Protein 3L6V (pdb70)

Radius of gyration: 29.86 Å; Cα contacts (8 Å, |Δi|>4): 1587; chains: 2; bounding box: 53×62×100 Å

Solvent-accessible surface area: 29444 Å² total; per-residue (Å²): 209,129,139,143,88,101,83,60,8,5,1,8,25,11,73,75,14,50,1,24,29,15,39,16,66,34,40,112,90,85,102,172,52,81,144,59,192,75,24,84,22,118,145,128,64,56,18,50,6,67,36,41,74,10,43,29,159,9,24,2,0,1,1,0,6,46,1,61,0,7,5,1,32,0,116,100,2,35,113,22,21,70,143,49,151,22,132,42,9,98,91,55,3,82,56,102,126,66,18,110,42,57,12,18,21,36,10,167,92,54,39,89,102,112,26,0,0,0,0,0,68,73,3,29,0,0,10,0,25,6,47,73,0,31,165,114,66,78,192,7,50,63,0,3,68,38,89,170,46,20,6,0,33,10,15,22,58,4,52,22,97,74,0,0,0,0,0,3,13,49,0,66,3,0,6,8,6,1,39,9,1,107,45,26,28,41,100,27,50,16,24,100,1,8,142,38,57,201,77,31,77,3,37,6,26,6,30,7,105,134,89,78,59,0,4,0,5,0,49,57,3,46,8,0,21,0,37,13,97,76,3,56,55,68,5,8,4,7,84,8,35,64,0,0,58,35,46,178,96,0,10,93,4,32,81,1,10,55,10,33,109,78,0,50,0,3,7,15,3,61,51,17,41,8,20,33,9,130,3,69,83,8,50,160,50,30,63,88,35,54,12,65,35,55,10,196,42,79,202,71,28,94,6,122,22,3,29,78,21,50,37,53,171,213,150,143,167,89,103,81,53,4,5,0,7,22,4,57,65,16,59,1,14,38,18,44,18,64,40,78,181,89,78,278,44,49,26,61,126,184,90,47,12,2,30,7,69,38,44,85,4,42,38,151,5,24,0,0,0,0,0,6,39,0,63,0,14,9,2,20,0,98,90,2,38,112,21,25,58,148,43,59,22,142,44,5,101,93,68,3,83,56,130,127,67,23,111,39,56,15,14,23,30,8,127,120,51,41,124,116,135,40,0,0,0,0,1,67,34,0,14,0,0,14,0,27,3,50,73,0,30,158,122,63,86,193,8,46,58,0,2,18,20,18,172,55,21,5,0,32,10,16,21,47,3,49,10,105,64,7,0,0,1,0,1,10,30,0,66,3,0,19,8,12,0,85,83,0,106,47,9,37,54,50,2,4,3,23,23,0,1,118,40,42,207,82,33,73,1,28,5,25,8,30,10,60,212,160,45,31,0,1,0,0,0,40,55,0,27,0,0,23,0,39,20,97,78,4,59,168,69,33,53,17,48,88,6,40,60,0,1,62,38,48,173,104,0,13,83,4,33,76,0,8,48,10,34,91,83,1,62,0,1,1,15,3,78,59,50,41,44,42,132,43,124,2,65,132,9,50,158,44,27,55,70,42,67,11,63,60,26,6,178,32,79,202,58,25,95,6,113,17,3,29,76,20,82,86

Organism: Xanthomonas campestris pv. campestris (strain ATCC 33913 / DSM 3586 / NCPPB 528 / LMG 568 / P 25) (NCBI:txid190485)

InterPro domains:
  IPR002205 DNA topoisomerase, type IIA, domain A [PF00521] (32-505)
  IPR002205 DNA topoisomerase, type IIA, domain A [PS52040] (34-532)
  IPR002205 DNA topoisomerase, type IIA, domain A [SM00434] (11-498)
  IPR002205 DNA topoisomerase, type IIA, domain A [cd00187] (30-508)
  IPR005743 DNA gyrase, subunit A [MF_01897] (3-875)
  IPR006691 DNA gyrase/topoisomerase IV, subunit A, C-terminal repeat [PF03989] (537-577)
  IPR006691 DNA gyrase/topoisomerase IV, subunit A, C-terminal repeat [PF03989] (587-636)
  IPR006691 DNA gyrase/topoisomerase IV, subunit A, C-terminal repeat [PF03989] (644-687)
  IPR006691 DNA gyrase/topoisomerase IV, subunit A, C-terminal repeat [PF03989] (692-736)
  IPR006691 DNA gyrase/topoisomerase IV, subunit A, C-terminal repeat [PF03989] (777-820)
  IPR006691 DNA gyrase/topoisomerase IV, subunit A, C-terminal repeat [PF03989] (827-872)
  IPR013757 DNA topoisomerase, type IIA, alpha-helical domain superfamily [G3DSA:1.10.268.10] (369-491)
  IPR013758 DNA topoisomerase, type IIA, domain A, alpha-beta [G3DSA:3.90.199.10] (32-520)
  IPR013760 DNA topoisomerase, type IIA-like domain superfamily [SSF56719] (30-520)
  IPR035516 DNA gyrase/topoisomerase IV, subunit A, C-terminal [G3DSA:2.120.10.90] (530-875)
  IPR035516 DNA gyrase/topoisomerase IV, subunit A, C-terminal [SSF101904] (532-881)
  IPR050220 Type II DNA Topoisomerases [PTHR43493] (4-884)

CATH classification: 2.120.10.90

Foldseek 3Di:
DDDDDDAWWKWWAKPVAAIEIERVVVVVVPDDCPDDQKDKDLPLDIGTFDIDTGHQQKWKWWAKFQQWTAIHRSVPWYHDDPVDRTGGPCVQPDADVPMDTADIHIGHAQDFLKWKWWAKFQQFIAIARSVLVHDGDSNTDGQAHEDPPMTTHDIDMDNQQKWKWWAKFQQFIAIGGPVVFDHDHSYYHGDGAAHDDPPMTTQDMDIHGDLQWKWWAAWQQFIFTEGPNLQDHGDGHYNGDGQAHCDPNRHTINDIYHADQFKWKWWAKPSGMIMIRTNVVGHYDHRHYHGGGDDHDDDPITGNDMGMDDPDD/DDDDDDAWWKWWAKPVAAIAIERVVLQVVDDQADDVQVVIDTFDIDTGHQQKWWFWAKFQQWTATHRSVPWYHDYPNDRTHGPCVQPPAPVPMGTADIHIGDDQDDQKWKWWAKFQAFIAIARSVLVHDHDSNTDGQAHEPDPMTTHDIDMDRQAKWKWWAKQQQFIAIAGSVVFDHDHRHYHGGGAAHEDPPMTTQEMDIGHVCKWKWWAAFQAFIATERPVLQDHHDGHYHGDRQAHCDPNRHTINYIDIDDPQKKKWWDKDPRDIDIDGPNPGHYDHRYYHGDGHDHDDVVMTGHDMGMDDD

Sequence (618 aa):
MDLIAPEDVVVTLSHAGYAKRQPVSAYRAQRRGGRGRSAASTKEEDFIDQLWLVNTHDTLLTFTSSGKVFWLPVHQLPEAGSNARGRPIINWIPLESGERVQAVLPVREYADNRYVFMATRNGTVKKTPLSEFAFRLARGKIAINLDEGDALVGVALTDGDRDVLLFASNGKTVRFGESTVRSMGRTATGVRGIRLAKGEEVVSLIVSERAAYILTATENGYGKRTPLAEYPRKGRGTQGVIGIQTTERNGKLVRAVLLGSTDEVMLISDGGTLVRTRGSEISRVGRNTQGVTLIRLSKGEKLQAVERLDASLMDLIAPEDVVVTLSHAGYAKRQPVSAYRAQRSAASTKEEDFIDQLWLVNTHDTLLTFTSSGKVFWLPVHQLPEAGSNARGRPIINWIPLESGERVQAVLPVREYADNRYVFMATRNGTVKKTPLSEFAFRLARGKIAINLDEGDALVGVALTDGDRDVLLFASNGKTVRFGESTVRSMGRTATGVRGIRLAKGEEVVSLIVSERVAYILTATENGYGKRTPLAEYPRKGRGTQGVIGIQTTERNGKLVRAVLLGSTDEVMLISDGGTLVRTRGSEISRVGRNTQGVTLIRLSKGEKLQAVERLDA

Nearest PDB structures (foldseek):
  3l6v-assembly1_A  TM=1.003E+00  e=8.295E-62  Xanthomonas campestris pv. campestris
  3l6v-assembly2_B  TM=9.791E-01  e=6.320E-52  Xanthomonas campestris pv. campestris
  5ztj-assembly1_A  TM=9.597E-01  e=2.557E-37  Salmonella enterica subsp. enterica serovar Typhi
  1zi0-assembly2_B  TM=9.504E-01  e=1.596E-36  Escherichia coli
  6rkw-assembly1_C  TM=9.196E-01  e=1.293E-35  Escherichia coli K-12

Structure (mmCIF, N/CA/C/O backbone):
data_3L6V
#
_entry.id   3L6V
#
_cell.length_a   52.494
_cell.length_b   58.968
_cell.length_c   74.415
_cell.angle_alpha   79.00
_cell.angle_beta   79.78
_cell.angle_gamma   69.62
#
_symmetry.space_group_name_H-M   'P 1'
#
loop_
_entity.id
_entity.type
_entity.pdbx_description
1 polymer 'DNA gyrase subunit A'
2 water water
#
loop_
_atom_site.group_PDB
_atom_site.id
_atom_site.type_symbol
_atom_site.label_atom_id
_atom_site.label_alt_id
_atom_site.label_comp_id
_atom_site.label_asym_id
_atom_site.label_entity_id
_atom_site.label_seq_id
_atom_site.pdbx_PDB_ins_code
_atom_site.Cartn_x
_atom_site.Cartn_y
_atom_site.Cartn_z
_atom_site.occupancy
_atom_site.B_iso_or_equiv
_atom_site.auth_seq_id
_atom_site.auth_comp_id
_atom_site.auth_asym_id
_atom_site.auth_atom_id
_atom_site.pdbx_PDB_model_num
ATOM 1 N N . MET A 1 1 ? 61.011 19.999 63.166 1.00 39.74 530 MET A N 1
ATOM 2 C CA . MET A 1 1 ? 61.055 20.861 61.954 1.00 39.42 530 MET A CA 1
ATOM 3 C C . MET A 1 1 ? 59.656 21.061 61.375 1.00 39.91 530 MET A C 1
ATOM 4 O O . MET A 1 1 ? 58.726 20.252 61.614 1.00 40.07 530 MET A O 1
ATOM 9 N N . ASP A 1 2 ? 59.498 22.136 60.620 1.00 39.76 531 ASP A N 1
ATOM 10 C CA . ASP A 1 2 ? 58.174 22.548 60.173 1.00 40.10 531 ASP A CA 1
ATOM 11 C C . ASP A 1 2 ? 57.934 22.153 58.711 1.00 38.67 531 ASP A C 1
ATOM 12 O O . ASP A 1 2 ? 58.102 22.971 57.797 1.00 38.36 531 ASP A O 1
ATOM 17 N N . LEU A 1 3 ? 57.561 20.888 58.504 1.00 36.49 532 LEU A N 1
ATOM 18 C CA . LEU A 1 3 ? 57.413 20.344 57.165 1.00 34.62 532 LEU A CA 1
ATOM 19 C C . LEU A 1 3 ? 56.017 20.642 56.768 1.00 34.14 532 LEU A C 1
ATOM 20 O O . LEU A 1 3 ? 55.118 20.604 57.589 1.00 36.20 532 LEU A O 1
ATOM 25 N N . ILE A 1 4 ? 55.828 20.940 55.504 1.00 33.05 533 ILE A N 1
ATOM 26 C CA . ILE A 1 4 ? 54.635 21.620 55.066 1.00 31.41 533 ILE A CA 1
ATOM 27 C C . ILE A 1 4 ? 53.980 20.803 53.945 1.00 29.40 533 ILE A C 1
ATOM 28 O O . ILE A 1 4 ? 52.777 20.918 53.727 1.00 29.06 533 ILE A O 1
ATOM 33 N N . ALA A 1 5 ? 54.766 19.969 53.256 1.00 25.75 534 ALA A N 1
ATOM 34 C CA . ALA A 1 5 ? 54.217 19.114 52.165 1.00 23.41 534 ALA A CA 1
ATOM 35 C C . ALA A 1 5 ? 53.012 18.315 52.689 1.00 21.31 534 ALA A C 1
ATOM 36 O O . ALA A 1 5 ? 53.080 17.762 53.770 1.00 18.08 534 ALA A O 1
ATOM 38 N N . PRO A 1 6 ? 51.905 18.292 51.923 1.00 20.44 535 PRO A N 1
ATOM 39 C CA . PRO A 1 6 ? 50.771 17.415 52.234 1.00 20.16 535 PRO A CA 1
ATOM 40 C C . PRO A 1 6 ? 51.081 15.948 51.922 1.00 19.13 535 PRO A C 1
ATOM 41 O O . PRO A 1 6 ? 51.650 15.619 50.886 1.00 19.13 535 PRO A O 1
ATOM 45 N N . GLU A 1 7 ? 50.660 15.075 52.816 1.00 17.63 536 GLU A N 1
ATOM 46 C CA . GLU A 1 7 ? 50.885 13.678 52.663 1.00 16.88 536 GLU A CA 1
ATOM 47 C C . GLU A 1 7 ? 50.151 13.135 51.454 1.00 16.46 536 GLU A C 1
ATOM 48 O O . GLU A 1 7 ? 49.047 13.554 51.150 1.00 16.63 536 GLU A O 1
ATOM 54 N N . ASP A 1 8 ? 50.767 12.209 50.745 1.00 16.16 537 ASP A N 1
ATOM 55 C CA . ASP A 1 8 ? 50.034 11.538 49.708 1.00 16.30 537 ASP A CA 1
ATOM 56 C C . ASP A 1 8 ? 48.946 10.614 50.298 1.00 15.77 537 ASP A C 1
ATOM 57 O O . ASP A 1 8 ? 48.916 10.289 51.491 1.00 14.74 537 ASP A O 1
ATOM 62 N N . VAL A 1 9 ? 48.081 10.167 49.396 1.00 14.93 538 VAL A N 1
ATOM 63 C CA . VAL A 1 9 ? 46.929 9.410 49.762 1.00 15.37 538 VAL A CA 1
ATOM 64 C C . VAL A 1 9 ? 46.910 8.168 48.898 1.00 13.46 538 VAL A C 1
ATOM 65 O O . VAL A 1 9 ? 47.242 8.242 47.721 1.00 11.16 538 VAL A O 1
ATOM 69 N N . VAL A 1 10 ? 46.628 7.007 49.501 1.00 13.93 539 VAL A N 1
ATOM 70 C CA . VAL A 1 10 ? 46.268 5.828 48.701 1.00 15.26 539 VAL A CA 1
ATOM 71 C C . VAL A 1 10 ? 44.779 5.738 48.393 1.00 15.65 539 VAL A C 1
ATOM 72 O O . VAL A 1 10 ? 43.938 5.641 49.269 1.00 16.93 539 VAL A O 1
ATOM 76 N N . VAL A 1 11 ? 44.465 5.732 47.102 1.00 16.21 540 VAL A N 1
ATOM 77 C CA . VAL A 1 11 ? 43.105 5.486 46.677 1.00 15.60 540 VAL A CA 1
ATOM 78 C C . VAL A 1 11 ? 43.002 4.025 46.342 1.00 15.66 540 VAL A C 1
ATOM 79 O O . VAL A 1 11 ? 43.853 3.520 45.616 1.00 16.89 540 VAL A O 1
ATOM 83 N N . THR A 1 12 ? 41.965 3.353 46.845 1.00 14.55 541 THR A N 1
ATOM 84 C CA . THR A 1 12 ? 41.674 1.964 46.432 1.00 15.22 541 THR A CA 1
ATOM 85 C C . THR A 1 12 ? 40.278 1.793 45.797 1.00 14.41 541 THR A C 1
ATOM 86 O O . THR A 1 12 ? 39.383 2.604 46.009 1.00 13.07 541 THR A O 1
ATOM 90 N N . LEU A 1 13 ? 40.139 0.751 44.988 1.00 14.22 542 LEU A N 1
ATOM 91 C CA . LEU A 1 13 ? 38.894 0.397 44.375 1.00 14.89 542 LEU A CA 1
ATOM 92 C C . LEU A 1 13 ? 38.792 -1.065 44.665 1.00 15.02 542 LEU A C 1
ATOM 93 O O . LEU A 1 13 ? 39.719 -1.808 44.365 1.00 14.96 542 LEU A O 1
ATOM 98 N N . SER A 1 14 ? 37.658 -1.497 45.213 1.00 14.59 543 SER A N 1
ATOM 99 C CA . SER A 1 14 ? 37.464 -2.918 45.471 1.00 14.77 543 SER A CA 1
ATOM 100 C C . SER A 1 14 ? 36.867 -3.597 44.259 1.00 15.94 543 SER A C 1
ATOM 101 O O . SER A 1 14 ? 36.364 -2.943 43.328 1.00 16.02 543 SER A O 1
ATOM 104 N N . HIS A 1 15 ? 36.893 -4.920 44.266 1.00 17.54 544 HIS A N 1
ATOM 105 C CA . HIS A 1 15 ? 36.355 -5.684 43.124 1.00 19.98 544 HIS A CA 1
ATOM 106 C C . HIS A 1 15 ? 34.817 -5.458 42.923 1.00 18.81 544 HIS A C 1
ATOM 107 O O . HIS A 1 15 ? 34.347 -5.375 41.812 1.00 18.62 544 HIS A O 1
ATOM 114 N N . ALA A 1 16 ? 34.087 -5.312 44.008 1.00 18.76 545 ALA A N 1
ATOM 115 C CA . ALA A 1 16 ? 32.651 -4.975 43.936 1.00 20.14 545 ALA A CA 1
ATOM 116 C C . ALA A 1 16 ? 32.440 -3.547 43.514 1.00 19.91 545 ALA A C 1
ATOM 117 O O . ALA A 1 16 ? 31.374 -3.214 43.002 1.00 21.45 545 ALA A O 1
ATOM 119 N N . GLY A 1 17 ? 33.444 -2.700 43.731 1.00 19.50 546 GLY A N 1
ATOM 120 C CA . GLY A 1 17 ? 33.459 -1.317 43.221 1.00 18.86 546 GLY A CA 1
ATOM 121 C C . GLY A 1 17 ? 33.351 -0.193 44.258 1.00 18.23 546 GLY A C 1
ATOM 122 O O . GLY A 1 17 ? 32.827 0.905 43.963 1.00 19.83 546 GLY A O 1
ATOM 123 N N . TYR A 1 18 ? 33.811 -0.448 45.471 1.00 16.61 547 TYR A N 1
ATOM 124 C CA . TYR A 1 18 ? 33.834 0.615 46.474 1.00 16.27 547 TYR A CA 1
ATOM 125 C C . TYR A 1 18 ? 35.179 1.339 46.434 1.00 16.34 547 TYR A C 1
ATOM 126 O O . TYR A 1 18 ? 36.219 0.703 46.284 1.00 16.17 547 TYR A O 1
ATOM 135 N N . ALA A 1 19 ? 35.102 2.664 46.497 1.00 14.67 548 ALA A N 1
ATOM 136 C CA . ALA A 1 19 ? 36.244 3.565 46.438 1.00 15.20 548 ALA A CA 1
ATOM 137 C C . ALA A 1 19 ? 36.451 4.288 47.815 1.00 15.35 548 ALA A C 1
ATOM 138 O O . ALA A 1 19 ? 35.479 4.624 48.472 1.00 12.93 548 ALA A O 1
ATOM 140 N N . LYS A 1 20 ? 37.717 4.556 48.162 1.00 16.11 549 LYS A N 1
ATOM 141 C CA . LYS A 1 20 ? 38.167 4.931 49.526 1.00 18.47 549 LYS A CA 1
ATOM 142 C C . LYS A 1 20 ? 39.487 5.682 49.285 1.00 17.65 549 LYS A C 1
ATOM 143 O O . LYS A 1 20 ? 40.177 5.371 48.304 1.00 17.56 549 LYS A O 1
ATOM 149 N N . ARG A 1 21 ? 39.866 6.600 50.177 1.00 17.08 550 ARG A N 1
ATOM 150 C CA . ARG A 1 21 ? 41.219 7.147 50.222 1.00 16.86 550 ARG A CA 1
ATOM 151 C C . ARG A 1 21 ? 41.723 7.129 51.656 1.00 17.52 550 ARG A C 1
ATOM 152 O O . ARG A 1 21 ? 40.930 7.158 52.601 1.00 16.52 550 ARG A O 1
ATOM 160 N N . GLN A 1 22 ? 43.042 7.098 51.824 1.00 17.12 551 GLN A N 1
ATOM 161 C CA . GLN A 1 22 ? 43.599 7.010 53.153 1.00 16.59 551 GLN A CA 1
ATOM 162 C C . GLN A 1 22 ? 45.033 7.577 53.080 1.00 15.58 551 GLN A C 1
ATOM 163 O O . GLN A 1 22 ? 45.734 7.257 52.137 1.00 14.18 551 GLN A O 1
ATOM 169 N N . PRO A 1 23 ? 45.467 8.381 54.081 1.00 14.96 552 PRO A N 1
ATOM 170 C CA . PRO A 1 23 ? 46.847 8.868 54.097 1.00 15.10 552 PRO A CA 1
ATOM 171 C C . PRO A 1 23 ? 47.790 7.700 53.976 1.00 14.25 552 PRO A C 1
ATOM 172 O O . PRO A 1 23 ? 47.598 6.648 54.608 1.00 13.83 552 PRO A O 1
ATOM 176 N N . VAL A 1 24 ? 48.762 7.826 53.087 1.00 14.66 553 VAL A N 1
ATOM 177 C CA . VAL A 1 24 ? 49.601 6.646 52.808 1.00 14.07 553 VAL A CA 1
ATOM 178 C C . VAL A 1 24 ? 50.350 6.179 54.079 1.00 14.58 553 VAL A C 1
ATOM 179 O O . VAL A 1 24 ? 50.615 4.998 54.223 1.00 12.29 553 VAL A O 1
ATOM 183 N N . SER A 1 25 ? 50.632 7.071 55.030 1.00 15.61 554 SER A N 1
ATOM 184 C CA . SER A 1 25 ? 51.325 6.584 56.230 1.00 17.55 554 SER A CA 1
ATOM 185 C C . SER A 1 25 ? 50.464 5.646 57.046 1.00 18.53 554 SER A C 1
ATOM 186 O O . SER A 1 25 ? 50.995 4.712 57.725 1.00 17.36 554 SER A O 1
ATOM 189 N N . ALA A 1 26 ? 49.147 5.901 57.020 1.00 18.75 555 ALA A N 1
ATOM 190 C CA . ALA A 1 26 ? 48.233 5.085 57.815 1.00 19.19 555 ALA A CA 1
ATOM 191 C C . ALA A 1 26 ? 48.059 3.770 57.084 1.00 19.79 555 ALA A C 1
ATOM 192 O O . ALA A 1 26 ? 47.965 2.730 57.698 1.00 20.37 555 ALA A O 1
ATOM 194 N N . TYR A 1 27 ? 47.976 3.834 55.749 1.00 21.15 556 TYR A N 1
ATOM 195 C CA . TYR A 1 27 ? 47.957 2.636 54.927 1.00 21.12 556 TYR A CA 1
ATOM 196 C C . TYR A 1 27 ? 49.187 1.744 55.242 1.00 22.96 556 TYR A C 1
ATOM 197 O O . TYR A 1 27 ? 49.048 0.525 55.478 1.00 23.59 556 TYR A O 1
ATOM 206 N N . ARG A 1 28 ? 50.390 2.323 55.235 1.00 22.98 557 ARG A N 1
ATOM 207 C CA . ARG A 1 28 ? 51.607 1.541 55.544 1.00 24.58 557 ARG A CA 1
ATOM 208 C C . ARG A 1 28 ? 51.636 0.990 56.980 1.00 25.44 557 ARG A C 1
ATOM 209 O O . ARG A 1 28 ? 52.041 -0.128 57.195 1.00 25.17 557 ARG A O 1
ATOM 217 N N . ALA A 1 29 ? 51.215 1.789 57.955 1.00 27.08 558 ALA A N 1
ATOM 218 C CA . ALA A 1 29 ? 51.272 1.365 59.349 1.00 30.08 558 ALA A CA 1
ATOM 219 C C . ALA A 1 29 ? 50.268 0.232 59.660 1.00 32.16 558 ALA A C 1
ATOM 220 O O . ALA A 1 29 ? 50.505 -0.528 60.580 1.00 32.36 558 ALA A O 1
ATOM 222 N N . GLN A 1 30 ? 49.176 0.155 58.887 1.00 35.30 559 GLN A N 1
ATOM 223 C CA . GLN A 1 30 ? 48.103 -0.829 59.038 1.00 39.46 559 GLN A CA 1
ATOM 224 C C . GLN A 1 30 ? 48.275 -2.084 58.166 1.00 41.58 559 GLN A C 1
ATOM 225 O O . GLN A 1 30 ? 47.420 -2.979 58.188 1.00 42.06 559 GLN A O 1
ATOM 231 N N . ARG A 1 31 ? 49.365 -2.146 57.396 1.00 43.96 560 ARG A N 1
ATOM 232 C CA . ARG A 1 31 ? 49.678 -3.327 56.595 1.00 46.53 560 ARG A CA 1
ATOM 233 C C . ARG A 1 31 ? 49.980 -4.515 57.529 1.00 48.23 560 ARG A C 1
ATOM 234 O O . ARG A 1 31 ? 50.819 -4.406 58.421 1.00 48.18 560 ARG A O 1
ATOM 242 N N . ARG A 1 32 ? 49.301 -5.644 57.306 1.00 50.50 561 ARG A N 1
ATOM 243 C CA . ARG A 1 32 ? 49.470 -6.870 58.125 1.00 52.28 561 ARG A CA 1
ATOM 244 C C . ARG A 1 32 ? 49.877 -8.082 57.306 1.00 52.51 561 ARG A C 1
ATOM 245 O O . ARG A 1 32 ? 50.398 -9.075 57.852 1.00 52.73 561 ARG A O 1
ATOM 253 N N . GLY A 1 33 ? 49.642 -7.991 55.997 1.00 52.45 562 GLY A N 1
ATOM 254 C CA . GLY A 1 33 ? 49.852 -9.105 55.084 1.00 52.86 562 GLY A CA 1
ATOM 255 C C . GLY A 1 33 ? 49.645 -10.460 55.756 1.00 52.97 562 GLY A C 1
ATOM 256 O O . GLY A 1 33 ? 48.503 -10.842 56.090 1.00 52.54 562 GLY A O 1
ATOM 257 N N . GLY A 1 34 ? 50.756 -11.164 55.973 1.00 52.44 563 GLY A N 1
ATOM 258 C CA . GLY A 1 34 ? 50.723 -12.508 56.526 1.00 51.97 563 GLY A CA 1
ATOM 259 C C . GLY A 1 34 ? 50.456 -13.583 55.494 1.00 51.77 563 GLY A C 1
ATOM 260 O O . GLY A 1 34 ? 51.211 -14.561 55.416 1.00 52.39 563 GLY A O 1
ATOM 261 N N . ARG A 1 35 ? 49.431 -13.373 54.656 1.00 50.93 564 ARG A N 1
ATOM 262 C CA . ARG A 1 35 ? 48.779 -14.455 53.885 1.00 49.49 564 ARG A CA 1
ATOM 263 C C . ARG A 1 35 ? 49.453 -15.231 52.686 1.00 47.84 564 ARG A C 1
ATOM 264 O O . ARG A 1 35 ? 48.858 -15.399 51.607 1.00 47.34 564 ARG A O 1
ATOM 272 N N . GLY A 1 36 ? 50.657 -15.740 52.919 1.00 46.17 565 GLY A N 1
ATOM 273 C CA . GLY A 1 36 ? 51.162 -16.928 52.211 1.00 43.89 565 GLY A CA 1
ATOM 274 C C . GLY A 1 36 ? 51.569 -16.826 50.757 1.00 42.20 565 GLY A C 1
ATOM 275 O O . GLY A 1 36 ? 51.598 -15.735 50.172 1.00 42.53 565 GLY A O 1
ATOM 276 N N . ARG A 1 37 ? 51.887 -17.976 50.173 1.00 39.96 566 ARG A N 1
ATOM 277 C CA . ARG A 1 37 ? 52.306 -18.040 48.770 1.00 37.77 566 ARG A CA 1
ATOM 278 C C . ARG A 1 37 ? 51.117 -18.029 47.830 1.00 35.61 566 ARG A C 1
ATOM 279 O O . ARG A 1 37 ? 51.185 -17.450 46.745 1.00 34.92 566 ARG A O 1
ATOM 287 N N . SER A 1 38 ? 50.046 -18.706 48.227 1.00 33.18 567 SER A N 1
ATOM 288 C CA . SER A 1 38 ? 48.752 -18.567 47.586 1.00 32.08 567 SER A CA 1
ATOM 289 C C . SER A 1 38 ? 47.614 -18.706 48.575 1.00 30.84 567 SER A C 1
ATOM 290 O O . SER A 1 38 ? 47.827 -19.034 49.729 1.00 31.26 567 SER A O 1
ATOM 293 N N . ALA A 1 39 ? 46.408 -18.440 48.107 1.00 29.05 568 ALA A N 1
ATOM 294 C CA . ALA A 1 39 ? 45.242 -18.430 48.922 1.00 28.19 568 ALA A CA 1
ATOM 295 C C . ALA A 1 39 ? 44.048 -18.639 48.033 1.00 27.94 568 ALA A C 1
ATOM 296 O O . ALA A 1 39 ? 44.069 -18.272 46.849 1.00 29.19 568 ALA A O 1
ATOM 298 N N . ALA A 1 40 ? 43.007 -19.243 48.573 1.00 26.64 569 ALA A N 1
ATOM 299 C CA . ALA A 1 40 ? 41.777 -19.433 47.829 1.00 26.97 569 ALA A CA 1
ATOM 300 C C . ALA A 1 40 ? 40.603 -19.134 48.733 1.00 27.48 569 ALA A C 1
ATOM 301 O O . ALA A 1 40 ? 40.656 -19.414 49.935 1.00 28.39 569 ALA A O 1
ATOM 303 N N . SER A 1 41 ? 39.560 -18.536 48.172 1.00 27.80 570 SER A N 1
ATOM 304 C CA . SER A 1 41 ? 38.401 -18.160 48.948 1.00 28.36 570 SER A CA 1
ATOM 305 C C . SER A 1 41 ? 37.113 -18.497 48.235 1.00 29.28 570 SER A C 1
ATOM 306 O O . SER A 1 41 ? 37.005 -18.431 46.998 1.00 29.55 570 SER A O 1
ATOM 309 N N . THR A 1 42 ? 36.114 -18.790 49.043 1.00 30.17 571 THR A N 1
ATOM 310 C CA . THR A 1 42 ? 34.871 -19.307 48.573 1.00 31.48 571 THR A CA 1
ATOM 311 C C . THR A 1 42 ? 33.775 -18.354 49.061 1.00 31.70 571 THR A C 1
ATOM 312 O O . THR A 1 42 ? 32.609 -18.440 48.657 1.00 31.46 571 THR A O 1
ATOM 316 N N . LYS A 1 43 ? 34.183 -17.442 49.938 1.00 32.91 572 LYS A N 1
ATOM 317 C CA . LYS A 1 43 ? 33.295 -16.519 50.662 1.00 34.89 572 LYS A CA 1
ATOM 318 C C . LYS A 1 43 ? 32.605 -15.468 49.797 1.00 35.29 572 LYS A C 1
ATOM 319 O O . LYS A 1 43 ? 31.600 -14.867 50.214 1.00 35.54 572 LYS A O 1
ATOM 325 N N . GLU A 1 44 ? 33.182 -15.222 48.621 1.00 35.57 573 GLU A N 1
ATOM 326 C CA . GLU A 1 44 ? 32.857 -14.058 47.800 1.00 36.28 573 GLU A CA 1
ATOM 327 C C . GLU A 1 44 ? 32.995 -12.746 48.594 1.00 35.88 573 GLU A C 1
ATOM 328 O O . GLU A 1 44 ? 32.174 -11.861 48.460 1.00 36.29 573 GLU A O 1
ATOM 334 N N . GLU A 1 45 ? 34.025 -12.642 49.437 1.00 36.08 574 GLU A N 1
ATOM 335 C CA . GLU A 1 45 ? 34.337 -11.381 50.135 1.00 35.70 574 GLU A CA 1
ATOM 336 C C . GLU A 1 45 ? 34.822 -10.383 49.088 1.00 34.21 574 GLU A C 1
ATOM 337 O O . GLU A 1 45 ? 35.417 -10.771 48.063 1.00 33.95 574 GLU A O 1
ATOM 343 N N . ASP A 1 46 ? 34.532 -9.110 49.314 1.00 31.47 575 ASP A N 1
ATOM 344 C CA . ASP A 1 46 ? 35.062 -8.086 48.468 1.00 29.14 575 ASP A CA 1
ATOM 345 C C . ASP A 1 46 ? 36.571 -7.992 48.777 1.00 28.58 575 ASP A C 1
ATOM 346 O O . ASP A 1 46 ? 37.002 -8.421 49.839 1.00 28.49 575 ASP A O 1
ATOM 351 N N . PHE A 1 47 ? 37.365 -7.470 47.842 1.00 26.72 576 PHE A N 1
ATOM 352 C CA . PHE A 1 47 ? 38.824 -7.305 48.035 1.00 25.10 576 PHE A CA 1
ATOM 353 C C . PHE A 1 47 ? 39.259 -6.154 47.129 1.00 24.43 576 PHE A C 1
ATOM 354 O O . PHE A 1 47 ? 38.592 -5.869 46.112 1.00 20.74 576 PHE A O 1
ATOM 362 N N . ILE A 1 48 ? 40.381 -5.525 47.483 1.00 23.63 577 ILE A N 1
ATOM 363 C CA . ILE A 1 48 ? 40.816 -4.463 46.690 1.00 24.28 577 ILE A CA 1
ATOM 364 C C . ILE A 1 48 ? 41.615 -4.957 45.440 1.00 24.86 577 ILE A C 1
ATOM 365 O O . ILE A 1 48 ? 42.493 -5.844 45.542 1.00 24.14 577 ILE A O 1
ATOM 370 N N . ASP A 1 49 ? 41.282 -4.420 44.258 1.00 22.64 578 ASP A N 1
ATOM 371 C CA . ASP A 1 49 ? 42.098 -4.767 43.092 1.00 22.34 578 ASP A CA 1
ATOM 372 C C . ASP A 1 49 ? 42.736 -3.596 42.381 1.00 21.07 578 ASP A C 1
ATOM 373 O O . ASP A 1 49 ? 43.397 -3.793 41.368 1.00 20.68 578 ASP A O 1
ATOM 378 N N . GLN A 1 50 ? 42.548 -2.384 42.892 1.00 20.05 579 GLN A N 1
ATOM 379 C CA . GLN A 1 50 ? 43.220 -1.250 42.304 1.00 20.50 579 GLN A CA 1
ATOM 380 C C . GLN A 1 50 ? 43.692 -0.392 43.425 1.00 20.23 579 GLN A C 1
ATOM 381 O O . GLN A 1 50 ? 42.965 -0.178 44.386 1.00 19.67 579 GLN A O 1
ATOM 387 N N . LEU A 1 51 ? 44.907 0.115 43.293 1.00 19.93 580 LEU A N 1
ATOM 388 C CA . LEU A 1 51 ? 45.505 0.936 44.334 1.00 21.40 580 LEU A CA 1
ATOM 389 C C . LEU A 1 51 ? 46.385 1.972 43.651 1.00 21.01 580 LEU A C 1
ATOM 390 O O . LEU A 1 51 ? 47.246 1.606 42.852 1.00 21.82 580 LEU A O 1
ATOM 395 N N . TRP A 1 52 ? 46.170 3.242 43.949 1.00 18.84 581 TRP A N 1
ATOM 396 C CA . TRP A 1 52 ? 46.977 4.289 43.338 1.00 19.30 581 TRP A CA 1
ATOM 397 C C . TRP A 1 52 ? 47.420 5.256 44.444 1.00 18.91 581 TRP A C 1
ATOM 398 O O . TRP A 1 52 ? 46.622 5.590 45.290 1.00 19.44 581 TRP A O 1
ATOM 409 N N . LEU A 1 53 ? 48.670 5.700 44.398 1.00 17.55 582 LEU A N 1
ATOM 410 C CA . LEU A 1 53 ? 49.209 6.656 45.324 1.00 17.93 582 LEU A CA 1
ATOM 411 C C . LEU A 1 53 ? 49.101 8.015 44.653 1.00 17.68 582 LEU A C 1
ATOM 412 O O . LEU A 1 53 ? 49.567 8.186 43.535 1.00 17.89 582 LEU A O 1
ATOM 417 N N . VAL A 1 54 ? 48.434 8.989 45.275 1.00 16.18 583 VAL A N 1
ATOM 418 C CA . VAL A 1 54 ? 48.128 10.183 44.526 1.00 15.89 583 VAL A CA 1
ATOM 419 C C . VAL A 1 54 ? 48.111 11.323 45.500 1.00 16.97 583 VAL A C 1
ATOM 420 O O . VAL A 1 54 ? 48.082 11.148 46.689 1.00 15.92 583 VAL A O 1
ATOM 424 N N . ASN A 1 55 ? 48.094 12.511 44.946 1.00 18.68 584 ASN A N 1
ATOM 425 C CA . ASN A 1 55 ? 47.869 13.702 45.665 1.00 20.36 584 ASN A CA 1
ATOM 426 C C . ASN A 1 55 ? 46.339 13.841 45.862 1.00 21.33 584 ASN A C 1
ATOM 427 O O . ASN A 1 55 ? 45.538 13.526 44.978 1.00 19.86 584 ASN A O 1
ATOM 432 N N . THR A 1 56 ? 45.948 14.332 47.034 1.00 22.40 585 THR A N 1
ATOM 433 C CA . THR A 1 56 ? 44.564 14.669 47.386 1.00 24.11 585 THR A CA 1
ATOM 434 C C . THR A 1 56 ? 43.825 15.601 46.387 1.00 24.86 585 THR A C 1
ATOM 435 O O . THR A 1 56 ? 42.582 15.545 46.242 1.00 24.33 585 THR A O 1
ATOM 439 N N . HIS A 1 57 ? 44.583 16.439 45.684 1.00 24.63 586 HIS A N 1
ATOM 440 C CA . HIS A 1 57 ? 44.009 17.340 44.680 1.00 25.60 586 HIS A CA 1
ATOM 441 C C . HIS A 1 57 ? 43.935 16.687 43.305 1.00 23.68 586 HIS A C 1
ATOM 442 O O . HIS A 1 57 ? 43.555 17.357 42.358 1.00 22.97 586 HIS A O 1
ATOM 449 N N . ASP A 1 58 ? 44.380 15.432 43.156 1.00 21.25 587 ASP A N 1
ATOM 450 C CA . ASP A 1 58 ? 44.368 14.797 41.845 1.00 19.52 587 ASP A CA 1
ATOM 451 C C . ASP A 1 58 ? 42.932 14.438 41.448 1.00 17.34 587 ASP A C 1
ATOM 452 O O . ASP A 1 58 ? 42.015 14.560 42.242 1.00 16.12 587 ASP A O 1
ATOM 457 N N . THR A 1 59 ? 42.754 13.992 40.221 1.00 17.32 588 THR A N 1
ATOM 458 C CA . THR A 1 59 ? 41.411 13.590 39.714 1.00 17.65 588 THR A CA 1
ATOM 459 C C . THR A 1 59 ? 41.503 12.218 39.105 1.00 17.24 588 THR A C 1
ATOM 460 O O . THR A 1 59 ? 42.547 11.859 38.503 1.00 16.61 588 THR A O 1
ATOM 464 N N . LEU A 1 60 ? 40.442 11.419 39.276 1.00 17.52 589 LEU A N 1
ATOM 465 C CA . LEU A 1 60 ? 40.397 10.139 38.601 1.00 17.72 589 LEU A CA 1
ATOM 466 C C . LEU A 1 60 ? 39.592 10.261 37.332 1.00 19.04 589 LEU A C 1
ATOM 467 O O . LEU A 1 60 ? 38.399 10.583 37.366 1.00 20.26 589 LEU A O 1
ATOM 472 N N . LEU A 1 61 ? 40.246 9.996 36.206 1.00 18.79 590 LEU A N 1
ATOM 473 C CA . LEU A 1 61 ? 39.629 10.184 34.912 1.00 18.40 590 LEU A CA 1
ATOM 474 C C . LEU A 1 61 ? 38.990 8.853 34.652 1.00 17.36 590 LEU A C 1
ATOM 475 O O . LEU A 1 61 ? 39.638 7.834 34.645 1.00 17.22 590 LEU A O 1
ATOM 480 N N . THR A 1 62 ? 37.688 8.831 34.532 1.00 17.75 591 THR A N 1
ATOM 481 C CA . THR A 1 62 ? 37.000 7.562 34.520 1.00 18.52 591 THR A CA 1
ATOM 482 C C . THR A 1 62 ? 36.191 7.309 33.222 1.00 19.29 591 THR A C 1
ATOM 483 O O . THR A 1 62 ? 35.304 8.084 32.844 1.00 19.04 591 THR A O 1
ATOM 487 N N . PHE A 1 63 ? 36.463 6.171 32.609 1.00 18.52 592 PHE A N 1
ATOM 488 C CA . PHE A 1 63 ? 36.021 5.884 31.273 1.00 18.32 592 PHE A CA 1
ATOM 489 C C . PHE A 1 63 ? 35.034 4.775 31.285 1.00 19.18 592 PHE A C 1
ATOM 490 O O . PHE A 1 63 ? 35.183 3.788 31.991 1.00 18.82 592 PHE A O 1
ATOM 498 N N . THR A 1 64 ? 34.064 4.915 30.398 1.00 19.57 593 THR A N 1
ATOM 499 C CA . THR A 1 64 ? 32.916 4.058 30.330 1.00 21.68 593 THR A CA 1
ATOM 500 C C . THR A 1 64 ? 32.945 3.164 29.062 1.00 21.57 593 THR A C 1
ATOM 501 O O . THR A 1 64 ? 33.549 3.545 28.068 1.00 21.31 593 THR A O 1
ATOM 505 N N . SER A 1 65 ? 32.332 1.979 29.160 1.00 22.11 594 SER A N 1
ATOM 506 C CA . SER A 1 65 ? 31.778 1.134 28.072 1.00 24.11 594 SER A CA 1
ATOM 507 C C . SER A 1 65 ? 31.349 1.875 26.808 1.00 24.21 594 SER A C 1
ATOM 508 O O . SER A 1 65 ? 31.624 1.457 25.689 1.00 23.94 594 SER A O 1
ATOM 511 N N . SER A 1 66 ? 30.578 2.933 27.023 1.00 23.50 595 SER A N 1
ATOM 512 C CA . SER A 1 66 ? 29.980 3.658 25.933 1.00 25.14 595 SER A CA 1
ATOM 513 C C . SER A 1 66 ? 30.849 4.757 25.406 1.00 23.28 595 SER A C 1
ATOM 514 O O . SER A 1 66 ? 30.376 5.559 24.607 1.00 22.89 595 SER A O 1
ATOM 517 N N . GLY A 1 67 ? 32.116 4.790 25.811 1.00 22.50 596 GLY A N 1
ATOM 518 C CA . GLY A 1 67 ? 33.021 5.813 25.250 1.00 21.46 596 GLY A CA 1
ATOM 519 C C . GLY A 1 67 ? 32.938 7.173 25.875 1.00 21.22 596 GLY A C 1
ATOM 520 O O . GLY A 1 67 ? 33.383 8.149 25.295 1.00 22.76 596 GLY A O 1
ATOM 521 N N . LYS A 1 68 ? 32.401 7.2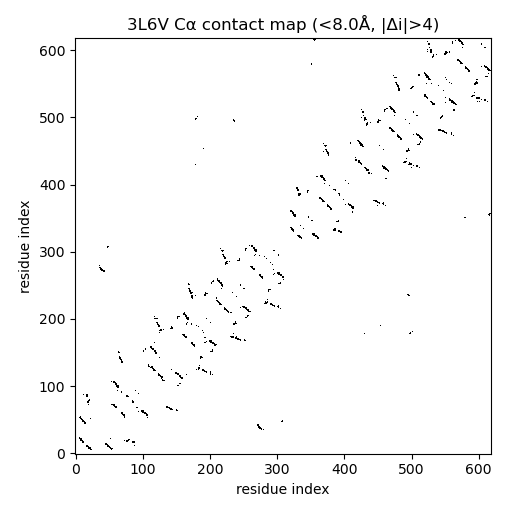36 27.087 1.00 21.59 597 LYS A N 1
ATOM 522 C CA . LYS A 1 68 ? 32.336 8.475 27.864 1.00 22.08 597 LYS A CA 1
ATOM 523 C C . LYS A 1 68 ? 33.371 8.547 28.984 1.00 21.38 597 LYS A C 1
ATOM 524 O O . LYS A 1 68 ? 33.855 7.527 29.481 1.00 21.44 597 LYS A O 1
ATOM 530 N N . VAL A 1 69 ? 33.641 9.768 29.422 1.00 20.99 598 VAL A N 1
ATOM 531 C CA . VAL A 1 69 ? 34.648 10.039 30.423 1.00 20.83 598 VAL A CA 1
ATOM 532 C C . VAL A 1 69 ? 33.998 10.896 31.473 1.00 21.88 598 VAL A C 1
ATOM 533 O O . VAL A 1 69 ? 33.195 11.783 31.141 1.00 21.23 598 VAL A O 1
ATOM 537 N N . PHE A 1 70 ? 34.347 10.645 32.736 1.00 22.09 599 PHE A N 1
ATOM 538 C CA . PHE A 1 70 ? 33.859 11.450 33.865 1.00 22.25 599 PHE A CA 1
ATOM 539 C C . PHE A 1 70 ? 35.085 11.834 34.689 1.00 22.13 599 PHE A C 1
ATOM 540 O O . PHE A 1 70 ? 36.174 11.274 34.492 1.00 23.15 599 PHE A O 1
ATOM 548 N N . TRP A 1 71 ? 34.920 12.791 35.589 1.00 22.32 600 TRP A N 1
ATOM 549 C CA . TRP A 1 71 ? 36.015 13.279 36.431 1.00 22.19 600 TRP A CA 1
ATOM 550 C C . TRP A 1 71 ? 35.609 13.064 37.866 1.00 22.45 600 TRP A C 1
ATOM 551 O O . TRP A 1 71 ? 34.535 13.523 38.316 1.00 21.86 600 TRP A O 1
ATOM 562 N N . LEU A 1 72 ? 36.440 12.304 38.568 1.00 20.33 601 LEU A N 1
ATOM 563 C CA . LEU A 1 72 ? 36.192 12.054 39.946 1.00 19.00 601 LEU A CA 1
ATOM 564 C C . LEU A 1 72 ? 37.337 12.669 40.806 1.00 18.81 601 LEU A C 1
ATOM 565 O O . LEU A 1 72 ? 38.405 12.058 40.948 1.00 17.19 601 LEU A O 1
ATOM 570 N N . PRO A 1 73 ? 37.097 13.879 41.389 1.00 19.42 602 PRO A N 1
ATOM 571 C CA . PRO A 1 73 ? 38.111 14.513 42.234 1.00 18.34 602 PRO A CA 1
ATOM 572 C C . PRO A 1 73 ? 38.430 13.620 43.411 1.00 17.95 602 PRO A C 1
ATOM 573 O O . PRO A 1 73 ? 37.515 13.190 44.108 1.00 17.87 602 PRO A O 1
ATOM 577 N N . VAL A 1 74 ? 39.715 13.319 43.623 1.00 17.54 603 VAL A N 1
ATOM 578 C CA . VAL A 1 74 ? 40.127 12.394 44.711 1.00 17.51 603 VAL A CA 1
ATOM 579 C C . VAL A 1 74 ? 39.637 12.895 46.065 1.00 17.12 603 VAL A C 1
ATOM 580 O O . VAL A 1 74 ? 39.289 12.111 46.912 1.00 16.02 603 VAL A O 1
ATOM 584 N N . HIS A 1 75 ? 39.581 14.208 46.247 1.00 18.52 604 HIS A N 1
ATOM 585 C CA . HIS A 1 75 ? 39.169 14.798 47.547 1.00 21.44 604 HIS A CA 1
ATOM 586 C C . HIS A 1 75 ? 37.694 14.466 47.909 1.00 20.76 604 HIS A C 1
ATOM 587 O O . HIS A 1 75 ? 37.337 14.414 49.066 1.00 21.41 604 HIS A O 1
ATOM 594 N N . GLN A 1 76 ? 36.872 14.168 46.915 1.00 20.27 605 GLN A N 1
ATOM 595 C CA . GLN A 1 76 ? 35.447 13.802 47.186 1.00 19.66 605 GLN A CA 1
ATOM 596 C C . GLN A 1 76 ? 35.299 12.404 47.783 1.00 18.30 605 GLN A C 1
ATOM 597 O O . GLN A 1 76 ? 34.311 12.095 48.386 1.00 18.08 605 GLN A O 1
ATOM 603 N N . LEU A 1 77 ? 36.297 11.551 47.599 1.00 16.99 606 LEU A N 1
ATOM 604 C CA . LEU A 1 77 ? 36.217 10.184 48.088 1.00 16.78 606 LEU A CA 1
ATOM 605 C C . LEU A 1 77 ? 36.278 10.224 49.585 1.00 16.47 606 LEU A C 1
ATOM 606 O O . LEU A 1 77 ? 36.909 11.117 50.154 1.00 16.28 606 LEU A O 1
ATOM 611 N N . PRO A 1 78 ? 35.635 9.255 50.232 1.00 16.51 607 PRO A N 1
ATOM 612 C CA . PRO A 1 78 ? 35.619 9.266 51.687 1.00 17.41 607 PRO A CA 1
ATOM 613 C C . PRO A 1 78 ? 36.951 8.751 52.222 1.00 19.14 607 PRO A C 1
ATOM 614 O O . PRO A 1 78 ? 37.549 7.809 51.648 1.00 16.81 607 PRO A O 1
ATOM 618 N N . GLU A 1 79 ? 37.331 9.292 53.370 1.00 21.06 608 GLU A N 1
ATOM 619 C CA . GLU A 1 79 ? 38.526 8.857 54.073 1.00 26.61 608 GLU A CA 1
ATOM 620 C C . GLU A 1 79 ? 38.203 7.688 54.944 1.00 27.66 608 GLU A C 1
ATOM 621 O O . GLU A 1 79 ? 37.397 7.815 55.851 1.00 30.09 608 GLU A O 1
ATOM 627 N N . ALA A 1 80 ? 38.825 6.546 54.734 1.00 30.13 609 ALA A N 1
ATOM 628 C CA . ALA A 1 80 ? 38.565 5.476 55.680 1.00 33.57 609 ALA A CA 1
ATOM 629 C C . ALA A 1 80 ? 39.587 4.407 55.663 1.00 36.19 609 ALA A C 1
ATOM 630 O O . ALA A 1 80 ? 40.289 4.219 54.660 1.00 37.51 609 ALA A O 1
ATOM 632 N N . GLY A 1 81 ? 39.625 3.681 56.782 1.00 38.79 610 GLY A N 1
ATOM 633 C CA . GLY A 1 81 ? 40.520 2.555 57.001 1.00 40.93 610 GLY A CA 1
ATOM 634 C C . GLY A 1 81 ? 40.121 1.299 56.242 1.00 42.56 610 GLY A C 1
ATOM 635 O O . GLY A 1 81 ? 39.094 1.272 55.528 1.00 41.80 610 GLY A O 1
ATOM 636 N N . SER A 1 82 ? 40.966 0.270 56.391 1.00 43.84 611 SER A N 1
ATOM 637 C CA . SER A 1 82 ? 40.735 -1.067 55.829 1.00 45.80 611 SER A CA 1
ATOM 638 C C . SER A 1 82 ? 39.523 -1.744 56.472 1.00 46.00 611 SER A C 1
ATOM 639 O O . SER A 1 82 ? 39.143 -2.860 56.101 1.00 46.40 611 SER A O 1
ATOM 642 N N . ASN A 1 83 ? 38.924 -1.050 57.433 1.00 46.40 612 ASN A N 1
ATOM 643 C CA . ASN A 1 83 ? 37.765 -1.560 58.161 1.00 46.75 612 ASN A CA 1
ATOM 644 C C . ASN A 1 83 ? 36.417 -1.094 57.600 1.00 45.63 612 ASN A C 1
ATOM 645 O O . ASN A 1 83 ? 35.378 -1.688 57.914 1.00 46.63 612 ASN A O 1
ATOM 650 N N . ALA A 1 84 ? 36.431 -0.016 56.821 1.00 43.58 613 ALA A N 1
ATOM 651 C CA . ALA A 1 84 ? 35.209 0.623 56.306 1.00 41.78 613 ALA A CA 1
ATOM 652 C C . ALA A 1 84 ? 35.268 0.478 54.811 1.00 40.06 613 ALA A C 1
ATOM 653 O O . ALA A 1 84 ? 36.358 0.415 54.251 1.00 39.96 613 ALA A O 1
ATOM 655 N N . ARG A 1 85 ? 34.132 0.367 54.135 1.00 38.06 614 ARG A N 1
ATOM 656 C CA . ARG A 1 85 ? 34.278 0.061 52.719 1.00 35.19 614 ARG A CA 1
ATOM 657 C C . ARG A 1 85 ? 34.309 1.250 51.736 1.00 31.76 614 ARG A C 1
ATOM 658 O O . ARG A 1 85 ? 34.818 1.104 50.628 1.00 30.87 614 ARG A O 1
ATOM 666 N N . GLY A 1 86 ? 33.882 2.430 52.167 1.00 28.02 615 GLY A N 1
ATOM 667 C CA . GLY A 1 86 ? 33.890 3.583 51.256 1.00 24.51 615 GLY A CA 1
ATOM 668 C C . GLY A 1 86 ? 32.600 3.675 50.449 1.00 23.29 615 GLY A C 1
ATOM 669 O O . GLY A 1 86 ? 31.573 3.197 50.883 1.00 21.80 615 GLY A O 1
ATOM 670 N N . ARG A 1 87 ? 32.657 4.279 49.264 1.00 21.24 616 ARG A N 1
ATOM 671 C CA . ARG A 1 87 ? 31.452 4.524 48.505 1.00 20.95 616 ARG A CA 1
ATOM 672 C C . ARG A 1 87 ? 31.602 3.954 47.104 1.00 19.85 616 ARG A C 1
ATOM 673 O O . ARG A 1 87 ? 32.703 3.985 46.527 1.00 17.61 616 ARG A O 1
ATOM 681 N N . PRO A 1 88 ? 30.487 3.464 46.538 1.00 18.54 617 PRO A N 1
ATOM 682 C CA . PRO A 1 88 ? 30.534 2.999 45.149 1.00 16.56 617 PRO A CA 1
ATOM 683 C C . PRO A 1 88 ? 31.108 4.086 44.277 1.00 14.77 617 PRO A C 1
ATOM 684 O O . PRO A 1 88 ? 30.641 5.235 44.331 1.00 13.43 617 PRO A O 1
ATOM 688 N N . ILE A 1 89 ? 32.123 3.757 43.472 1.00 14.45 618 ILE A N 1
ATOM 689 C CA . ILE A 1 89 ? 32.540 4.752 42.487 1.00 15.66 618 ILE A CA 1
ATOM 690 C C . ILE A 1 89 ? 31.399 5.188 41.537 1.00 14.26 618 ILE A C 1
ATOM 691 O O . ILE A 1 89 ? 31.458 6.287 40.984 1.00 13.44 618 ILE A O 1
ATOM 696 N N . ILE A 1 90 ? 30.407 4.337 41.334 1.00 14.07 619 ILE A N 1
ATOM 697 C CA . ILE A 1 90 ? 29.306 4.727 40.440 1.00 14.61 619 ILE A CA 1
ATOM 698 C C . ILE A 1 90 ? 28.419 5.824 41.032 1.00 15.93 619 ILE A C 1
ATOM 699 O O . ILE A 1 90 ? 27.498 6.300 40.340 1.00 17.82 619 ILE A O 1
ATOM 704 N N . ASN A 1 91 ? 28.703 6.221 42.290 1.00 14.62 620 ASN A N 1
ATOM 705 C CA . ASN A 1 91 ? 28.096 7.371 42.937 1.00 14.48 620 ASN A CA 1
ATOM 706 C C . ASN A 1 91 ? 28.457 8.612 42.169 1.00 15.05 620 ASN A C 1
ATOM 707 O O . ASN A 1 91 ? 27.740 9.632 42.206 1.00 16.49 620 ASN A O 1
ATOM 712 N N . TRP A 1 92 ? 29.537 8.521 41.401 1.00 15.50 621 TRP A N 1
ATOM 713 C CA . TRP A 1 92 ? 29.972 9.629 40.542 1.00 15.80 621 TRP A CA 1
ATOM 714 C C . TRP A 1 92 ? 29.822 9.380 39.040 1.00 16.53 621 TRP A C 1
ATOM 715 O O . TRP A 1 92 ? 30.157 10.232 38.276 1.00 18.43 621 TRP A O 1
ATOM 726 N N . ILE A 1 93 ? 29.351 8.221 38.624 1.00 17.56 622 ILE A N 1
ATOM 727 C CA . ILE A 1 93 ? 29.370 7.843 37.198 1.00 19.11 622 ILE A CA 1
ATOM 728 C C . ILE A 1 93 ? 27.973 7.362 36.764 1.00 19.68 622 ILE A C 1
ATOM 729 O O . ILE A 1 93 ? 27.612 6.226 36.993 1.00 18.49 622 ILE A O 1
ATOM 734 N N . PRO A 1 94 ? 27.167 8.262 36.210 1.00 21.52 623 PRO A N 1
ATOM 735 C CA . PRO A 1 94 ? 25.822 7.922 35.744 1.00 24.65 623 PRO A CA 1
ATOM 736 C C . PRO A 1 94 ? 25.851 6.879 34.626 1.00 26.98 623 PRO A C 1
ATOM 737 O O . PRO A 1 94 ? 26.002 7.239 33.501 1.00 30.32 623 PRO A O 1
ATOM 741 N N . LEU A 1 95 ? 25.723 5.601 34.923 1.00 29.22 624 LEU A N 1
ATOM 742 C CA . LEU A 1 95 ? 25.788 4.588 33.892 1.00 30.47 624 LEU A CA 1
ATOM 743 C C . LEU A 1 95 ? 24.401 4.327 33.298 1.00 32.45 624 LEU A C 1
ATOM 744 O O . LEU A 1 95 ? 23.415 4.192 34.038 1.00 31.19 624 LEU A O 1
ATOM 749 N N . GLU A 1 96 ? 24.342 4.170 31.976 1.00 33.55 625 GLU A N 1
ATOM 750 C CA . GLU A 1 96 ? 23.116 3.645 31.376 1.00 35.15 625 GLU A CA 1
ATOM 751 C C . GLU A 1 96 ? 23.042 2.146 31.550 1.00 35.10 625 GLU A C 1
ATOM 752 O O . GLU A 1 96 ? 24.042 1.502 31.883 1.00 34.74 625 GLU A O 1
ATOM 758 N N . SER A 1 97 ? 21.842 1.599 31.361 1.00 35.30 626 SER A N 1
ATOM 759 C CA . SER A 1 97 ? 21.589 0.175 31.515 1.00 35.36 626 SER A CA 1
ATOM 760 C C . SER A 1 97 ? 22.568 -0.643 30.664 1.00 34.78 626 SER A C 1
ATOM 761 O O . SER A 1 97 ? 22.754 -0.368 29.484 1.00 33.79 626 SER A O 1
ATOM 764 N N . GLY A 1 98 ? 23.199 -1.640 31.281 1.00 34.13 627 GLY A N 1
ATOM 765 C CA . GLY A 1 98 ? 24.241 -2.404 30.609 1.00 33.58 627 GLY A CA 1
ATOM 766 C C . GLY A 1 98 ? 25.613 -1.727 30.435 1.00 33.07 627 GLY A C 1
ATOM 767 O O . GLY A 1 98 ? 26.552 -2.409 30.044 1.00 33.44 627 GLY A O 1
ATOM 768 N N . GLU A 1 99 ? 25.745 -0.415 30.694 1.00 31.65 628 GLU A N 1
ATOM 769 C CA . GLU A 1 99 ? 27.031 0.290 30.524 1.00 29.97 628 GLU A CA 1
ATOM 770 C C . GLU A 1 99 ? 27.942 -0.001 31.717 1.00 29.84 628 GLU A C 1
ATOM 771 O O . GLU A 1 99 ? 27.442 -0.210 32.822 1.00 29.21 628 GLU A O 1
ATOM 777 N N . ARG A 1 100 ? 29.269 -0.048 31.485 1.00 28.26 629 ARG A N 1
ATOM 778 C CA . ARG A 1 100 ? 30.252 -0.477 32.504 1.00 26.74 629 ARG A CA 1
ATOM 779 C C . ARG A 1 100 ? 31.327 0.590 32.725 1.00 25.12 629 ARG A C 1
ATOM 780 O O . ARG A 1 100 ? 31.681 1.319 31.793 1.00 23.46 629 ARG A O 1
ATOM 788 N N . VAL A 1 101 ? 31.860 0.681 33.948 1.00 23.78 630 VAL A N 1
ATOM 789 C CA . VAL A 1 101 ? 33.120 1.395 34.176 1.00 22.13 630 VAL A CA 1
ATOM 790 C C . VAL A 1 101 ? 34.295 0.556 33.606 1.00 22.14 630 VAL A C 1
ATOM 791 O O . VAL A 1 101 ? 34.433 -0.609 33.959 1.00 21.84 630 VAL A O 1
ATOM 795 N N . GLN A 1 102 ? 35.110 1.118 32.694 1.00 21.88 631 GLN A N 1
ATOM 796 C CA . GLN A 1 102 ? 36.230 0.346 32.028 1.00 20.68 631 GLN A CA 1
ATOM 797 C C . GLN A 1 102 ? 37.625 0.720 32.458 1.00 19.76 631 GLN A C 1
ATOM 798 O O . GLN A 1 102 ? 38.539 -0.102 32.381 1.00 21.00 631 GLN A O 1
ATOM 804 N N . ALA A 1 103 ? 37.827 1.960 32.852 1.00 18.44 632 ALA A N 1
ATOM 805 C CA . ALA A 1 103 ? 39.153 2.418 33.214 1.00 17.95 632 ALA A CA 1
ATOM 806 C C . ALA A 1 103 ? 39.031 3.601 34.166 1.00 18.33 632 ALA A C 1
ATOM 807 O O . ALA A 1 103 ? 38.087 4.456 34.063 1.00 16.26 632 ALA A O 1
ATOM 809 N N . VAL A 1 104 ? 39.980 3.633 35.090 1.00 17.64 633 VAL A N 1
ATOM 810 C CA . VAL A 1 104 ? 40.080 4.703 36.071 1.00 18.33 633 VAL A CA 1
ATOM 811 C C . VAL A 1 104 ? 41.544 5.163 36.019 1.00 18.66 633 VAL A C 1
ATOM 812 O O . VAL A 1 104 ? 42.441 4.382 36.423 1.00 20.74 633 VAL A O 1
ATOM 816 N N . LEU A 1 105 ? 41.787 6.368 35.512 1.00 17.79 634 LEU A N 1
ATOM 817 C CA . LEU A 1 105 ? 43.147 6.900 35.327 1.00 19.20 634 LEU A CA 1
ATOM 818 C C . LEU A 1 105 ? 43.444 8.144 36.183 1.00 19.96 634 LEU A C 1
ATOM 819 O O . LEU A 1 105 ? 42.858 9.197 35.949 1.00 19.84 634 LEU A O 1
ATOM 824 N N . PRO A 1 106 ? 44.364 8.036 37.154 1.00 20.16 635 PRO A N 1
ATOM 825 C CA . PRO A 1 106 ? 44.672 9.212 37.974 1.00 21.90 635 PRO A CA 1
ATOM 826 C C . PRO A 1 106 ? 45.333 10.274 37.146 1.00 22.45 635 PRO A C 1
ATOM 827 O O . PRO A 1 106 ? 46.140 9.960 36.296 1.00 22.03 635 PRO A O 1
ATOM 831 N N . VAL A 1 107 ? 44.963 11.523 37.345 1.00 24.77 636 VAL A N 1
ATOM 832 C CA . VAL A 1 107 ? 45.642 12.588 36.610 1.00 27.70 636 VAL A CA 1
ATOM 833 C C . VAL A 1 107 ? 45.864 13.723 37.591 1.00 30.07 636 VAL A C 1
ATOM 834 O O . VAL A 1 107 ? 45.016 13.964 38.469 1.00 28.81 636 VAL A O 1
ATOM 838 N N . ARG A 1 108 ? 47.032 14.361 37.473 1.00 33.38 637 ARG A N 1
ATOM 839 C CA . ARG A 1 108 ? 47.431 15.505 38.321 1.00 36.74 637 ARG A CA 1
ATOM 840 C C . ARG A 1 108 ? 47.299 16.799 37.532 1.00 37.95 637 ARG A C 1
ATOM 841 O O . ARG A 1 108 ? 46.889 17.823 38.062 1.00 39.30 637 ARG A O 1
ATOM 849 N N . GLU A 1 109 ? 47.674 16.738 36.264 1.00 38.83 638 GLU A N 1
ATOM 850 C CA . GLU A 1 109 ? 47.551 17.865 35.348 1.00 40.33 638 GLU A CA 1
ATOM 851 C C . GLU A 1 109 ? 47.432 17.321 33.925 1.00 39.82 638 GLU A C 1
ATOM 852 O O . GLU A 1 109 ? 47.782 16.160 33.640 1.00 41.17 638 GLU A O 1
ATOM 858 N N . TYR A 1 110 ? 46.947 18.160 33.036 1.00 38.96 639 TYR A N 1
ATOM 859 C CA . TYR A 1 110 ? 46.597 17.716 31.716 1.00 38.46 639 TYR A CA 1
ATOM 860 C C . TYR A 1 110 ? 47.691 18.206 30.778 1.00 39.57 639 TYR A C 1
ATOM 861 O O . TYR A 1 110 ? 47.460 19.016 29.882 1.00 39.19 639 TYR A O 1
ATOM 870 N N . ALA A 1 111 ? 48.893 17.692 31.029 1.00 41.09 640 ALA A N 1
ATOM 871 C CA . ALA A 1 111 ? 50.107 18.126 30.362 1.00 42.26 640 ALA A CA 1
ATOM 872 C C . ALA A 1 111 ? 50.056 17.743 28.894 1.00 42.95 640 ALA A C 1
ATOM 873 O O . ALA A 1 111 ? 49.358 16.789 28.514 1.00 43.12 640 ALA A O 1
ATOM 875 N N . ASP A 1 112 ? 50.752 18.496 28.044 1.00 43.22 641 ASP A N 1
ATOM 876 C CA . ASP A 1 112 ? 50.967 17.952 26.718 1.00 43.70 641 ASP A CA 1
ATOM 877 C C . ASP A 1 112 ? 52.173 17.023 26.666 1.00 42.54 641 ASP A C 1
ATOM 878 O O . ASP A 1 112 ? 52.934 16.877 27.634 1.00 42.81 641 ASP A O 1
ATOM 883 N N . ASN A 1 113 ? 52.319 16.354 25.537 1.00 41.65 642 ASN A N 1
ATOM 884 C CA . ASN A 1 113 ? 53.198 15.213 25.491 1.00 40.21 642 ASN A CA 1
ATOM 885 C C . ASN A 1 113 ? 52.661 14.094 26.395 1.00 36.95 642 ASN A C 1
ATOM 886 O O . ASN A 1 113 ? 53.382 13.150 26.668 1.00 37.05 642 ASN A O 1
ATOM 891 N N . ARG A 1 114 ? 51.413 14.223 26.888 1.00 34.26 643 ARG A N 1
ATOM 892 C CA . ARG A 1 114 ? 50.704 13.053 27.455 1.00 31.78 643 ARG A CA 1
ATOM 893 C C . ARG A 1 114 ? 49.399 12.758 26.706 1.00 29.47 643 ARG A C 1
ATOM 894 O O . ARG A 1 114 ? 48.686 13.665 26.246 1.00 28.80 643 ARG A O 1
ATOM 902 N N . TYR A 1 115 ? 49.093 11.472 26.599 1.00 26.57 644 TYR A N 1
ATOM 903 C CA . TYR A 1 115 ? 47.951 11.026 25.847 1.00 23.91 644 TYR A CA 1
ATOM 904 C C . TYR A 1 115 ? 47.137 10.019 26.601 1.00 22.80 644 TYR A C 1
ATOM 905 O O . TYR A 1 115 ? 47.653 9.261 27.459 1.00 23.30 644 TYR A O 1
ATOM 914 N N . VAL A 1 116 ? 45.861 9.980 26.239 1.00 20.27 645 VAL A N 1
ATOM 915 C CA . VAL A 1 116 ? 44.982 8.881 26.549 1.00 18.73 645 VAL A CA 1
ATOM 916 C C . VAL A 1 116 ? 44.922 7.931 25.306 1.00 18.78 645 VAL A C 1
ATOM 917 O O . VAL A 1 116 ? 44.534 8.339 24.204 1.00 17.91 645 VAL A O 1
ATOM 921 N N . PHE A 1 117 ? 45.235 6.663 25.509 1.00 17.86 646 PHE A N 1
ATOM 922 C CA . PHE A 1 117 ? 45.180 5.713 24.419 1.00 17.60 646 PHE A CA 1
ATOM 923 C C . PHE A 1 117 ? 44.045 4.774 24.681 1.00 17.15 646 PHE A C 1
ATOM 924 O O . PHE A 1 117 ? 43.953 4.239 25.785 1.00 16.06 646 PHE A O 1
ATOM 932 N N . MET A 1 118 ? 43.203 4.570 23.670 1.00 16.28 647 MET A N 1
ATOM 933 C CA . MET A 1 118 ? 41.920 3.881 23.835 1.00 16.90 647 MET A CA 1
ATOM 934 C C . MET A 1 118 ? 41.854 2.684 22.925 1.00 17.59 647 MET A C 1
ATOM 935 O O . MET A 1 118 ? 42.320 2.780 21.773 1.00 18.39 647 MET A O 1
ATOM 940 N N . ALA A 1 119 ? 41.307 1.563 23.416 1.00 17.10 648 ALA A N 1
ATOM 941 C CA . ALA A 1 119 ? 41.097 0.407 22.544 1.00 16.74 648 ALA A CA 1
ATOM 942 C C . ALA A 1 119 ? 39.683 -0.099 22.641 1.00 17.98 648 ALA A C 1
ATOM 943 O O . ALA A 1 119 ? 39.078 -0.190 23.724 1.00 16.65 648 ALA A O 1
ATOM 945 N N . THR A 1 120 ? 39.169 -0.458 21.470 1.00 16.98 649 THR A N 1
ATOM 946 C CA . THR A 1 120 ? 37.793 -0.740 21.326 1.00 18.73 649 THR A CA 1
ATOM 947 C C . THR A 1 120 ? 37.624 -2.238 21.122 1.00 18.73 649 THR A C 1
ATOM 948 O O . THR A 1 120 ? 38.570 -2.923 20.712 1.00 19.12 649 THR A O 1
ATOM 952 N N . ARG A 1 121 ? 36.440 -2.741 21.429 1.00 18.98 650 ARG A N 1
ATOM 953 C CA . ARG A 1 121 ? 36.154 -4.164 21.333 1.00 21.04 650 ARG A CA 1
ATOM 954 C C . ARG A 1 121 ? 36.322 -4.705 19.899 1.00 21.25 650 ARG A C 1
ATOM 955 O O . ARG A 1 121 ? 36.719 -5.848 19.717 1.00 20.74 650 ARG A O 1
ATOM 963 N N . ASN A 1 122 ? 36.006 -3.886 18.893 1.00 22.09 651 ASN A N 1
ATOM 964 C CA . ASN A 1 122 ? 36.070 -4.309 17.477 1.00 22.98 651 ASN A CA 1
ATOM 965 C C . ASN A 1 122 ? 37.463 -4.128 16.854 1.00 22.34 651 ASN A C 1
ATOM 966 O O . ASN A 1 122 ? 37.627 -4.332 15.672 1.00 22.45 651 ASN A O 1
ATOM 971 N N . GLY A 1 123 ? 38.467 -3.752 17.625 1.00 21.42 652 GLY A N 1
ATOM 972 C CA . GLY A 1 123 ? 39.820 -3.708 17.065 1.00 21.31 652 GLY A CA 1
ATOM 973 C C . GLY A 1 123 ? 40.298 -2.322 16.682 1.00 21.44 652 GLY A C 1
ATOM 974 O O . GLY A 1 123 ? 41.383 -2.159 16.132 1.00 22.13 652 GLY A O 1
ATOM 975 N N . THR A 1 124 ? 39.495 -1.324 16.992 1.00 21.15 653 THR A N 1
ATOM 976 C CA . THR A 1 124 ? 39.840 0.061 16.754 1.00 22.49 653 THR A CA 1
ATOM 977 C C . THR A 1 124 ? 40.661 0.692 17.925 1.00 21.25 653 THR A C 1
ATOM 978 O O . THR A 1 124 ? 40.510 0.310 19.083 1.00 19.69 653 THR A O 1
ATOM 982 N N . VAL A 1 125 ? 41.536 1.639 17.599 1.00 20.10 654 VAL A N 1
ATOM 983 C CA . VAL A 1 125 ? 42.292 2.373 18.610 1.00 18.86 654 VAL A CA 1
ATOM 984 C C . VAL A 1 125 ? 42.172 3.884 18.370 1.00 19.50 654 VAL A C 1
ATOM 985 O O . VAL A 1 125 ? 41.837 4.312 17.279 1.00 18.55 654 VAL A O 1
ATOM 989 N N . LYS A 1 126 ? 42.469 4.675 19.394 1.00 20.38 655 LYS A N 1
ATOM 990 C CA . LYS A 1 126 ? 42.665 6.099 19.232 1.00 19.81 655 LYS A CA 1
ATOM 991 C C . LYS A 1 126 ? 43.618 6.688 20.234 1.00 20.79 655 LYS A C 1
ATOM 992 O O . LYS A 1 126 ? 43.662 6.237 21.399 1.00 19.34 655 LYS A O 1
ATOM 998 N N . LYS A 1 127 ? 44.347 7.735 19.813 1.00 20.17 656 LYS A N 1
ATOM 999 C CA . LYS A 1 127 ? 45.193 8.455 20.733 1.00 21.81 656 LYS A CA 1
ATOM 1000 C C . LYS A 1 127 ? 44.731 9.905 20.823 1.00 22.74 656 LYS A C 1
ATOM 1001 O O . LYS A 1 127 ? 44.753 10.593 19.801 1.00 21.97 656 LYS A O 1
ATOM 1007 N N . THR A 1 128 ? 44.284 10.329 22.024 1.00 21.73 657 THR A N 1
ATOM 1008 C CA . THR A 1 128 ? 43.916 11.703 22.290 1.00 22.75 657 THR A CA 1
ATOM 1009 C C . THR A 1 128 ? 44.864 12.413 23.303 1.00 23.70 657 THR A C 1
ATOM 1010 O O . THR A 1 128 ? 45.090 11.885 24.425 1.00 23.41 657 THR A O 1
ATOM 1014 N N . PRO A 1 129 ? 45.369 13.641 22.949 1.00 23.40 658 PRO A N 1
ATOM 1015 C CA . PRO A 1 129 ? 46.125 14.419 23.939 1.00 22.98 658 PRO A CA 1
ATOM 1016 C C . PRO A 1 129 ? 45.335 14.539 25.250 1.00 22.16 658 PRO A C 1
ATOM 1017 O O . PRO A 1 129 ? 44.113 14.776 25.213 1.00 20.69 658 PRO A O 1
ATOM 1021 N N . LEU A 1 130 ? 46.028 14.398 26.380 1.00 21.74 659 LEU A N 1
ATOM 1022 C CA . LEU A 1 130 ? 45.387 14.514 27.680 1.00 22.73 659 LEU A CA 1
ATOM 1023 C C . LEU A 1 130 ? 44.769 15.875 27.877 1.00 23.48 659 LEU A C 1
ATOM 1024 O O . LEU A 1 130 ? 43.702 16.015 28.498 1.00 23.00 659 LEU A O 1
ATOM 1029 N N . SER A 1 131 ? 45.435 16.884 27.321 1.00 24.01 660 SER A N 1
ATOM 1030 C CA . SER A 1 131 ? 44.947 18.253 27.365 1.00 25.22 660 SER A CA 1
ATOM 1031 C C . SER A 1 131 ? 43.511 18.384 26.844 1.00 25.29 660 SER A C 1
ATOM 1032 O O . SER A 1 131 ? 42.823 19.306 27.213 1.00 26.17 660 SER A O 1
ATOM 1035 N N . GLU A 1 132 ? 43.045 17.471 25.999 1.00 25.45 661 GLU A N 1
ATOM 1036 C CA . GLU A 1 132 ? 41.664 17.536 25.553 1.00 25.78 661 GLU A CA 1
ATOM 1037 C C . GLU A 1 132 ? 40.700 17.201 26.686 1.00 25.68 661 GLU A C 1
ATOM 1038 O O . GLU A 1 132 ? 39.487 17.356 26.533 1.00 24.38 661 GLU A O 1
ATOM 1044 N N . PHE A 1 133 ? 41.239 16.711 27.813 1.00 25.05 662 PHE A N 1
ATOM 1045 C CA . PHE A 1 133 ? 40.408 16.269 28.948 1.00 25.08 662 PHE A CA 1
ATOM 1046 C C . PHE A 1 133 ? 40.419 17.258 30.116 1.00 26.06 662 PHE A C 1
ATOM 1047 O O . PHE A 1 133 ? 40.007 16.921 31.219 1.00 25.02 662 PHE A O 1
ATOM 1055 N N . ALA A 1 134 ? 40.874 18.477 29.862 1.00 28.34 663 ALA A N 1
ATOM 1056 C CA . ALA A 1 134 ? 41.184 19.415 30.952 1.00 31.68 663 ALA A CA 1
ATOM 1057 C C . ALA A 1 134 ? 39.998 20.039 31.660 1.00 33.55 663 ALA A C 1
ATOM 1058 O O . ALA A 1 134 ? 40.154 20.442 32.822 1.00 35.05 663 ALA A O 1
ATOM 1060 N N . PHE A 1 135 ? 38.832 20.116 31.014 1.00 35.00 664 PHE A N 1
ATOM 1061 C CA . PHE A 1 135 ? 37.705 20.874 31.602 1.00 37.12 664 PHE A CA 1
ATOM 1062 C C . PHE A 1 135 ? 36.467 20.033 31.878 1.00 37.49 664 PHE A C 1
ATOM 1063 O O . PHE A 1 135 ? 35.721 19.703 30.951 1.00 37.02 664 PHE A O 1
ATOM 1071 N N . ARG A 1 136 ? 36.281 19.715 33.166 1.00 37.46 665 ARG A N 1
ATOM 1072 C CA . ARG A 1 136 ? 35.350 18.704 33.636 1.00 38.11 665 ARG A CA 1
ATOM 1073 C C . ARG A 1 136 ? 33.912 19.147 33.484 1.00 38.32 665 ARG A C 1
ATOM 1074 O O . ARG A 1 136 ? 33.597 20.331 33.628 1.00 38.25 665 ARG A O 1
ATOM 1082 N N . LEU A 1 137 ? 33.046 18.165 33.250 1.00 37.78 666 LEU A N 1
ATOM 1083 C CA . LEU A 1 137 ? 31.615 18.375 33.266 1.00 37.30 666 LEU A CA 1
ATOM 1084 C C . LEU A 1 137 ? 30.963 17.262 34.051 1.00 36.17 666 LEU A C 1
ATOM 1085 O O . LEU A 1 137 ? 31.234 16.080 33.821 1.00 35.59 666 LEU A O 1
ATOM 1090 N N . ALA A 1 138 ? 30.088 17.634 34.976 1.00 35.96 667 ALA A N 1
ATOM 1091 C CA . ALA A 1 138 ? 29.433 16.660 35.886 1.00 35.12 667 ALA A CA 1
ATOM 1092 C C . ALA A 1 138 ? 28.669 15.549 35.150 1.00 34.53 667 ALA A C 1
ATOM 1093 O O . ALA A 1 138 ? 28.564 14.397 35.633 1.00 34.31 667 ALA A O 1
ATOM 1095 N N . ARG A 1 139 ? 28.182 15.898 33.959 1.00 33.76 668 ARG A N 1
ATOM 1096 C CA . ARG A 1 139 ? 27.386 14.995 33.115 1.00 33.00 668 ARG A CA 1
ATOM 1097 C C . ARG A 1 139 ? 28.271 14.205 32.130 1.00 31.84 668 ARG A C 1
ATOM 1098 O O . ARG A 1 139 ? 27.768 13.431 31.321 1.00 31.60 668 ARG A O 1
ATOM 1106 N N . GLY A 1 140 ? 29.583 14.415 32.184 1.00 30.72 669 GLY A N 1
ATOM 1107 C CA . GLY A 1 140 ? 30.489 13.640 31.337 1.00 29.13 669 GLY A CA 1
ATOM 1108 C C . GLY A 1 140 ? 30.706 14.248 29.968 1.00 28.08 669 GLY A C 1
ATOM 1109 O O . GLY A 1 140 ? 30.117 15.278 29.637 1.00 28.71 669 GLY A O 1
ATOM 1110 N N . LYS A 1 141 ? 31.600 13.637 29.194 1.00 26.71 670 LYS A N 1
ATOM 1111 C CA . LYS A 1 141 ? 31.882 14.047 27.803 1.00 25.06 670 LYS A CA 1
ATOM 1112 C C . LYS A 1 141 ? 32.139 12.816 26.974 1.00 24.15 670 LYS A C 1
ATOM 1113 O O . LYS A 1 141 ? 32.360 11.735 27.519 1.00 23.10 670 LYS A O 1
ATOM 1119 N N . ILE A 1 142 ? 32.089 12.995 25.659 1.00 23.19 671 ILE A N 1
ATOM 1120 C CA . ILE A 1 142 ? 32.511 11.988 24.725 1.00 23.95 671 ILE A CA 1
ATOM 1121 C C . ILE A 1 142 ? 34.020 11.845 24.864 1.00 22.90 671 ILE A C 1
ATOM 1122 O O . ILE A 1 142 ? 34.724 12.843 24.951 1.00 22.72 671 ILE A O 1
ATOM 1127 N N . ALA A 1 143 ? 34.493 10.599 24.904 1.00 21.89 672 ALA A N 1
ATOM 1128 C CA . ALA A 1 143 ? 35.942 10.327 24.874 1.00 21.39 672 ALA A CA 1
ATOM 1129 C C . ALA A 1 143 ? 36.305 9.721 23.529 1.00 20.81 672 ALA A C 1
ATOM 1130 O O . ALA A 1 143 ? 37.447 9.856 23.072 1.00 20.37 672 ALA A O 1
ATOM 1132 N N . ILE A 1 144 ? 35.356 8.971 22.955 1.00 20.83 673 ILE A N 1
ATOM 1133 C CA . ILE A 1 144 ? 35.529 8.336 21.652 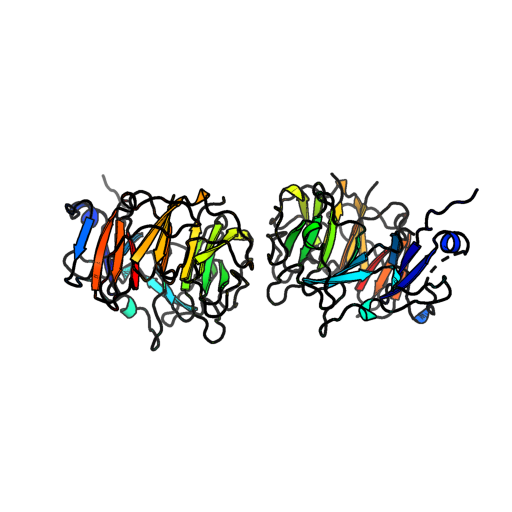1.00 20.96 6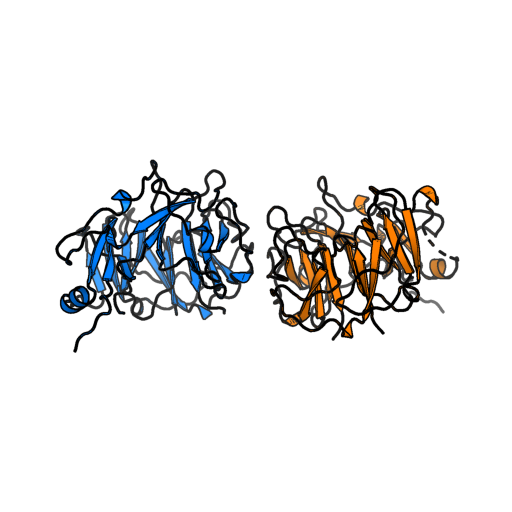73 ILE A CA 1
ATOM 1134 C C . ILE A 1 144 ? 34.137 8.090 21.045 1.00 22.75 673 ILE A C 1
ATOM 1135 O O . ILE A 1 144 ? 33.217 7.729 21.752 1.00 21.76 673 ILE A O 1
ATOM 1140 N N . ASN A 1 145 ? 33.985 8.305 19.739 1.00 24.73 674 ASN A N 1
ATOM 1141 C CA . ASN A 1 145 ? 32.721 7.982 19.078 1.00 26.78 674 ASN A CA 1
ATOM 1142 C C . ASN A 1 145 ? 32.733 6.534 18.658 1.00 26.39 674 ASN A C 1
ATOM 1143 O O . ASN A 1 145 ? 33.613 6.119 17.950 1.00 26.64 674 ASN A O 1
ATOM 1148 N N . LEU A 1 146 ? 31.758 5.758 19.102 1.00 26.40 675 LEU A N 1
ATOM 1149 C CA . LEU A 1 146 ? 31.766 4.351 18.818 1.00 27.40 675 LEU A CA 1
ATOM 1150 C C . LEU A 1 146 ? 30.828 3.982 17.650 1.00 29.62 675 LEU A C 1
ATOM 1151 O O . LEU A 1 146 ? 29.712 4.499 17.531 1.00 28.41 675 LEU A O 1
ATOM 1156 N N . ASP A 1 147 ? 31.302 3.073 16.803 1.00 31.78 676 ASP A N 1
ATOM 1157 C CA . ASP A 1 147 ? 30.453 2.448 15.801 1.00 33.43 676 ASP A CA 1
ATOM 1158 C C . ASP A 1 147 ? 29.452 1.580 16.509 1.00 34.31 676 ASP A C 1
ATOM 1159 O O . ASP A 1 147 ? 29.670 1.177 17.670 1.00 32.09 676 ASP A O 1
ATOM 1164 N N . GLU A 1 148 ? 28.354 1.296 15.797 1.00 35.29 677 GLU A N 1
ATOM 1165 C CA . GLU A 1 148 ? 27.212 0.623 16.383 1.00 36.49 677 GLU A CA 1
ATOM 1166 C C . GLU A 1 148 ? 27.617 -0.776 16.813 1.00 35.26 677 GLU A C 1
ATOM 1167 O O . GLU A 1 148 ? 28.274 -1.503 16.060 1.00 35.24 677 GLU A O 1
ATOM 1173 N N . GLY A 1 149 ? 27.215 -1.162 18.022 1.00 34.72 678 GLY A N 1
ATOM 1174 C CA . GLY A 1 149 ? 27.654 -2.442 18.576 1.00 32.78 678 GLY A CA 1
ATOM 1175 C C . GLY A 1 149 ? 29.101 -2.442 19.090 1.00 31.43 678 GLY A C 1
ATOM 1176 O O . GLY A 1 149 ? 29.549 -3.424 19.725 1.00 31.01 678 GLY A O 1
ATOM 1177 N N . ASP A 1 150 ? 29.856 -1.371 18.849 1.00 29.06 679 ASP A N 1
ATOM 1178 C CA . ASP A 1 150 ? 31.202 -1.368 19.444 1.00 28.21 679 ASP A CA 1
ATOM 1179 C C . ASP A 1 150 ? 31.164 -0.945 20.929 1.00 27.04 679 ASP A C 1
ATOM 1180 O O . ASP A 1 150 ? 30.232 -0.273 21.370 1.00 24.93 679 ASP A O 1
ATOM 1185 N N . ALA A 1 151 ? 32.194 -1.338 21.669 1.00 26.13 680 ALA A N 1
ATOM 1186 C CA . ALA A 1 151 ? 32.400 -0.880 23.045 1.00 25.80 680 ALA A CA 1
ATOM 1187 C C . ALA A 1 151 ? 33.850 -0.479 23.348 1.00 25.12 680 ALA A C 1
ATOM 1188 O O . ALA A 1 151 ? 34.798 -0.967 22.737 1.00 24.11 680 ALA A O 1
ATOM 1190 N N . LEU A 1 152 ? 33.994 0.440 24.296 1.00 24.78 681 LEU A N 1
ATOM 1191 C CA . LEU A 1 152 ? 35.317 0.844 24.768 1.00 24.46 681 LEU A CA 1
ATOM 1192 C C . LEU A 1 152 ? 35.780 -0.241 25.717 1.00 23.91 681 LEU A C 1
ATOM 1193 O O . LEU A 1 152 ? 35.098 -0.563 26.674 1.00 22.68 681 LEU A O 1
ATOM 1198 N N . VAL A 1 153 ? 36.933 -0.823 25.416 1.00 23.78 682 VAL A N 1
ATOM 1199 C CA . VAL A 1 153 ? 37.482 -1.891 26.266 1.00 23.68 682 VAL A CA 1
ATOM 1200 C C . VAL A 1 153 ? 38.672 -1.449 27.115 1.00 22.86 682 VAL A C 1
ATOM 1201 O O . VAL A 1 153 ? 38.673 -1.691 28.286 1.00 26.27 682 VAL A O 1
ATOM 1205 N N . GLY A 1 154 ? 39.678 -0.797 26.561 1.00 22.29 683 GLY A N 1
ATOM 1206 C CA . GLY A 1 154 ? 40.888 -0.515 27.321 1.00 19.43 683 GLY A CA 1
ATOM 1207 C C . GLY A 1 154 ? 41.243 0.938 27.241 1.00 19.84 683 GLY A C 1
ATOM 1208 O O . GLY A 1 154 ? 41.053 1.568 26.187 1.00 18.38 683 GLY A O 1
ATOM 1209 N N . VAL A 1 155 ? 41.715 1.512 28.357 1.00 17.66 684 VAL A N 1
ATOM 1210 C CA . VAL A 1 155 ? 42.229 2.858 28.285 1.00 17.43 684 VAL A CA 1
ATOM 1211 C C . VAL A 1 155 ? 43.521 2.938 29.061 1.00 16.53 684 VAL A C 1
ATOM 1212 O O . VAL A 1 155 ? 43.577 2.360 30.132 1.00 15.70 684 VAL A O 1
ATOM 1216 N N . ALA A 1 156 ? 44.528 3.674 28.560 1.00 16.57 685 ALA A N 1
ATOM 1217 C CA . ALA A 1 156 ? 45.804 3.822 29.299 1.00 18.36 685 ALA A CA 1
ATOM 1218 C C . ALA A 1 156 ? 46.453 5.176 29.074 1.00 20.16 685 ALA A C 1
ATOM 1219 O O . ALA A 1 156 ? 46.269 5.795 28.030 1.00 20.54 685 ALA A O 1
ATOM 1221 N N . LEU A 1 157 ? 47.212 5.668 30.047 1.00 21.72 686 LEU A N 1
ATOM 1222 C CA . LEU A 1 157 ? 47.945 6.927 29.804 1.00 23.28 686 LEU A CA 1
ATOM 1223 C C . LEU A 1 157 ? 49.302 6.612 29.168 1.00 24.42 686 LEU A C 1
ATOM 1224 O O . LEU A 1 157 ? 49.941 5.607 29.494 1.00 23.52 686 LEU A O 1
ATOM 1229 N N . THR A 1 158 ? 49.736 7.470 28.260 1.00 24.49 687 THR A N 1
ATOM 1230 C CA . THR A 1 158 ? 51.003 7.242 27.574 1.00 26.26 687 THR A CA 1
ATOM 1231 C C . THR A 1 158 ? 51.774 8.538 27.512 1.00 26.46 687 THR A C 1
ATOM 1232 O O . THR A 1 158 ? 51.185 9.605 27.615 1.00 25.55 687 THR A O 1
ATOM 1236 N N . ASP A 1 159 ? 53.087 8.426 27.341 1.00 28.98 688 ASP A N 1
ATOM 1237 C CA . ASP A 1 159 ? 53.963 9.592 27.125 1.00 32.34 688 ASP A CA 1
ATOM 1238 C C . ASP A 1 159 ? 54.368 9.797 25.656 1.00 33.93 688 ASP A C 1
ATOM 1239 O O . ASP A 1 159 ? 55.191 10.670 25.352 1.00 35.11 688 ASP A O 1
ATOM 1244 N N . GLY A 1 160 ? 53.833 8.995 24.740 1.00 34.86 689 GLY A N 1
ATOM 1245 C CA . GLY A 1 160 ? 54.271 9.129 23.351 1.00 36.11 689 GLY A CA 1
ATOM 1246 C C . GLY A 1 160 ? 55.300 8.105 22.922 1.00 36.77 689 GLY A C 1
ATOM 1247 O O . GLY A 1 160 ? 55.414 7.830 21.720 1.00 38.18 689 GLY A O 1
ATOM 1248 N N . ASP A 1 161 ? 56.028 7.538 23.888 1.00 36.40 690 ASP A N 1
ATOM 1249 C CA . ASP A 1 161 ? 57.093 6.553 23.652 1.00 36.38 690 ASP A CA 1
ATOM 1250 C C . ASP A 1 161 ? 56.672 5.086 23.783 1.00 35.14 690 ASP A C 1
ATOM 1251 O O . ASP A 1 161 ? 57.525 4.202 23.710 1.00 35.37 690 ASP A O 1
ATOM 1256 N N . ARG A 1 162 ? 55.388 4.797 23.985 1.00 32.31 691 ARG A N 1
ATOM 1257 C CA . ARG A 1 162 ? 55.036 3.424 24.343 1.00 29.21 691 ARG A CA 1
ATOM 1258 C C . ARG A 1 162 ? 54.806 2.513 23.133 1.00 27.53 691 ARG A C 1
ATOM 1259 O O . ARG A 1 162 ? 54.448 2.991 22.054 1.00 26.66 691 ARG A O 1
ATOM 1267 N N . ASP A 1 163 ? 55.032 1.209 23.318 1.00 25.26 692 ASP A N 1
ATOM 1268 C CA . ASP A 1 163 ? 54.491 0.214 22.409 1.00 24.25 692 ASP A CA 1
ATOM 1269 C C . ASP A 1 163 ? 53.097 -0.093 22.923 1.00 23.12 692 ASP A C 1
ATOM 1270 O O . ASP A 1 163 ? 52.859 -0.049 24.130 1.00 21.85 692 ASP A O 1
ATOM 1275 N N . VAL A 1 164 ? 52.179 -0.375 22.010 1.00 22.12 693 VAL A N 1
ATOM 1276 C CA . VAL A 1 164 ? 50.855 -0.846 22.384 1.00 21.22 693 VAL A CA 1
ATOM 1277 C C . VAL A 1 164 ? 50.697 -2.260 21.890 1.00 20.96 693 VAL A C 1
ATOM 1278 O O . VAL A 1 164 ? 51.147 -2.593 20.764 1.00 20.31 693 VAL A O 1
ATOM 1282 N N . LEU A 1 165 ? 50.064 -3.088 22.726 1.00 18.96 694 LEU A N 1
ATOM 1283 C CA . LEU A 1 165 ? 49.696 -4.441 22.351 1.00 18.09 694 LEU A CA 1
ATOM 1284 C C . LEU A 1 165 ? 48.221 -4.629 22.514 1.00 17.55 694 LEU A C 1
ATOM 1285 O O . LEU A 1 165 ? 47.639 -4.267 23.559 1.00 19.62 694 LEU A O 1
ATOM 1290 N N . LEU A 1 166 ? 47.603 -5.252 21.535 1.00 17.96 695 LEU A N 1
ATOM 1291 C CA . LEU A 1 166 ? 46.168 -5.557 21.594 1.00 18.80 695 LEU A CA 1
ATOM 1292 C C . LEU A 1 166 ? 46.016 -7.065 21.580 1.00 19.79 695 LEU A C 1
ATOM 1293 O O . LEU A 1 166 ? 46.748 -7.769 20.846 1.00 20.72 695 LEU A O 1
ATOM 1298 N N . PHE A 1 167 ? 45.076 -7.571 22.373 1.00 20.44 696 PHE A N 1
ATOM 1299 C CA . PHE A 1 167 ? 44.865 -9.008 22.505 1.00 21.02 696 PHE A CA 1
ATOM 1300 C C . PHE A 1 167 ? 43.421 -9.297 22.262 1.00 22.11 696 PHE A C 1
ATOM 1301 O O . PHE A 1 167 ? 42.550 -8.705 22.901 1.00 21.09 696 PHE A O 1
ATOM 1309 N N . ALA A 1 168 ? 43.192 -10.244 21.345 1.00 22.21 697 ALA A N 1
ATOM 1310 C CA . ALA A 1 168 ? 41.884 -10.688 20.986 1.00 22.76 697 ALA A CA 1
ATOM 1311 C C . ALA A 1 168 ? 41.547 -11.994 21.716 1.00 23.57 697 ALA A C 1
ATOM 1312 O O . ALA A 1 168 ? 42.439 -12.677 22.219 1.00 23.73 697 ALA A O 1
ATOM 1314 N N . SER A 1 169 ? 40.261 -12.340 21.714 1.00 25.43 698 SER A N 1
ATOM 1315 C CA . SER A 1 169 ? 39.742 -13.549 22.340 1.00 27.70 698 SER A CA 1
ATOM 1316 C C . SER A 1 169 ? 40.263 -14.888 21.786 1.00 29.33 698 SER A C 1
ATOM 1317 O O . SER A 1 169 ? 40.203 -15.896 22.497 1.00 29.09 698 SER A O 1
ATOM 1320 N N . ASN A 1 170 ? 40.754 -14.920 20.540 1.00 29.85 699 ASN A N 1
ATOM 1321 C CA . ASN A 1 170 ? 41.386 -16.151 20.012 1.00 31.19 699 ASN A CA 1
ATOM 1322 C C . ASN A 1 170 ? 42.891 -16.117 20.254 1.00 29.80 699 ASN A C 1
ATOM 1323 O O . ASN A 1 170 ? 43.627 -16.890 19.682 1.00 30.05 699 ASN A O 1
ATOM 1328 N N . GLY A 1 171 ? 43.353 -15.206 21.087 1.00 28.63 700 GLY A N 1
ATOM 1329 C CA . GLY A 1 171 ? 44.754 -15.199 21.457 1.00 27.85 700 GLY A CA 1
ATOM 1330 C C . GLY A 1 171 ? 45.653 -14.337 20.579 1.00 27.39 700 GLY A C 1
ATOM 1331 O O . GLY A 1 171 ? 46.817 -14.135 20.910 1.00 26.58 700 GLY A O 1
ATOM 1332 N N . LYS A 1 172 ? 45.116 -13.814 19.477 1.00 27.47 701 LYS A N 1
ATOM 1333 C CA . LYS A 1 172 ? 45.933 -13.031 18.538 1.00 28.19 701 LYS A CA 1
ATOM 1334 C C . LYS A 1 172 ? 46.334 -11.644 19.092 1.00 27.68 701 LYS A C 1
ATOM 1335 O O . LYS A 1 172 ? 45.559 -10.966 19.740 1.00 27.08 701 LYS A O 1
ATOM 1341 N N . THR A 1 173 ? 47.564 -11.235 18.821 1.00 27.95 702 THR A N 1
ATOM 1342 C CA . THR A 1 173 ? 48.078 -10.023 19.399 1.00 27.54 702 THR A CA 1
ATOM 1343 C C . THR A 1 173 ? 48.972 -9.265 18.411 1.00 27.06 702 THR A C 1
ATOM 1344 O O . THR A 1 173 ? 49.818 -9.858 17.747 1.00 27.15 702 THR A O 1
ATOM 1348 N N . VAL A 1 174 ? 48.787 -7.947 18.360 1.00 25.23 703 VAL A N 1
ATOM 1349 C CA . VAL A 1 174 ? 49.668 -7.063 17.620 1.00 23.89 703 VAL A CA 1
ATOM 1350 C C . VAL A 1 174 ? 50.443 -6.238 18.612 1.00 23.50 703 VAL A C 1
ATOM 1351 O O . VAL A 1 174 ? 50.111 -6.191 19.829 1.00 22.33 703 VAL A O 1
ATOM 1355 N N . ARG A 1 175 ? 51.513 -5.645 18.102 1.00 21.75 704 ARG A N 1
ATOM 1356 C CA . ARG A 1 175 ? 52.339 -4.788 18.890 1.00 21.95 704 ARG A CA 1
ATOM 1357 C C . ARG A 1 175 ? 52.970 -3.745 18.000 1.00 21.67 704 ARG A C 1
ATOM 1358 O O . ARG A 1 175 ? 53.689 -4.089 17.045 1.00 22.04 704 ARG A O 1
ATOM 1366 N N . PHE A 1 176 ? 52.749 -2.480 18.332 1.00 21.90 705 PHE A N 1
ATOM 1367 C CA . PHE A 1 176 ? 53.147 -1.387 17.446 1.00 21.57 705 PHE A CA 1
ATOM 1368 C C . PHE A 1 176 ? 53.442 -0.189 18.282 1.00 22.60 705 PHE A C 1
ATOM 1369 O O . PHE A 1 176 ? 53.029 -0.141 19.432 1.00 22.54 705 PHE A O 1
ATOM 1377 N N . GLY A 1 177 ? 54.168 0.777 17.697 1.00 23.73 706 GLY A N 1
ATOM 1378 C CA . GLY A 1 177 ? 54.554 2.000 18.386 1.00 22.92 706 GLY A CA 1
ATOM 1379 C C . GLY A 1 177 ? 53.359 2.925 18.460 1.00 23.35 706 GLY A C 1
ATOM 1380 O O . GLY A 1 177 ? 52.589 2.990 17.531 1.00 22.67 706 GLY A O 1
ATOM 1381 N N . GLU A 1 178 ? 53.202 3.620 19.580 1.00 23.28 707 GLU A N 1
ATOM 1382 C CA . GLU A 1 178 ? 52.112 4.568 19.760 1.00 24.43 707 GLU A CA 1
ATOM 1383 C C . GLU A 1 178 ? 52.223 5.783 18.795 1.00 23.26 707 GLU A C 1
ATOM 1384 O O . GLU A 1 178 ? 51.201 6.339 18.388 1.00 23.41 707 GLU A O 1
ATOM 1390 N N . SER A 1 179 ? 53.440 6.149 18.412 1.00 22.18 708 SER A N 1
ATOM 1391 C CA . SER A 1 179 ? 53.668 7.196 17.398 1.00 23.53 708 SER A CA 1
ATOM 1392 C C . SER A 1 179 ? 52.998 6.898 16.043 1.00 22.54 708 SER A C 1
ATOM 1393 O O . SER A 1 179 ? 52.796 7.794 15.235 1.00 23.01 708 SER A O 1
ATOM 1396 N N . THR A 1 180 ? 52.584 5.657 15.871 1.00 21.54 709 THR A N 1
ATOM 1397 C CA . THR A 1 180 ? 51.974 5.119 14.655 1.00 23.34 709 THR A CA 1
ATOM 1398 C C . THR A 1 180 ? 50.518 5.624 14.528 1.00 23.37 709 THR A C 1
ATOM 1399 O O . THR A 1 180 ? 49.942 5.655 13.450 1.00 23.12 709 THR A O 1
ATOM 1403 N N . VAL A 1 181 ? 49.952 6.086 15.636 1.00 23.09 710 VAL A N 1
ATOM 1404 C CA . VAL A 1 181 ? 48.550 6.504 15.695 1.00 23.24 710 VAL A CA 1
ATOM 1405 C C . VAL A 1 181 ? 48.588 8.012 15.907 1.00 24.52 710 VAL A C 1
ATOM 1406 O O . VAL A 1 181 ? 49.000 8.501 16.973 1.00 24.69 710 VAL A O 1
ATOM 1410 N N . ARG A 1 182 ? 48.245 8.771 14.866 1.00 24.87 711 ARG A N 1
ATOM 1411 C CA . ARG A 1 182 ? 48.251 10.209 15.020 1.00 25.99 711 ARG A CA 1
ATOM 1412 C C . ARG A 1 182 ? 47.210 10.674 16.049 1.00 24.90 711 ARG A C 1
ATOM 1413 O O . ARG A 1 182 ? 46.192 10.026 16.217 1.00 24.54 711 ARG A O 1
ATOM 1421 N N . SER A 1 183 ? 47.491 11.778 16.732 1.00 25.48 712 SER A N 1
ATOM 1422 C CA . SER A 1 183 ? 46.573 12.346 17.731 1.00 26.90 712 SER A CA 1
ATOM 1423 C C . SER A 1 183 ? 45.271 12.712 17.053 1.00 26.82 712 SER A C 1
ATOM 1424 O O . SER A 1 183 ? 45.319 13.237 15.977 1.00 26.70 712 SER A O 1
ATOM 1427 N N . MET A 1 184 ? 44.144 12.449 17.705 1.00 26.53 713 MET A N 1
ATOM 1428 C CA . MET A 1 184 ? 42.816 12.866 17.241 1.00 27.41 713 MET A CA 1
ATOM 1429 C C . MET A 1 184 ? 42.040 13.415 18.459 1.00 27.34 713 MET A C 1
ATOM 1430 O O . MET A 1 184 ? 42.428 13.148 19.604 1.00 27.97 713 MET A O 1
ATOM 1435 N N . GLY A 1 185 ? 40.949 14.145 18.218 1.00 26.69 714 GLY A N 1
ATOM 1436 C CA . GLY A 1 185 ? 40.108 14.697 19.279 1.00 26.08 714 GLY A CA 1
ATOM 1437 C C . GLY A 1 185 ? 39.164 13.700 19.960 1.00 25.75 714 GLY A C 1
ATOM 1438 O O . GLY A 1 185 ? 38.973 12.582 19.492 1.00 27.00 714 GLY A O 1
ATOM 1439 N N . ARG A 1 186 ? 38.557 14.099 21.063 1.00 24.60 715 ARG A N 1
ATOM 1440 C CA . ARG A 1 186 ? 37.621 13.239 21.797 1.00 25.59 715 ARG A CA 1
ATOM 1441 C C . ARG A 1 186 ? 36.421 12.779 20.938 1.00 25.52 715 ARG A C 1
ATOM 1442 O O . ARG A 1 186 ? 35.830 11.709 21.151 1.00 23.79 715 ARG A O 1
ATOM 1450 N N . THR A 1 187 ? 36.067 13.583 19.952 1.00 25.62 716 THR A N 1
ATOM 1451 C CA . THR A 1 187 ? 34.902 13.256 19.127 1.00 27.43 716 THR A CA 1
ATOM 1452 C C . THR A 1 187 ? 35.166 12.234 17.997 1.00 26.91 716 THR A C 1
ATOM 1453 O O . THR A 1 187 ? 34.239 11.631 17.476 1.00 26.94 716 THR A O 1
ATOM 1457 N N . ALA A 1 188 ? 36.431 12.056 17.626 1.00 26.91 717 ALA A N 1
ATOM 1458 C CA . ALA A 1 188 ? 36.833 11.105 16.578 1.00 26.79 717 ALA A CA 1
ATOM 1459 C C . ALA A 1 188 ? 36.505 9.636 16.927 1.00 27.01 717 ALA A C 1
ATOM 1460 O O . ALA A 1 188 ? 36.330 9.293 18.098 1.00 25.85 717 ALA A O 1
ATOM 1462 N N . THR A 1 189 ? 36.422 8.803 15.887 1.00 27.37 718 THR A N 1
ATOM 1463 C CA . THR A 1 189 ? 36.285 7.349 15.963 1.00 28.36 718 THR A CA 1
ATOM 1464 C C . THR A 1 189 ? 37.607 6.584 16.102 1.00 28.25 718 THR A C 1
ATOM 1465 O O . THR A 1 189 ? 37.620 5.432 16.470 1.00 29.48 718 THR A O 1
ATOM 1469 N N . GLY A 1 190 ? 38.723 7.177 15.747 1.00 28.10 719 GLY A N 1
ATOM 1470 C CA . GLY A 1 190 ? 39.960 6.366 15.751 1.00 29.47 719 GLY A CA 1
ATOM 1471 C C . GLY A 1 190 ? 40.120 5.455 14.529 1.00 29.50 719 GLY A C 1
ATOM 1472 O O . GLY A 1 190 ? 39.313 5.532 13.597 1.00 31.21 719 GLY A O 1
ATOM 1473 N N . VAL A 1 191 ? 41.125 4.578 14.561 1.00 27.20 720 VAL A N 1
ATOM 1474 C CA . VAL A 1 191 ? 41.710 4.009 13.363 1.00 25.07 720 VAL A CA 1
ATOM 1475 C C . VAL A 1 191 ? 41.886 2.515 13.579 1.00 25.12 720 VAL A C 1
ATOM 1476 O O . VAL A 1 191 ? 41.633 2.005 14.660 1.00 25.40 720 VAL A O 1
ATOM 1480 N N . ARG A 1 192 ? 42.385 1.823 12.573 1.00 24.61 721 ARG A N 1
ATOM 1481 C CA . ARG A 1 192 ? 42.622 0.383 12.660 1.00 24.38 721 ARG A CA 1
ATOM 1482 C C . ARG A 1 192 ? 43.647 0.072 13.760 1.00 22.71 721 ARG A C 1
ATOM 1483 O O . ARG A 1 192 ? 44.608 0.829 13.940 1.00 21.61 721 ARG A O 1
ATOM 1491 N N . GLY A 1 193 ? 43.417 -1.031 14.468 1.00 21.48 722 GLY A N 1
ATOM 1492 C CA . GLY A 1 193 ? 44.340 -1.560 15.464 1.00 21.71 722 GLY A CA 1
ATOM 1493 C C . GLY A 1 193 ? 44.708 -3.009 15.168 1.00 22.62 722 GLY A C 1
ATOM 1494 O O . GLY A 1 193 ? 45.865 -3.300 14.849 1.00 23.09 722 GLY A O 1
ATOM 1495 N N . ILE A 1 194 ? 43.731 -3.908 15.260 1.00 22.37 723 ILE A N 1
ATOM 1496 C CA . ILE A 1 194 ? 43.928 -5.314 14.972 1.00 23.54 723 ILE A CA 1
ATOM 1497 C C . ILE A 1 194 ? 42.809 -5.806 14.029 1.00 24.82 723 ILE A C 1
ATOM 1498 O O . ILE A 1 194 ? 41.637 -5.490 14.222 1.00 23.78 723 ILE A O 1
ATOM 1503 N N . ARG A 1 195 ? 43.171 -6.557 12.991 1.00 25.82 724 ARG A N 1
ATOM 1504 C CA . ARG A 1 195 ? 42.117 -7.146 12.171 1.00 27.38 724 ARG A CA 1
ATOM 1505 C C . ARG A 1 195 ? 41.613 -8.424 12.858 1.00 26.90 724 ARG A C 1
ATOM 1506 O O . ARG A 1 195 ? 42.366 -9.400 13.027 1.00 25.87 724 ARG A O 1
ATOM 1514 N N . LEU A 1 196 ? 40.344 -8.385 13.258 1.00 26.77 725 LEU A N 1
ATOM 1515 C CA . LEU A 1 196 ? 39.751 -9.463 14.022 1.00 28.57 725 LEU A CA 1
ATOM 1516 C C . LEU A 1 196 ? 39.216 -10.572 13.128 1.00 30.28 725 LEU A C 1
ATOM 1517 O O . LEU A 1 196 ? 38.565 -10.294 12.106 1.00 31.06 725 LEU A O 1
ATOM 1522 N N . ALA A 1 197 ? 39.497 -11.823 13.507 1.00 31.71 726 ALA A N 1
ATOM 1523 C CA . ALA A 1 197 ? 38.785 -12.972 12.952 1.00 32.92 726 ALA A CA 1
ATOM 1524 C C . ALA A 1 197 ? 37.324 -12.857 13.351 1.00 34.47 726 ALA A C 1
ATOM 1525 O O . ALA A 1 197 ? 36.988 -12.248 14.394 1.00 34.65 726 ALA A O 1
ATOM 1527 N N . LYS A 1 198 ? 36.468 -13.423 12.505 1.00 35.59 727 LYS A N 1
ATOM 1528 C CA . LYS A 1 198 ? 35.019 -13.356 12.626 1.00 37.15 727 LYS A CA 1
ATOM 1529 C C . LYS A 1 198 ? 34.557 -13.863 13.999 1.00 36.88 727 LYS A C 1
ATOM 1530 O O . LYS A 1 198 ? 35.047 -14.895 14.494 1.00 36.71 727 LYS A O 1
ATOM 1536 N N . GLY A 1 199 ? 33.631 -13.119 14.609 1.00 36.48 728 GLY A N 1
ATOM 1537 C CA . GLY A 1 199 ? 33.097 -13.452 15.928 1.00 35.39 728 GLY A CA 1
ATOM 1538 C C . GLY A 1 199 ? 34.024 -13.183 17.120 1.00 35.52 728 GLY A C 1
ATOM 1539 O O . GLY A 1 199 ? 33.588 -13.327 18.261 1.00 36.16 728 GLY A O 1
ATOM 1540 N N . GLU A 1 200 ? 35.293 -12.833 16.880 1.00 33.93 729 GLU A N 1
ATOM 1541 C CA . GLU A 1 200 ? 36.236 -12.503 17.973 1.00 32.87 729 GLU A CA 1
ATOM 1542 C C . GLU A 1 200 ? 36.230 -11.023 18.324 1.00 31.43 729 GLU A C 1
ATOM 1543 O O . GLU A 1 200 ? 35.667 -10.194 17.586 1.00 30.41 729 GLU A O 1
ATOM 1549 N N . GLU A 1 201 ? 36.864 -10.686 19.447 1.00 30.30 730 GLU A N 1
ATOM 1550 C CA . GLU A 1 201 ? 36.911 -9.296 19.945 1.00 29.36 730 GLU A CA 1
ATOM 1551 C C . GLU A 1 201 ? 38.226 -8.997 20.614 1.00 27.78 730 GLU A C 1
ATOM 1552 O O . GLU A 1 201 ? 38.924 -9.919 21.036 1.00 26.13 730 GLU A O 1
ATOM 1558 N N . VAL A 1 202 ? 38.538 -7.709 20.747 1.00 26.50 731 VAL A N 1
ATOM 1559 C CA . VAL A 1 202 ? 39.662 -7.280 21.589 1.00 25.56 731 VAL A CA 1
ATOM 1560 C C . VAL A 1 202 ? 39.290 -7.450 23.070 1.00 25.56 731 VAL A C 1
ATOM 1561 O O . VAL A 1 202 ? 38.223 -7.041 23.498 1.00 24.33 731 VAL A O 1
ATOM 1565 N N . VAL A 1 203 ? 40.209 -8.036 23.822 1.00 24.68 732 VAL A N 1
ATOM 1566 C CA . VAL A 1 203 ? 40.003 -8.276 25.224 1.00 25.34 732 VAL A CA 1
ATOM 1567 C C . VAL A 1 203 ? 40.938 -7.430 26.084 1.00 24.32 732 VAL A C 1
ATOM 1568 O O . VAL A 1 203 ? 40.589 -7.042 27.184 1.00 24.94 732 VAL A O 1
ATOM 1572 N N . SER A 1 204 ? 42.134 -7.123 25.625 1.00 23.22 733 SER A N 1
ATOM 1573 C CA . SER A 1 204 ? 43.006 -6.316 26.490 1.00 22.55 733 SER A CA 1
ATOM 1574 C C . SER A 1 204 ? 43.888 -5.391 25.696 1.00 22.04 733 SER A C 1
ATOM 1575 O O . SER A 1 204 ? 44.353 -5.737 24.585 1.00 20.90 733 SER A O 1
ATOM 1578 N N . LEU A 1 205 ? 44.134 -4.242 26.310 1.00 19.95 734 LEU A N 1
ATOM 1579 C CA . LEU A 1 205 ? 45.125 -3.315 25.900 1.00 19.71 734 LEU A CA 1
ATOM 1580 C C . LEU A 1 205 ? 46.277 -3.409 26.895 1.00 19.63 734 LEU A C 1
ATOM 1581 O O . LEU A 1 205 ? 46.061 -3.360 28.113 1.00 18.03 734 LEU A O 1
ATOM 1586 N N . ILE A 1 206 ? 47.491 -3.478 26.368 1.00 19.47 735 ILE A N 1
ATOM 1587 C CA . ILE A 1 206 ? 48.691 -3.335 27.163 1.00 20.11 735 ILE A CA 1
ATOM 1588 C C . ILE A 1 206 ? 49.570 -2.230 26.579 1.00 19.86 735 ILE A C 1
ATOM 1589 O O . ILE A 1 206 ? 49.824 -2.207 25.391 1.00 20.53 735 ILE A O 1
ATOM 1594 N N . VAL A 1 207 ? 50.015 -1.316 27.419 1.00 21.57 736 VAL A N 1
ATOM 1595 C CA . VAL A 1 207 ? 50.961 -0.296 27.024 1.00 24.59 736 VAL A CA 1
ATOM 1596 C C . VAL A 1 207 ? 52.290 -0.677 27.666 1.00 25.47 736 VAL A C 1
ATOM 1597 O O . VAL A 1 207 ? 52.318 -1.083 28.826 1.00 26.61 736 VAL A O 1
ATOM 1601 N N . SER A 1 208 ? 53.374 -0.601 26.921 1.00 27.49 737 SER A N 1
ATOM 1602 C CA . SER A 1 208 ? 54.685 -1.036 27.439 1.00 30.09 737 SER A CA 1
ATOM 1603 C C . SER A 1 208 ? 55.834 -0.200 26.861 1.00 31.70 737 SER A C 1
ATOM 1604 O O . SER A 1 208 ? 55.585 0.770 26.150 1.00 31.08 737 SER A O 1
ATOM 1607 N N . GLU A 1 209 ? 57.087 -0.539 27.177 1.00 34.53 738 GLU A N 1
ATOM 1608 C CA . GLU A 1 209 ? 58.263 0.157 26.548 1.00 36.89 738 GLU A CA 1
ATOM 1609 C C . GLU A 1 209 ? 58.487 -0.217 25.065 1.00 36.77 738 GLU A C 1
ATOM 1610 O O . GLU A 1 209 ? 57.921 -1.202 24.625 1.00 36.22 738 GLU A O 1
ATOM 1616 N N . ARG A 1 210 ? 59.267 0.572 24.304 1.00 38.39 739 ARG A N 1
ATOM 1617 C CA . ARG A 1 210 ? 59.655 0.202 22.908 1.00 40.35 739 ARG A CA 1
ATOM 1618 C C . ARG A 1 210 ? 60.395 -1.142 22.980 1.00 39.98 739 ARG A C 1
ATOM 1619 O O . ARG A 1 210 ? 61.141 -1.353 23.932 1.00 40.48 739 ARG A O 1
ATOM 1627 N N . ALA A 1 211 ? 60.162 -2.042 22.015 1.00 40.07 740 ALA A N 1
ATOM 1628 C CA . ALA A 1 211 ? 60.936 -3.307 21.865 1.00 40.79 740 ALA A CA 1
ATOM 1629 C C . ALA A 1 211 ? 62.428 -3.033 21.641 1.00 40.97 740 ALA A C 1
ATOM 1630 O O . ALA A 1 211 ? 62.819 -1.876 21.417 1.00 41.11 740 ALA A O 1
ATOM 1632 N N . ALA A 1 247 ? 60.086 -8.162 32.765 1.00 31.06 776 ALA A N 1
ATOM 1633 C CA . ALA A 1 247 ? 58.667 -7.824 32.537 1.00 29.74 776 ALA A CA 1
ATOM 1634 C C . ALA A 1 247 ? 57.963 -8.955 31.827 1.00 29.38 776 ALA A C 1
ATOM 1635 O O . ALA A 1 247 ? 58.400 -9.414 30.760 1.00 30.97 776 ALA A O 1
ATOM 1637 N N . TYR A 1 248 ? 56.906 -9.466 32.436 1.00 28.18 777 TYR A N 1
ATOM 1638 C CA . TYR A 1 248 ? 56.175 -10.588 31.869 1.00 27.94 777 TYR A CA 1
ATOM 1639 C C . TYR A 1 248 ? 54.741 -10.166 31.548 1.00 27.01 777 TYR A C 1
ATOM 1640 O O . TYR A 1 248 ? 54.189 -9.279 32.210 1.00 27.23 777 TYR A O 1
ATOM 1649 N N . ILE A 1 249 ? 54.152 -10.817 30.560 1.00 25.28 778 ILE A N 1
ATOM 1650 C CA . ILE A 1 249 ? 52.765 -10.637 30.237 1.00 24.46 778 ILE A CA 1
ATOM 1651 C C . ILE A 1 249 ? 52.017 -11.890 30.662 1.00 24.50 778 ILE A C 1
ATOM 1652 O O . ILE A 1 249 ? 52.303 -12.979 30.160 1.00 23.76 778 ILE A O 1
ATOM 1657 N N . LEU A 1 250 ? 51.032 -11.729 31.548 1.00 23.93 779 LEU A N 1
ATOM 1658 C CA . LEU A 1 250 ? 50.168 -12.834 31.964 1.00 23.03 779 LEU A CA 1
ATOM 1659 C C . LEU A 1 250 ? 48.968 -12.928 31.005 1.00 23.36 779 LEU A C 1
ATOM 1660 O O . LEU A 1 250 ? 48.258 -11.940 30.791 1.00 22.32 779 LEU A O 1
ATOM 1665 N N . THR A 1 251 ? 48.735 -14.114 30.447 1.00 23.19 780 THR A N 1
ATOM 1666 C CA . THR A 1 251 ? 47.528 -14.382 29.697 1.00 23.75 780 THR A CA 1
ATOM 1667 C C . THR A 1 251 ? 46.789 -15.459 30.441 1.00 24.13 780 THR A C 1
ATOM 1668 O O . THR A 1 251 ? 47.409 -16.300 31.037 1.00 24.82 780 THR A O 1
ATOM 1672 N N . ALA A 1 252 ? 45.461 -15.416 30.423 1.00 25.45 781 ALA A N 1
ATOM 1673 C CA . ALA A 1 252 ? 44.654 -16.409 31.081 1.00 26.07 781 ALA A CA 1
ATOM 1674 C C . ALA A 1 252 ? 43.386 -16.628 30.307 1.00 26.39 781 ALA A C 1
ATOM 1675 O O . ALA A 1 252 ? 42.901 -15.748 29.623 1.00 27.37 781 ALA A O 1
ATOM 1677 N N . THR A 1 253 ? 42.816 -17.809 30.461 1.00 27.33 782 THR A N 1
ATOM 1678 C CA . THR A 1 253 ? 41.926 -18.352 29.471 1.00 27.82 782 THR A CA 1
ATOM 1679 C C . THR A 1 253 ? 40.612 -18.733 30.182 1.00 27.93 782 THR A C 1
ATOM 1680 O O . THR A 1 253 ? 40.593 -18.878 31.391 1.00 28.63 782 THR A O 1
ATOM 1684 N N . GLU A 1 254 ? 39.507 -18.855 29.466 1.00 27.99 783 GLU A N 1
ATOM 1685 C CA . GLU A 1 254 ? 38.241 -19.024 30.116 1.00 29.44 783 GLU A CA 1
ATOM 1686 C C . GLU A 1 254 ? 38.094 -20.359 30.906 1.00 29.68 783 GLU A C 1
ATOM 1687 O O . GLU A 1 254 ? 37.305 -20.460 31.852 1.00 28.66 783 GLU A O 1
ATOM 1693 N N . ASN A 1 255 ? 38.869 -21.366 30.525 1.00 30.11 784 ASN A N 1
ATOM 1694 C CA . ASN A 1 255 ? 38.801 -22.646 31.225 1.00 30.67 784 ASN A CA 1
ATOM 1695 C C . ASN A 1 255 ? 39.913 -22.761 32.276 1.00 30.43 784 ASN A C 1
ATOM 1696 O O . ASN A 1 255 ? 40.210 -23.850 32.766 1.00 30.30 784 ASN A O 1
ATOM 1701 N N . GLY A 1 256 ? 40.522 -21.621 32.617 1.00 29.51 785 GLY A N 1
ATOM 1702 C CA . GLY A 1 256 ? 41.410 -21.567 33.773 1.00 28.16 785 GLY A CA 1
ATOM 1703 C C . GLY A 1 256 ? 42.859 -21.859 33.496 1.00 28.16 785 GLY A C 1
ATOM 1704 O O . GLY A 1 256 ? 43.622 -22.131 34.440 1.00 27.77 785 GLY A O 1
ATOM 1705 N N . TYR A 1 257 ? 43.250 -21.781 32.218 1.00 26.84 786 TYR A N 1
ATOM 1706 C CA . TYR A 1 257 ? 44.632 -21.974 31.808 1.00 27.11 786 TYR A CA 1
ATOM 1707 C C . TYR A 1 257 ? 45.356 -20.644 31.533 1.00 27.54 786 TYR A C 1
ATOM 1708 O O . TYR A 1 257 ? 44.720 -19.597 31.306 1.00 27.75 786 TYR A O 1
ATOM 1717 N N . GLY A 1 258 ? 46.685 -20.671 31.522 1.00 26.77 787 GLY A N 1
ATOM 1718 C CA . GLY A 1 258 ? 47.430 -19.441 31.427 1.00 26.67 787 GLY A CA 1
ATOM 1719 C C . GLY A 1 258 ? 48.905 -19.605 31.667 1.00 27.51 787 GLY A C 1
ATOM 1720 O O . GLY A 1 258 ? 49.372 -20.729 31.890 1.00 26.81 787 GLY A O 1
ATOM 1721 N N . LYS A 1 259 ? 49.632 -18.477 31.623 1.00 27.47 788 LYS A N 1
ATOM 1722 C CA . LYS A 1 259 ? 51.088 -18.463 31.741 1.00 27.87 788 LYS A CA 1
ATOM 1723 C C . LYS A 1 259 ? 51.643 -17.058 31.851 1.00 27.97 788 LYS A C 1
ATOM 1724 O O . LYS A 1 259 ? 50.964 -16.093 31.495 1.00 28.26 788 LYS A O 1
ATOM 1730 N N . ARG A 1 260 ? 52.896 -16.932 32.275 1.00 27.70 789 ARG A N 1
ATOM 1731 C CA . ARG A 1 260 ? 53.646 -15.694 32.064 1.00 28.04 789 ARG A CA 1
ATOM 1732 C C . ARG A 1 260 ? 54.641 -15.933 30.900 1.00 29.30 789 ARG A C 1
ATOM 1733 O O . ARG A 1 260 ? 55.272 -17.013 30.820 1.00 28.23 789 ARG A O 1
ATOM 1741 N N . THR A 1 261 ? 54.758 -14.939 30.009 1.00 29.16 790 THR A N 1
ATOM 1742 C CA . THR A 1 261 ? 55.746 -14.946 28.923 1.00 28.76 790 THR A CA 1
ATOM 1743 C C . THR A 1 261 ? 56.412 -13.573 28.963 1.00 28.83 790 THR A C 1
ATOM 1744 O O . THR A 1 261 ? 55.720 -12.574 29.091 1.00 28.87 790 THR A O 1
ATOM 1748 N N . PRO A 1 262 ? 57.754 -13.510 28.839 1.00 29.04 791 PRO A N 1
ATOM 1749 C CA . PRO A 1 262 ? 58.423 -12.203 28.893 1.00 29.10 791 PRO A CA 1
ATOM 1750 C C . PRO A 1 262 ? 57.910 -11.252 27.788 1.00 29.90 791 PRO A C 1
ATOM 1751 O O . PRO A 1 262 ? 57.599 -11.706 26.678 1.00 30.10 791 PRO A O 1
ATOM 1755 N N . LEU A 1 263 ? 57.821 -9.955 28.104 1.00 30.59 792 LEU A N 1
ATOM 1756 C CA . LEU A 1 263 ? 57.431 -8.927 27.139 1.00 31.04 792 LEU A CA 1
ATOM 1757 C C . LEU A 1 263 ? 58.246 -9.066 25.844 1.00 31.39 792 LEU A C 1
ATOM 1758 O O . LEU A 1 263 ? 57.693 -9.077 24.729 1.00 31.32 792 LEU A O 1
ATOM 1763 N N . ALA A 1 264 ? 59.559 -9.160 26.032 1.00 30.88 793 ALA A N 1
ATOM 1764 C CA . ALA A 1 264 ? 60.560 -9.252 24.970 1.00 31.26 793 ALA A CA 1
ATOM 1765 C C . ALA A 1 264 ? 60.311 -10.367 23.978 1.00 30.43 793 ALA A C 1
ATOM 1766 O O . ALA A 1 264 ? 60.893 -10.378 22.916 1.00 31.69 793 ALA A O 1
ATOM 1768 N N . GLU A 1 265 ? 59.445 -11.301 24.311 1.00 29.60 794 GLU A N 1
ATOM 1769 C CA . GLU A 1 265 ? 59.113 -12.362 23.391 1.00 28.71 794 GLU A CA 1
ATOM 1770 C C . GLU A 1 265 ? 57.890 -12.074 22.509 1.00 27.79 794 GLU A C 1
ATOM 1771 O O . GLU A 1 265 ? 57.432 -12.949 21.754 1.00 26.38 794 GLU A O 1
ATOM 1777 N N . TYR A 1 266 ? 57.350 -10.859 22.614 1.00 26.27 795 TYR A N 1
ATOM 1778 C CA . TYR A 1 266 ? 56.228 -10.442 21.762 1.00 25.18 795 TYR A CA 1
ATOM 1779 C C . TYR A 1 266 ? 56.893 -9.536 20.707 1.00 24.61 795 TYR A C 1
ATOM 1780 O O . TYR A 1 266 ? 57.382 -8.459 21.065 1.00 24.95 795 TYR A O 1
ATOM 1789 N N . PRO A 1 267 ? 56.980 -9.994 19.433 1.00 23.78 796 PRO A N 1
ATOM 1790 C CA . PRO A 1 267 ? 57.642 -9.162 18.425 1.00 24.54 796 PRO A CA 1
ATOM 1791 C C . PRO A 1 267 ? 56.741 -8.011 17.936 1.00 24.83 796 PRO A C 1
ATOM 1792 O O . PRO A 1 267 ? 55.515 -8.129 17.994 1.00 25.22 796 PRO A O 1
ATOM 1796 N N . ARG A 1 268 ? 57.344 -6.935 17.428 1.00 25.20 797 ARG A N 1
ATOM 1797 C CA . ARG A 1 268 ? 56.588 -5.941 16.705 1.00 26.38 797 ARG A CA 1
ATOM 1798 C C . ARG A 1 268 ? 55.732 -6.683 15.648 1.00 25.98 797 ARG A C 1
ATOM 1799 O O . ARG A 1 268 ? 56.216 -7.576 14.982 1.00 26.71 797 ARG A O 1
ATOM 1807 N N . LYS A 1 269 ? 54.441 -6.374 15.601 1.00 25.38 798 LYS A N 1
ATOM 1808 C CA . LYS A 1 269 ? 53.480 -6.990 14.655 1.00 24.19 798 LYS A CA 1
ATOM 1809 C C . LYS A 1 269 ? 52.512 -5.846 14.324 1.00 23.48 798 LYS A C 1
ATOM 1810 O O . LYS A 1 269 ? 51.981 -5.199 15.227 1.00 22.59 798 LYS A O 1
ATOM 1816 N N . GLY A 1 270 ? 52.348 -5.566 13.028 1.00 23.41 799 GLY A N 1
ATOM 1817 C CA . GLY A 1 270 ? 51.946 -4.243 12.559 1.00 22.00 799 GLY A CA 1
ATOM 1818 C C . GLY A 1 270 ? 50.559 -3.882 13.033 1.00 21.68 799 GLY A C 1
ATOM 1819 O O . GLY A 1 270 ? 49.709 -4.741 13.208 1.00 21.90 799 GLY A O 1
ATOM 1820 N N . ARG A 1 271 ? 50.307 -2.596 13.215 1.00 21.77 800 ARG A N 1
ATOM 1821 C CA . ARG A 1 271 ? 48.929 -2.125 13.324 1.00 22.24 800 ARG A CA 1
ATOM 1822 C C . ARG A 1 271 ? 48.092 -2.545 12.069 1.00 22.38 800 ARG A C 1
ATOM 1823 O O . ARG A 1 271 ? 48.626 -2.566 10.943 1.00 23.80 800 ARG A O 1
ATOM 1831 N N . GLY A 1 272 ? 46.833 -2.951 12.261 1.00 21.23 801 GLY A N 1
ATOM 1832 C CA . GLY A 1 272 ? 45.970 -3.384 11.166 1.00 22.01 801 GLY A CA 1
ATOM 1833 C C . GLY A 1 272 ? 46.060 -4.863 10.761 1.00 22.42 801 GLY A C 1
ATOM 1834 O O . GLY A 1 272 ? 45.214 -5.414 10.067 1.00 21.50 801 GLY A O 1
ATOM 1835 N N . THR A 1 273 ? 47.105 -5.491 11.227 1.00 23.21 802 THR A N 1
ATOM 1836 C CA . THR A 1 273 ? 47.462 -6.840 10.897 1.00 25.19 802 THR A CA 1
ATOM 1837 C C . THR A 1 273 ? 46.565 -7.773 11.732 1.00 26.57 802 THR A C 1
ATOM 1838 O O . THR A 1 273 ? 45.869 -7.302 12.648 1.00 27.42 802 THR A O 1
ATOM 1842 N N . GLN A 1 274 ? 46.546 -9.064 11.417 1.00 27.13 803 GLN A N 1
ATOM 1843 C CA . GLN A 1 274 ? 45.811 -10.046 12.212 1.00 28.10 803 GLN A CA 1
ATOM 1844 C C . GLN A 1 274 ? 46.521 -10.475 13.499 1.00 27.10 803 GLN A C 1
ATOM 1845 O O . GLN A 1 274 ? 45.962 -11.230 14.268 1.00 26.85 803 GLN A O 1
ATOM 1851 N N . GLY A 1 275 ? 47.760 -10.032 13.691 1.00 26.81 804 GLY A N 1
ATOM 1852 C CA . GLY A 1 275 ? 48.549 -10.358 14.869 1.00 28.39 804 GLY A CA 1
ATOM 1853 C C . GLY A 1 275 ? 49.168 -11.750 14.827 1.00 29.22 804 GLY A C 1
ATOM 1854 O O . GLY A 1 275 ? 48.854 -12.554 13.935 1.00 29.81 804 GLY A O 1
ATOM 1855 N N . VAL A 1 276 ? 50.067 -12.010 15.773 1.00 29.22 805 VAL A N 1
ATOM 1856 C CA . VAL A 1 276 ? 50.621 -13.342 16.006 1.00 30.38 805 VAL A CA 1
ATOM 1857 C C . VAL A 1 276 ? 49.942 -13.972 17.226 1.00 30.47 805 VAL A C 1
ATOM 1858 O O . VAL A 1 276 ? 49.224 -13.290 17.972 1.00 30.32 805 VAL A O 1
ATOM 1862 N N . ILE A 1 277 ? 50.167 -15.266 17.422 1.00 31.38 806 ILE A N 1
ATOM 1863 C CA . ILE A 1 277 ? 49.612 -15.987 18.581 1.00 32.50 806 ILE A CA 1
ATOM 1864 C C . ILE A 1 277 ? 50.332 -15.529 19.839 1.00 31.82 806 ILE A C 1
ATOM 1865 O O . ILE A 1 277 ? 51.555 -15.619 19.925 1.00 31.90 806 ILE A O 1
ATOM 1870 N N . GLY A 1 278 ? 49.556 -14.925 20.745 1.00 31.69 807 GLY A N 1
ATOM 1871 C CA . GLY A 1 278 ? 50.035 -14.490 22.065 1.00 31.80 807 GLY A CA 1
ATOM 1872 C C . GLY A 1 278 ? 49.845 -15.572 23.123 1.00 31.38 807 GLY A C 1
ATOM 1873 O O . GLY A 1 278 ? 50.553 -15.564 24.136 1.00 32.07 807 GLY A O 1
ATOM 1874 N N . ILE A 1 279 ? 48.867 -16.456 22.881 1.00 31.76 808 ILE A N 1
ATOM 1875 C CA . ILE A 1 279 ? 48.585 -17.701 23.623 1.00 32.29 808 ILE A CA 1
ATOM 1876 C C . ILE A 1 279 ? 47.627 -18.564 22.789 1.00 33.10 808 ILE A C 1
ATOM 1877 O O . ILE A 1 279 ? 46.716 -18.029 22.138 1.00 32.29 808 ILE A O 1
ATOM 1882 N N . GLN A 1 280 ? 47.798 -19.890 22.816 1.00 33.89 809 GLN A N 1
ATOM 1883 C CA . GLN A 1 280 ? 46.897 -20.772 22.071 1.00 35.65 809 GLN A CA 1
ATOM 1884 C C . GLN A 1 280 ? 45.554 -20.817 22.726 1.00 36.12 809 GLN A C 1
ATOM 1885 O O . GLN A 1 280 ? 45.435 -20.916 23.929 1.00 36.97 809 GLN A O 1
ATOM 1891 N N . THR A 1 281 ? 44.531 -20.758 21.909 1.00 37.00 810 THR A N 1
ATOM 1892 C CA . THR A 1 281 ? 43.191 -20.706 22.381 1.00 37.69 810 THR A CA 1
ATOM 1893 C C . THR A 1 281 ? 42.534 -22.033 22.016 1.00 38.48 810 THR A C 1
ATOM 1894 O O . THR A 1 281 ? 41.419 -22.071 21.505 1.00 37.82 810 THR A O 1
ATOM 1898 N N . THR A 1 282 ? 43.262 -23.120 22.317 1.00 40.10 811 THR A N 1
ATOM 1899 C CA . THR A 1 282 ? 42.845 -24.501 22.029 1.00 41.16 811 THR A CA 1
ATOM 1900 C C . THR A 1 282 ? 41.525 -24.804 22.687 1.00 41.92 811 THR A C 1
ATOM 1901 O O . THR A 1 282 ? 41.115 -24.092 23.609 1.00 42.45 811 THR A O 1
ATOM 1905 N N . GLU A 1 283 ? 40.870 -25.860 22.200 1.00 42.46 812 GLU A N 1
ATOM 1906 C CA . GLU A 1 283 ? 39.616 -26.364 22.757 1.00 43.04 812 GLU A CA 1
ATOM 1907 C C . GLU A 1 283 ? 39.707 -26.575 24.280 1.00 41.56 812 GLU A C 1
ATOM 1908 O O . GLU A 1 283 ? 38.786 -26.194 25.007 1.00 41.64 812 GLU A O 1
ATOM 1914 N N . ARG A 1 284 ? 40.806 -27.150 24.758 1.00 39.99 813 ARG A N 1
ATOM 1915 C CA . ARG A 1 284 ? 41.041 -27.210 26.205 1.00 38.90 813 ARG A CA 1
ATOM 1916 C C . ARG A 1 284 ? 40.889 -25.791 26.792 1.00 37.90 813 ARG A C 1
ATOM 1917 O O . ARG A 1 284 ? 39.934 -25.513 27.524 1.00 37.60 813 ARG A O 1
ATOM 1925 N N . ASN A 1 285 ? 41.806 -24.901 26.408 1.00 36.83 814 ASN A N 1
ATOM 1926 C CA . ASN A 1 285 ? 41.884 -23.532 26.961 1.00 34.90 814 ASN A CA 1
ATOM 1927 C C . ASN A 1 285 ? 40.592 -22.718 26.914 1.00 33.82 814 ASN A C 1
ATOM 1928 O O . ASN A 1 285 ? 40.260 -22.052 27.879 1.00 33.21 814 ASN A O 1
ATOM 1933 N N . GLY A 1 286 ? 39.855 -22.782 25.811 1.00 32.79 815 GLY A N 1
ATOM 1934 C CA . GLY A 1 286 ? 38.824 -21.778 25.551 1.00 31.80 815 GLY A CA 1
ATOM 1935 C C . GLY A 1 286 ? 39.416 -20.369 25.327 1.00 31.19 815 GLY A C 1
ATOM 1936 O O . GLY A 1 286 ? 40.631 -20.188 25.355 1.00 30.09 815 GLY A O 1
ATOM 1937 N N . LYS A 1 287 ? 38.542 -19.375 25.140 1.00 31.00 816 LYS A N 1
ATOM 1938 C CA . LYS A 1 287 ? 38.928 -17.998 24.772 1.00 30.73 816 LYS A CA 1
ATOM 1939 C C . LYS A 1 287 ? 39.817 -17.306 25.799 1.00 30.11 816 LYS A C 1
ATOM 1940 O O . LYS A 1 287 ? 39.810 -17.647 26.995 1.00 29.29 816 LYS A O 1
ATOM 1946 N N . LEU A 1 288 ? 40.535 -16.288 25.343 1.00 28.04 817 LEU A N 1
ATOM 1947 C CA . LEU A 1 288 ? 41.370 -15.543 26.229 1.00 27.70 817 LEU A CA 1
ATOM 1948 C C . LEU A 1 288 ? 40.459 -14.632 27.048 1.00 26.54 817 LEU A C 1
ATOM 1949 O O . LEU A 1 288 ? 39.607 -13.967 26.495 1.00 26.08 817 LEU A O 1
ATOM 1954 N N . VAL A 1 289 ? 40.621 -14.664 28.363 1.00 26.15 818 VAL A N 1
ATOM 1955 C CA . VAL A 1 289 ? 39.905 -13.761 29.259 1.00 26.23 818 VAL A CA 1
ATOM 1956 C C . VAL A 1 289 ? 40.637 -12.459 29.425 1.00 26.21 818 VAL A C 1
ATOM 1957 O O . VAL A 1 289 ? 40.020 -11.408 29.346 1.00 27.28 818 VAL A O 1
ATOM 1961 N N . ARG A 1 290 ? 41.942 -12.512 29.654 1.00 25.29 819 ARG A N 1
ATOM 1962 C CA . ARG A 1 290 ? 42.677 -11.275 29.787 1.00 24.58 819 ARG A CA 1
ATOM 1963 C C . ARG A 1 290 ? 44.147 -11.484 29.528 1.00 23.52 819 ARG A C 1
ATOM 1964 O O . ARG A 1 290 ? 44.655 -12.580 29.725 1.00 23.55 819 ARG A O 1
ATOM 1972 N N . ALA A 1 291 ? 44.807 -10.429 29.055 1.00 22.20 820 ALA A N 1
ATOM 1973 C CA . ALA A 1 291 ? 46.262 -10.308 28.991 1.00 21.54 820 ALA A CA 1
ATOM 1974 C C . ALA A 1 291 ? 46.618 -9.073 29.810 1.00 22.10 820 ALA A C 1
ATOM 1975 O O . ALA A 1 291 ? 45.984 -8.009 29.669 1.00 23.46 820 ALA A O 1
ATOM 1977 N N . VAL A 1 292 ? 47.606 -9.196 30.683 1.00 22.05 821 VAL A N 1
ATOM 1978 C CA . VAL A 1 292 ? 47.976 -8.118 31.531 1.00 21.58 821 VAL A CA 1
ATOM 1979 C C . VAL A 1 292 ? 49.477 -8.099 31.761 1.00 22.21 821 VAL A C 1
ATOM 1980 O O . VAL A 1 292 ? 50.088 -9.145 31.961 1.00 22.74 821 VAL A O 1
ATOM 1984 N N . LEU A 1 293 ? 50.054 -6.907 31.795 1.00 22.57 822 LEU A N 1
ATOM 1985 C CA . LEU A 1 293 ? 51.471 -6.734 32.050 1.00 24.65 822 LEU A CA 1
ATOM 1986 C C . LEU A 1 293 ? 51.748 -6.706 33.565 1.00 26.00 822 LEU A C 1
ATOM 1987 O O . LEU A 1 293 ? 51.207 -5.858 34.286 1.00 24.66 822 LEU A O 1
ATOM 1992 N N . LEU A 1 294 ? 52.589 -7.622 34.049 1.00 27.55 823 LEU A N 1
ATOM 1993 C CA . LEU A 1 294 ? 52.824 -7.700 35.512 1.00 30.18 823 LEU A CA 1
ATOM 1994 C C . LEU A 1 294 ? 54.041 -6.892 35.930 1.00 31.75 823 LEU A C 1
ATOM 1995 O O . LEU A 1 294 ? 55.086 -6.965 35.266 1.00 33.34 823 LEU A O 1
ATOM 2000 N N . GLY A 1 295 ? 53.911 -6.101 36.996 1.00 33.03 824 GLY A N 1
ATOM 2001 C CA . GLY A 1 295 ? 55.087 -5.562 37.703 1.00 34.42 824 GLY A CA 1
ATOM 2002 C C . GLY A 1 295 ? 55.802 -6.714 38.402 1.00 35.80 824 GLY A C 1
ATOM 2003 O O . GLY A 1 295 ? 55.265 -7.821 38.458 1.00 35.87 824 GLY A O 1
ATOM 2004 N N . SER A 1 296 ? 57.002 -6.485 38.944 1.00 37.09 825 SER A N 1
ATOM 2005 C CA . SER A 1 296 ? 57.799 -7.621 39.475 1.00 38.48 825 SER A CA 1
ATOM 2006 C C . SER A 1 296 ? 57.243 -8.218 40.786 1.00 38.86 825 SER A C 1
ATOM 2007 O O . SER A 1 296 ? 57.335 -9.433 41.041 1.00 39.43 825 SER A O 1
ATOM 2010 N N . THR A 1 297 ? 56.626 -7.367 41.591 1.00 38.59 826 THR A N 1
ATOM 2011 C CA . THR A 1 297 ? 56.114 -7.806 42.882 1.00 38.60 826 THR A CA 1
ATOM 2012 C C . THR A 1 297 ? 54.590 -8.018 42.899 1.00 37.45 826 THR A C 1
ATOM 2013 O O . THR A 1 297 ? 54.034 -8.257 43.958 1.00 37.09 826 THR A O 1
ATOM 2017 N N . ASP A 1 298 ? 53.930 -7.983 41.730 1.00 35.32 827 ASP A N 1
ATOM 2018 C CA . ASP A 1 298 ? 52.459 -7.997 41.680 1.00 33.25 827 ASP A CA 1
ATOM 2019 C C . ASP A 1 298 ? 51.824 -9.243 42.301 1.00 32.08 827 ASP A C 1
ATOM 2020 O O . ASP A 1 298 ? 52.269 -10.374 42.032 1.00 30.49 827 ASP A O 1
ATOM 2025 N N . GLU A 1 299 ? 50.771 -9.028 43.100 1.00 29.65 828 GLU A N 1
ATOM 2026 C CA . GLU A 1 299 ? 49.802 -10.078 43.387 1.00 30.07 828 GLU A CA 1
ATOM 2027 C C . GLU A 1 299 ? 48.863 -10.263 42.181 1.00 27.79 828 GLU A C 1
ATOM 2028 O O . GLU A 1 299 ? 48.514 -9.308 41.510 1.00 27.81 828 GLU A O 1
ATOM 2034 N N . VAL A 1 300 ? 48.441 -11.476 41.889 1.00 25.78 829 VAL A N 1
ATOM 2035 C CA . VAL A 1 300 ? 47.370 -11.629 40.913 1.00 24.50 829 VAL A CA 1
ATOM 2036 C C . VAL A 1 300 ? 46.177 -12.354 41.490 1.00 23.92 829 VAL A C 1
ATOM 2037 O O . VAL A 1 300 ? 46.318 -13.221 42.372 1.00 23.24 829 VAL A O 1
ATOM 2041 N N . MET A 1 301 ? 44.999 -11.984 41.029 1.00 22.80 830 MET A N 1
ATOM 2042 C CA . MET A 1 301 ? 43.820 -12.678 41.483 1.00 23.80 830 MET A CA 1
ATOM 2043 C C . MET A 1 301 ? 43.033 -13.173 40.332 1.00 23.70 830 MET A C 1
ATOM 2044 O O . MET A 1 301 ? 42.908 -12.482 39.340 1.00 24.23 830 MET A O 1
ATOM 2049 N N . LEU A 1 302 ? 42.512 -14.381 40.475 1.00 25.07 831 LEU A N 1
ATOM 2050 C CA . LEU A 1 302 ? 41.746 -15.030 39.442 1.00 27.85 831 LEU A CA 1
ATOM 2051 C C . LEU A 1 302 ? 40.378 -15.308 40.005 1.00 28.31 831 LEU A C 1
ATOM 2052 O O . LEU A 1 302 ? 40.296 -15.931 41.061 1.00 29.81 831 LEU A O 1
ATOM 2057 N N . ILE A 1 303 ? 39.325 -14.843 39.328 1.00 28.35 832 ILE A N 1
ATOM 2058 C CA . ILE A 1 303 ? 37.949 -14.905 39.833 1.00 29.24 832 ILE A CA 1
ATOM 2059 C C . ILE A 1 303 ? 37.053 -15.650 38.874 1.00 30.39 832 ILE A C 1
ATOM 2060 O O . ILE A 1 303 ? 36.966 -15.296 37.692 1.00 30.21 832 ILE A O 1
ATOM 2065 N N . SER A 1 304 ? 36.384 -16.691 39.371 1.00 31.85 833 SER A N 1
ATOM 2066 C CA . SER A 1 304 ? 35.503 -17.495 38.530 1.00 32.92 833 SER A CA 1
ATOM 2067 C C . SER A 1 304 ? 34.139 -16.894 38.536 1.00 34.09 833 SER A C 1
ATOM 2068 O O . SER A 1 304 ? 33.880 -15.926 39.256 1.00 33.45 833 SER A O 1
ATOM 2071 N N . ASP A 1 305 ? 33.260 -17.463 37.708 1.00 36.29 834 ASP A N 1
ATOM 2072 C CA . ASP A 1 305 ? 31.895 -16.980 37.638 1.00 38.10 834 ASP A CA 1
ATOM 2073 C C . ASP A 1 305 ? 31.017 -17.678 38.681 1.00 38.74 834 ASP A C 1
ATOM 2074 O O . ASP A 1 305 ? 29.818 -17.413 38.765 1.00 38.83 834 ASP A O 1
ATOM 2079 N N . GLY A 1 306 ? 31.631 -18.565 39.465 1.00 39.28 835 GLY A N 1
ATOM 2080 C CA . GLY A 1 306 ? 31.004 -19.124 40.655 1.00 40.45 835 GLY A CA 1
ATOM 2081 C C . GLY A 1 306 ? 31.498 -18.453 41.938 1.00 41.21 835 GLY A C 1
ATOM 2082 O O . GLY A 1 306 ? 31.151 -18.888 43.032 1.00 42.07 835 GLY A O 1
ATOM 2083 N N . GLY A 1 307 ? 32.314 -17.405 41.811 1.00 40.83 836 GLY A N 1
ATOM 2084 C CA . GLY A 1 307 ? 32.820 -16.675 42.974 1.00 40.29 836 GLY A CA 1
ATOM 2085 C C . GLY A 1 307 ? 34.006 -17.318 43.689 1.00 39.59 836 GLY A C 1
ATOM 2086 O O . GLY A 1 307 ? 34.343 -16.971 44.817 1.00 40.66 836 GLY A O 1
ATOM 2087 N N . THR A 1 308 ? 34.645 -18.269 43.034 1.00 37.60 837 THR A N 1
ATOM 2088 C CA . THR A 1 308 ? 35.916 -18.772 43.523 1.00 35.54 837 THR A CA 1
ATOM 2089 C C . THR A 1 308 ? 37.030 -17.757 43.268 1.00 33.77 837 THR A C 1
ATOM 2090 O O . THR A 1 308 ? 37.154 -17.214 42.173 1.00 33.87 837 THR A O 1
ATOM 2094 N N . LEU A 1 309 ? 37.824 -17.490 44.287 1.00 32.08 838 LEU A N 1
ATOM 2095 C CA . LEU A 1 309 ? 38.934 -16.566 44.170 1.00 31.52 838 LEU A CA 1
ATOM 2096 C C . LEU A 1 309 ? 40.241 -17.252 44.538 1.00 31.42 838 LEU A C 1
ATOM 2097 O O . LEU A 1 309 ? 40.344 -17.811 45.637 1.00 31.99 838 LEU A O 1
ATOM 2102 N N . VAL A 1 310 ? 41.236 -17.199 43.652 1.00 31.40 839 VAL A N 1
ATOM 2103 C CA . VAL A 1 310 ? 42.620 -17.459 44.052 1.00 31.39 839 VAL A CA 1
ATOM 2104 C C . VAL A 1 310 ? 43.533 -16.237 43.961 1.00 31.48 839 VAL A C 1
ATOM 2105 O O . VAL A 1 310 ? 43.467 -15.498 42.980 1.00 31.92 839 VAL A O 1
ATOM 2109 N N . ARG A 1 311 ? 44.363 -16.031 44.995 1.00 31.33 840 ARG A N 1
ATOM 2110 C CA . ARG A 1 311 ? 45.442 -15.055 45.007 1.00 32.05 840 ARG A CA 1
ATOM 2111 C C . ARG A 1 311 ? 46.776 -15.744 45.014 1.00 32.34 840 ARG A C 1
ATOM 2112 O O . ARG A 1 311 ? 46.976 -16.662 45.804 1.00 33.25 840 ARG A O 1
ATOM 2120 N N . THR A 1 312 ? 47.700 -15.296 44.167 1.00 32.89 841 THR A N 1
ATOM 2121 C CA . THR A 1 312 ? 49.129 -15.644 44.274 1.00 34.23 841 THR A CA 1
ATOM 2122 C C . THR A 1 312 ? 49.973 -14.452 43.919 1.00 34.46 841 THR A C 1
ATOM 2123 O O . THR A 1 312 ? 49.466 -13.508 43.300 1.00 33.39 841 THR A O 1
ATOM 2127 N N . ARG A 1 313 ? 51.270 -14.512 44.240 1.00 35.03 842 ARG A N 1
ATOM 2128 C CA . ARG A 1 313 ? 52.214 -13.545 43.658 1.00 36.80 842 ARG A CA 1
ATOM 2129 C C . ARG A 1 313 ? 52.406 -13.915 42.198 1.00 36.57 842 ARG A C 1
ATOM 2130 O O . ARG A 1 313 ? 52.326 -15.088 41.843 1.00 36.45 842 ARG A O 1
ATOM 2138 N N . GLY A 1 314 ? 52.644 -12.918 41.350 1.00 37.02 843 GLY A N 1
ATOM 2139 C CA . GLY A 1 314 ? 52.865 -13.158 39.914 1.00 36.47 843 GLY A CA 1
ATOM 2140 C C . GLY A 1 314 ? 54.070 -14.044 39.674 1.00 36.68 843 GLY A C 1
ATOM 2141 O O . GLY A 1 314 ? 54.062 -14.919 38.799 1.00 35.64 843 GLY A O 1
ATOM 2142 N N . SER A 1 315 ? 55.099 -13.833 40.482 1.00 37.48 844 SER A N 1
ATOM 2143 C CA . SER A 1 315 ? 56.322 -14.635 40.418 1.00 38.65 844 SER A CA 1
ATOM 2144 C C . SER A 1 315 ? 56.142 -16.104 40.841 1.00 39.56 844 SER A C 1
ATOM 2145 O O . SER A 1 315 ? 57.107 -16.856 40.857 1.00 40.10 844 SER A O 1
ATOM 2148 N N . GLU A 1 316 ? 54.915 -16.517 41.161 1.00 39.67 845 GLU A N 1
ATOM 2149 C CA . GLU A 1 316 ? 54.630 -17.927 41.366 1.00 40.02 845 GLU A CA 1
ATOM 2150 C C . GLU A 1 316 ? 54.020 -18.585 40.148 1.00 39.61 845 GLU A C 1
ATOM 2151 O O . GLU A 1 316 ? 53.734 -19.776 40.196 1.00 39.50 845 GLU A O 1
ATOM 2157 N N . ILE A 1 317 ? 53.794 -17.825 39.070 1.00 38.79 846 ILE A N 1
ATOM 2158 C CA . ILE A 1 317 ? 53.106 -18.369 37.874 1.00 37.95 846 ILE A CA 1
ATOM 2159 C C . ILE A 1 317 ? 54.092 -18.850 36.806 1.00 37.68 846 ILE A C 1
ATOM 2160 O O . ILE A 1 317 ? 55.082 -18.169 36.507 1.00 37.48 846 ILE A O 1
ATOM 2165 N N . SER A 1 318 ? 53.815 -20.019 36.239 1.00 37.69 847 SER A N 1
ATOM 2166 C CA . SER A 1 318 ? 54.783 -20.676 35.361 1.00 38.64 847 SER A CA 1
ATOM 2167 C C . SER A 1 318 ? 55.109 -19.792 34.150 1.00 39.09 847 SER A C 1
ATOM 2168 O O . SER A 1 318 ? 54.214 -19.229 33.521 1.00 38.59 847 SER A O 1
ATOM 2171 N N . ARG A 1 319 ? 56.391 -19.669 33.851 1.00 39.58 848 ARG A N 1
ATOM 2172 C CA . ARG A 1 319 ? 56.836 -19.000 32.649 1.00 40.34 848 ARG A CA 1
ATOM 2173 C C . ARG A 1 319 ? 57.015 -19.991 31.511 1.00 40.66 848 ARG A C 1
ATOM 2174 O O . ARG A 1 319 ? 57.845 -20.902 31.601 1.00 41.15 848 ARG A O 1
ATOM 2182 N N . VAL A 1 320 ? 56.253 -19.781 30.444 1.00 40.51 849 VAL A N 1
ATOM 2183 C CA . VAL A 1 320 ? 56.325 -20.542 29.182 1.00 40.96 849 VAL A CA 1
ATOM 2184 C C . VAL A 1 320 ? 56.513 -19.531 27.993 1.00 40.75 849 VAL A C 1
ATOM 2185 O O . VAL A 1 320 ? 56.523 -18.310 28.215 1.00 40.52 849 VAL A O 1
ATOM 2189 N N . GLY A 1 321 ? 56.680 -20.030 26.761 1.00 40.23 850 GLY A N 1
ATOM 2190 C CA . GLY A 1 321 ? 56.807 -19.180 25.550 1.00 39.26 850 GLY A CA 1
ATOM 2191 C C . GLY A 1 321 ? 55.429 -18.749 25.044 1.00 39.12 850 GLY A C 1
ATOM 2192 O O . GLY A 1 321 ? 54.392 -19.299 25.463 1.00 37.97 850 GLY A O 1
ATOM 2193 N N . ARG A 1 322 ? 55.386 -17.766 24.142 1.00 39.44 851 ARG A N 1
ATOM 2194 C CA . ARG A 1 322 ? 54.071 -17.218 23.757 1.00 38.92 851 ARG A CA 1
ATOM 2195 C C . ARG A 1 322 ? 53.178 -18.147 22.967 1.00 38.52 851 ARG A C 1
ATOM 2196 O O . ARG A 1 322 ? 52.000 -18.221 23.265 1.00 37.23 851 ARG A O 1
ATOM 2204 N N . ASN A 1 323 ? 53.734 -18.877 22.000 1.00 39.15 852 ASN A N 1
ATOM 2205 C CA . ASN A 1 323 ? 52.906 -19.744 21.161 1.00 40.67 852 ASN A CA 1
ATOM 2206 C C . ASN A 1 323 ? 52.681 -21.122 21.797 1.00 41.24 852 ASN A C 1
ATOM 2207 O O . ASN A 1 323 ? 53.093 -22.151 21.254 1.00 41.54 852 ASN A O 1
ATOM 2212 N N . THR A 1 324 ? 51.963 -21.118 22.923 1.00 41.33 853 THR A N 1
ATOM 2213 C CA . THR A 1 324 ? 51.826 -22.257 23.814 1.00 40.83 853 THR A CA 1
ATOM 2214 C C . THR A 1 324 ? 50.406 -22.271 24.377 1.00 40.83 853 THR A C 1
ATOM 2215 O O . THR A 1 324 ? 49.657 -21.315 24.193 1.00 40.32 853 THR A O 1
ATOM 2219 N N . GLN A 1 325 ? 50.051 -23.362 25.066 1.00 40.30 854 GLN A N 1
ATOM 2220 C CA . GLN A 1 325 ? 48.744 -23.547 25.687 1.00 39.69 854 GLN A CA 1
ATOM 2221 C C . GLN A 1 325 ? 48.727 -23.058 27.122 1.00 39.01 854 GLN A C 1
ATOM 2222 O O . GLN A 1 325 ? 47.656 -22.850 27.696 1.00 38.46 854 GLN A O 1
ATOM 2228 N N . GLY A 1 326 ? 49.915 -22.911 27.701 1.00 38.19 855 GLY A N 1
ATOM 2229 C CA . GLY A 1 326 ? 50.053 -22.558 29.111 1.00 38.28 855 GLY A CA 1
ATOM 2230 C C . GLY A 1 326 ? 49.753 -23.712 30.071 1.00 38.32 855 GLY A C 1
ATOM 2231 O O . GLY A 1 326 ? 49.580 -24.851 29.670 1.00 37.28 855 GLY A O 1
ATOM 2232 N N . VAL A 1 327 ? 49.674 -23.377 31.351 1.00 38.92 856 VAL A N 1
ATOM 2233 C CA . VAL A 1 327 ? 49.442 -24.315 32.446 1.00 38.96 856 VAL A CA 1
ATOM 2234 C C . VAL A 1 327 ? 48.117 -23.970 33.177 1.00 38.89 856 VAL A C 1
ATOM 2235 O O . VAL A 1 327 ? 47.591 -22.849 33.048 1.00 38.52 856 VAL A O 1
ATOM 2239 N N . THR A 1 328 ? 47.570 -24.944 33.914 1.00 37.74 857 THR A N 1
ATOM 2240 C CA . THR A 1 328 ? 46.461 -24.698 34.831 1.00 36.94 857 THR A CA 1
ATOM 2241 C C . THR A 1 328 ? 46.895 -23.635 35.815 1.00 35.95 857 THR A C 1
ATOM 2242 O O . THR A 1 328 ? 47.954 -23.772 36.414 1.00 36.24 857 THR A O 1
ATOM 2246 N N . LEU A 1 329 ? 46.118 -22.578 36.016 1.00 35.46 858 LEU A N 1
ATOM 2247 C CA . LEU A 1 329 ? 46.261 -21.976 37.352 1.00 35.91 858 LEU A CA 1
ATOM 2248 C C . LEU A 1 329 ? 45.017 -21.752 38.190 1.00 34.12 858 LEU A C 1
ATOM 2249 O O . LEU A 1 329 ? 45.109 -21.219 39.275 1.00 33.96 858 LEU A O 1
ATOM 2254 N N . ILE A 1 330 ? 43.887 -22.224 37.705 1.00 33.25 859 ILE A N 1
ATOM 2255 C CA . ILE A 1 330 ? 42.695 -22.336 38.506 1.00 34.24 859 ILE A CA 1
ATOM 2256 C C . ILE A 1 330 ? 41.989 -23.563 37.948 1.00 34.50 859 ILE A C 1
ATOM 2257 O O . ILE A 1 330 ? 41.859 -23.703 36.734 1.00 34.19 859 ILE A O 1
ATOM 2262 N N . ARG A 1 331 ? 41.610 -24.468 38.848 1.00 35.12 860 ARG A N 1
ATOM 2263 C CA . ARG A 1 331 ? 40.878 -25.688 38.528 1.00 36.42 860 ARG A CA 1
ATOM 2264 C C . ARG A 1 331 ? 39.392 -25.440 38.736 1.00 36.47 860 ARG A C 1
ATOM 2265 O O . ARG A 1 331 ? 38.955 -25.231 39.853 1.00 35.66 860 ARG A O 1
ATOM 2273 N N . LEU A 1 332 ? 38.622 -25.478 37.654 1.00 37.14 861 LEU A N 1
ATOM 2274 C CA . LEU A 1 332 ? 37.233 -25.084 37.692 1.00 38.07 861 LEU A CA 1
ATOM 2275 C C . LEU A 1 332 ? 36.325 -26.293 37.677 1.00 39.63 861 LEU A C 1
ATOM 2276 O O . LEU A 1 332 ? 36.672 -27.318 37.105 1.00 39.24 861 LEU A O 1
ATOM 2281 N N . SER A 1 333 ? 35.145 -26.167 38.273 1.00 41.13 862 SER A N 1
ATOM 2282 C CA . SER A 1 333 ? 34.173 -27.246 38.187 1.00 43.05 862 SER A CA 1
ATOM 2283 C C . SER A 1 333 ? 33.254 -27.101 36.978 1.00 44.15 862 SER A C 1
ATOM 2284 O O . SER A 1 333 ? 33.503 -26.280 36.078 1.00 44.30 862 SER A O 1
ATOM 2287 N N . LYS A 1 334 ? 32.205 -27.919 36.952 1.00 45.12 863 LYS A N 1
ATOM 2288 C CA . LYS A 1 334 ? 31.344 -28.062 35.770 1.00 45.91 863 LYS A CA 1
ATOM 2289 C C . LYS A 1 334 ? 30.618 -26.750 35.547 1.00 45.34 863 LYS A C 1
ATOM 2290 O O . LYS A 1 334 ? 30.177 -26.117 36.508 1.00 45.82 863 LYS A O 1
ATOM 2296 N N . GLY A 1 335 ? 30.515 -26.332 34.286 1.00 44.60 864 GLY A N 1
ATOM 2297 C CA . GLY A 1 335 ? 29.977 -25.010 33.939 1.00 42.99 864 GLY A CA 1
ATOM 2298 C C . GLY A 1 335 ? 30.494 -23.868 34.798 1.00 41.53 864 GLY A C 1
ATOM 2299 O O . GLY A 1 335 ? 29.735 -22.961 35.130 1.00 42.67 864 GLY A O 1
ATOM 2300 N N . GLU A 1 336 ? 31.770 -23.910 35.184 1.00 39.56 865 GLU A N 1
ATOM 2301 C CA . GLU A 1 336 ? 32.388 -22.795 35.909 1.00 37.45 865 GLU A CA 1
ATOM 2302 C C . GLU A 1 336 ? 33.526 -22.263 35.019 1.00 36.60 865 GLU A C 1
ATOM 2303 O O . GLU A 1 336 ? 34.354 -23.038 34.521 1.00 35.51 865 GLU A O 1
ATOM 2309 N N . LYS A 1 337 ? 33.538 -20.949 34.788 1.00 35.75 866 LYS A N 1
ATOM 2310 C CA . LYS A 1 337 ? 34.575 -20.319 33.958 1.00 35.15 866 LYS A CA 1
ATOM 2311 C C . LYS A 1 337 ? 35.362 -19.260 34.734 1.00 34.20 866 LYS A C 1
ATOM 2312 O O . LYS A 1 337 ? 34.856 -18.680 35.708 1.00 32.98 866 LYS A O 1
ATOM 2318 N N . LEU A 1 338 ? 36.604 -19.031 34.318 1.00 33.84 867 LEU A N 1
ATOM 2319 C CA . LEU A 1 338 ? 37.357 -17.848 34.767 1.00 34.01 867 LEU A CA 1
ATOM 2320 C C . LEU A 1 338 ? 36.663 -16.598 34.194 1.00 34.12 867 LEU A C 1
ATOM 2321 O O . LEU A 1 338 ? 36.537 -16.457 32.973 1.00 34.09 867 LEU A O 1
ATOM 2326 N N . GLN A 1 339 ? 36.173 -15.735 35.084 1.00 34.32 868 GLN A N 1
ATOM 2327 C CA . GLN A 1 339 ? 35.457 -14.497 34.737 1.00 33.98 868 GLN A CA 1
ATOM 2328 C C . GLN A 1 339 ? 36.422 -13.319 34.632 1.00 32.72 868 GLN A C 1
ATOM 2329 O O . GLN A 1 339 ? 36.215 -12.408 33.831 1.00 31.89 868 GLN A O 1
ATOM 2335 N N . ALA A 1 340 ? 37.455 -13.296 35.477 1.00 30.74 869 ALA A N 1
ATOM 2336 C CA . ALA A 1 340 ? 38.289 -12.081 35.584 1.00 28.45 869 ALA A CA 1
ATOM 2337 C C . ALA A 1 340 ? 39.609 -12.339 36.234 1.00 27.14 869 ALA A C 1
ATOM 2338 O O . ALA A 1 340 ? 39.754 -13.254 37.05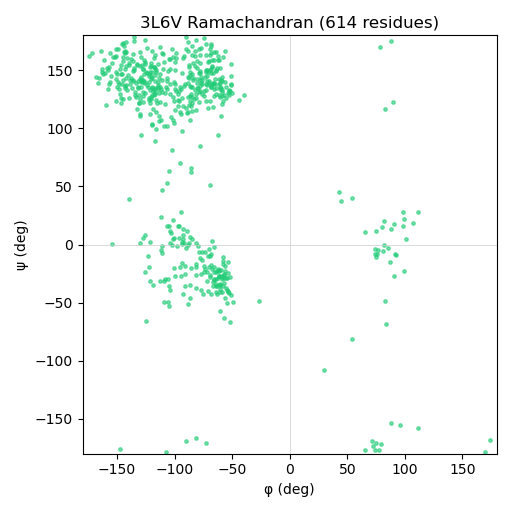5 1.00 26.05 869 ALA A O 1
ATOM 2340 N N . VAL A 1 341 ? 40.563 -11.514 35.828 1.00 25.11 870 VAL A N 1
ATOM 2341 C CA . VAL A 1 341 ? 41.923 -11.565 36.236 1.00 24.32 870 VAL A CA 1
ATOM 2342 C C . VAL A 1 341 ? 42.296 -10.140 36.645 1.00 25.30 870 VAL A C 1
ATOM 2343 O O . VAL A 1 341 ? 42.182 -9.203 35.839 1.00 24.46 870 VAL A O 1
ATOM 2347 N N . GLU A 1 342 ? 42.734 -10.005 37.893 1.00 24.33 871 GLU A N 1
ATOM 2348 C CA . GLU A 1 342 ? 43.097 -8.745 38.483 1.00 24.83 871 GLU A CA 1
ATOM 2349 C C . GLU A 1 342 ? 44.519 -8.882 38.983 1.00 25.36 871 GLU A C 1
ATOM 2350 O O . GLU A 1 342 ? 45.050 -9.969 39.142 1.00 25.60 871 GLU A O 1
ATOM 2356 N N . ARG A 1 343 ? 45.080 -7.758 39.339 1.00 26.11 872 ARG A N 1
ATOM 2357 C CA . ARG A 1 343 ? 46.479 -7.575 39.446 1.00 27.41 872 ARG A CA 1
ATOM 2358 C C . ARG A 1 343 ? 46.557 -6.533 40.567 1.00 27.47 872 ARG A C 1
ATOM 2359 O O . ARG A 1 343 ? 45.746 -5.603 40.577 1.00 26.17 872 ARG A O 1
ATOM 2367 N N . LEU A 1 344 ? 47.512 -6.657 41.484 1.00 28.47 873 LEU A N 1
ATOM 2368 C CA . LEU A 1 344 ? 47.722 -5.615 42.494 1.00 30.80 873 LEU A CA 1
ATOM 2369 C C . LEU A 1 344 ? 49.196 -5.364 42.759 1.00 32.19 873 LEU A C 1
ATOM 2370 O O . LEU A 1 344 ? 49.953 -6.277 43.049 1.00 30.78 873 LEU A O 1
ATOM 2375 N N . ASP A 1 345 ? 49.603 -4.115 42.639 1.00 35.28 874 ASP A N 1
ATOM 2376 C CA . ASP A 1 345 ? 50.876 -3.704 43.216 1.00 38.99 874 ASP A CA 1
ATOM 2377 C C . ASP A 1 345 ? 50.614 -2.967 44.544 1.00 40.52 874 ASP A C 1
ATOM 2378 O O . ASP A 1 345 ? 50.136 -1.838 44.543 1.00 41.52 874 ASP A O 1
ATOM 2383 N N . ALA A 1 346 ? 50.911 -3.597 45.664 1.00 42.43 875 ALA A N 1
ATOM 2384 C CA . ALA A 1 346 ? 50.697 -2.941 46.957 1.00 45.10 875 ALA A CA 1
ATOM 2385 C C . ALA A 1 346 ? 51.997 -2.381 47.565 1.00 46.40 875 ALA A C 1
ATOM 2386 O O . ALA A 1 346 ? 52.086 -2.141 48.778 1.00 46.93 875 ALA A O 1
ATOM 2388 N N . SER A 1 347 ? 52.995 -2.160 46.717 1.00 48.52 876 SER A N 1
ATOM 2389 C CA . SER A 1 347 ? 54.365 -1.976 47.203 1.00 49.95 876 SER A CA 1
ATOM 2390 C C . SER A 1 347 ? 54.757 -0.538 47.563 1.00 50.59 876 SER A C 1
ATOM 2391 O O . SER A 1 347 ? 55.249 -0.293 48.663 1.00 51.17 876 SER A O 1
ATOM 2394 N N . LEU A 1 348 ? 54.524 0.395 46.639 1.00 50.74 877 LEU A N 1
ATOM 2395 C CA . LEU A 1 348 ? 55.356 1.615 46.541 1.00 51.21 877 LEU A CA 1
ATOM 2396 C C . LEU A 1 348 ? 54.522 2.875 46.296 1.00 50.56 877 LEU A C 1
ATOM 2397 O O . LEU A 1 348 ? 55.060 3.975 46.191 1.00 49.60 877 LEU A O 1
ATOM 2402 N N . MET B 1 1 ? 74.382 -13.598 -38.846 1.00 34.26 530 MET B N 1
ATOM 2403 C CA . MET B 1 1 ? 74.221 -14.193 -37.505 1.00 34.99 530 MET B CA 1
ATOM 2404 C C . MET B 1 1 ? 72.739 -14.524 -37.273 1.00 35.78 530 MET B C 1
ATOM 2405 O O . MET B 1 1 ? 71.865 -13.694 -37.534 1.00 36.09 530 MET B O 1
ATOM 2410 N N . ASP B 1 2 ? 72.455 -15.709 -36.744 1.00 36.73 531 ASP B N 1
ATOM 2411 C CA . ASP B 1 2 ? 71.110 -16.005 -36.272 1.00 37.18 531 ASP B CA 1
ATOM 2412 C C . ASP B 1 2 ? 71.005 -15.688 -34.766 1.00 36.15 531 ASP B C 1
ATOM 2413 O O . ASP B 1 2 ? 71.427 -16.488 -33.927 1.00 35.81 531 ASP B O 1
ATOM 2418 N N . LEU B 1 3 ? 70.477 -14.501 -34.447 1.00 34.63 532 LEU B N 1
ATOM 2419 C CA . LEU B 1 3 ? 70.309 -14.040 -33.052 1.00 32.73 532 LEU B CA 1
ATOM 2420 C C . LEU B 1 3 ? 68.870 -14.257 -32.597 1.00 32.42 532 LEU B C 1
ATOM 2421 O O . LEU B 1 3 ? 67.946 -13.951 -33.333 1.00 33.20 532 LEU B O 1
ATOM 2426 N N . ILE B 1 4 ? 68.680 -14.804 -31.399 1.00 30.94 533 ILE B N 1
ATOM 2427 C CA . ILE B 1 4 ? 67.351 -15.165 -30.920 1.00 29.63 533 ILE B CA 1
ATOM 2428 C C . ILE B 1 4 ? 66.878 -14.282 -29.747 1.00 28.57 533 ILE B C 1
ATOM 2429 O O . ILE B 1 4 ? 65.756 -14.435 -29.292 1.00 28.57 533 ILE B O 1
ATOM 2434 N N . ALA B 1 5 ? 67.731 -13.394 -29.248 1.00 26.02 534 ALA B N 1
ATOM 2435 C CA . ALA B 1 5 ? 67.360 -12.525 -28.103 1.00 25.38 534 ALA B CA 1
ATOM 2436 C C . ALA B 1 5 ? 66.128 -11.670 -28.454 1.00 24.19 534 ALA B C 1
ATOM 2437 O O . ALA B 1 5 ? 66.100 -11.016 -29.497 1.00 23.30 534 ALA B O 1
ATOM 2439 N N . PRO B 1 6 ? 65.095 -11.698 -27.614 1.00 24.13 535 PRO B N 1
ATOM 2440 C CA . PRO B 1 6 ? 63.936 -10.852 -28.017 1.00 23.66 535 PRO B CA 1
ATOM 2441 C C . PRO B 1 6 ? 64.177 -9.382 -27.742 1.00 22.19 535 PRO B C 1
ATOM 2442 O O . PRO B 1 6 ? 64.744 -9.031 -26.719 1.00 22.53 535 PRO B O 1
ATOM 2446 N N . GLU B 1 7 ? 63.767 -8.532 -28.680 1.00 21.29 536 GLU B N 1
ATOM 2447 C CA . GLU B 1 7 ? 63.935 -7.107 -28.540 1.00 21.10 536 GLU B CA 1
ATOM 2448 C C . GLU B 1 7 ? 63.116 -6.523 -27.368 1.00 20.13 536 GLU B C 1
ATOM 2449 O O . GLU B 1 7 ? 61.971 -6.895 -27.165 1.00 18.30 536 GLU B O 1
ATOM 2455 N N . ASP B 1 8 ? 63.740 -5.618 -26.621 1.00 18.80 537 ASP B N 1
ATOM 2456 C CA . ASP B 1 8 ? 63.046 -4.930 -25.532 1.00 18.98 537 ASP B CA 1
ATOM 2457 C C . ASP B 1 8 ? 61.994 -3.967 -26.094 1.00 17.71 537 ASP B C 1
ATOM 2458 O O . ASP B 1 8 ? 62.024 -3.580 -27.282 1.00 17.07 537 ASP B O 1
ATOM 2463 N N . VAL B 1 9 ? 61.086 -3.568 -25.222 1.00 16.62 538 VAL B N 1
ATOM 2464 C CA . VAL B 1 9 ? 59.980 -2.735 -25.618 1.00 16.77 538 VAL B CA 1
ATOM 2465 C C . VAL B 1 9 ? 59.994 -1.428 -24.838 1.00 15.60 538 VAL B C 1
ATOM 2466 O O . VAL B 1 9 ? 60.378 -1.412 -23.707 1.00 17.02 538 VAL B O 1
ATOM 2470 N N . VAL B 1 10 ? 59.651 -0.318 -25.470 1.00 16.13 539 VAL B N 1
ATOM 2471 C CA . VAL B 1 10 ? 59.367 0.965 -24.785 1.00 16.64 539 VAL B CA 1
ATOM 2472 C C . VAL B 1 10 ? 57.878 1.006 -24.416 1.00 16.69 539 VAL B C 1
ATOM 2473 O O . VAL B 1 10 ? 57.008 0.974 -25.274 1.00 16.33 539 VAL B O 1
ATOM 2477 N N . VAL B 1 11 ? 57.575 1.007 -23.134 1.00 16.35 540 VAL B N 1
ATOM 2478 C CA . VAL B 1 11 ? 56.220 1.196 -22.723 1.00 15.50 540 VAL B CA 1
ATOM 2479 C C . VAL B 1 11 ? 56.113 2.659 -22.388 1.00 16.24 540 VAL B C 1
ATOM 2480 O O . VAL B 1 11 ? 56.976 3.179 -21.643 1.00 16.11 540 VAL B O 1
ATOM 2484 N N . THR B 1 12 ? 55.099 3.340 -22.944 1.00 15.55 541 THR B N 1
ATOM 2485 C CA . THR B 1 12 ? 54.750 4.703 -22.464 1.00 16.57 541 THR B CA 1
ATOM 2486 C C . THR B 1 12 ? 53.382 4.871 -21.796 1.00 16.56 541 THR B C 1
ATOM 2487 O O . THR B 1 12 ? 52.438 4.092 -22.040 1.00 16.24 541 THR B O 1
ATOM 2491 N N . LEU B 1 13 ? 53.292 5.898 -20.950 1.00 16.40 542 LEU B N 1
ATOM 2492 C CA . LEU B 1 13 ? 52.038 6.241 -20.295 1.00 16.22 542 LEU B CA 1
ATOM 2493 C C . LEU B 1 13 ? 51.876 7.737 -20.539 1.00 15.80 542 LEU B C 1
ATOM 2494 O O . LEU B 1 13 ? 52.753 8.496 -20.204 1.00 14.98 542 LEU B O 1
ATOM 2499 N N . SER B 1 14 ? 50.752 8.152 -21.106 1.00 15.60 543 SER B N 1
ATOM 2500 C CA . SER B 1 14 ? 50.452 9.553 -21.258 1.00 16.25 543 SER B CA 1
ATOM 2501 C C . SER B 1 14 ? 49.799 10.148 -19.999 1.00 17.34 543 SER B C 1
ATOM 2502 O O . SER B 1 14 ? 49.337 9.422 -19.103 1.00 16.19 543 SER B O 1
ATOM 2505 N N . HIS B 1 15 ? 49.822 11.476 -19.923 1.00 17.72 544 HIS B N 1
ATOM 2506 C CA . HIS B 1 15 ? 49.267 12.198 -18.791 1.00 19.17 544 HIS B CA 1
ATOM 2507 C C . HIS B 1 15 ? 47.769 11.901 -18.660 1.00 19.28 544 HIS B C 1
ATOM 2508 O O . HIS B 1 15 ? 47.264 11.773 -17.530 1.00 20.70 544 HIS B O 1
ATOM 2515 N N . ALA B 1 16 ? 47.066 11.853 -19.796 1.00 17.97 545 ALA B N 1
ATOM 2516 C CA . ALA B 1 16 ? 45.665 11.431 -19.841 1.00 18.02 545 ALA B CA 1
ATOM 2517 C C . ALA B 1 16 ? 45.448 9.974 -19.399 1.00 17.84 545 ALA B C 1
ATOM 2518 O O . ALA B 1 16 ? 44.347 9.604 -18.995 1.00 17.56 545 ALA B O 1
ATOM 2520 N N . GLY B 1 17 ? 46.504 9.147 -19.488 1.00 17.18 546 GLY B N 1
ATOM 2521 C CA . GLY B 1 17 ? 46.440 7.792 -19.020 1.00 16.39 546 GLY B CA 1
ATOM 2522 C C . GLY B 1 17 ? 46.378 6.712 -20.102 1.00 16.38 546 GLY B C 1
ATOM 2523 O O . GLY B 1 17 ? 46.020 5.551 -19.792 1.00 17.44 546 GLY B O 1
ATOM 2524 N N . TYR B 1 18 ? 46.758 7.063 -21.334 1.00 15.41 547 TYR B N 1
ATOM 2525 C CA . TYR B 1 18 ? 46.942 6.084 -22.431 1.00 15.93 547 TYR B CA 1
ATOM 2526 C C . TYR B 1 18 ? 48.263 5.347 -22.360 1.00 15.88 547 TYR B C 1
ATOM 2527 O O . TYR B 1 18 ? 49.298 5.948 -22.130 1.00 16.67 547 TYR B O 1
ATOM 2536 N N . ALA B 1 19 ? 48.206 4.042 -22.540 1.00 13.75 548 ALA B N 1
ATOM 2537 C CA . ALA B 1 19 ? 49.407 3.230 -22.441 1.00 13.51 548 ALA B CA 1
ATOM 2538 C C . ALA B 1 19 ? 49.578 2.455 -23.750 1.00 13.49 548 ALA B C 1
ATOM 2539 O O . ALA B 1 19 ? 48.594 2.074 -24.421 1.00 10.35 548 ALA B O 1
ATOM 2541 N N . LYS B 1 20 ? 50.839 2.234 -24.100 1.00 14.15 549 LYS B N 1
ATOM 2542 C CA . LYS B 1 20 ? 51.153 1.438 -25.285 1.00 15.46 549 LYS B CA 1
ATOM 2543 C C . LYS B 1 20 ? 52.598 1.011 -25.249 1.00 16.36 549 LYS B C 1
ATOM 2544 O O . LYS B 1 20 ? 53.364 1.511 -24.413 1.00 17.02 549 LYS B O 1
ATOM 2550 N N . ARG B 1 21 ? 52.934 0.054 -26.126 1.00 17.00 550 ARG B N 1
ATOM 2551 C CA . ARG B 1 21 ? 54.259 -0.499 -26.242 1.00 17.84 550 ARG B CA 1
ATOM 2552 C C . ARG B 1 21 ? 54.784 -0.459 -27.688 1.00 18.65 550 ARG B C 1
ATOM 2553 O O . ARG B 1 21 ? 54.011 -0.551 -28.658 1.00 18.37 550 ARG B O 1
ATOM 2561 N N . GLN B 1 22 ? 56.102 -0.370 -27.817 1.00 18.00 551 GLN B N 1
ATOM 2562 C CA . GLN B 1 22 ? 56.720 -0.377 -29.124 1.00 18.14 551 GLN B CA 1
ATOM 2563 C C . GLN B 1 22 ? 58.120 -0.990 -29.012 1.00 18.05 551 GLN B C 1
ATOM 2564 O O . GLN B 1 22 ? 58.879 -0.603 -28.117 1.00 15.68 551 GLN B O 1
ATOM 2570 N N . PRO B 1 23 ? 58.491 -1.892 -29.964 1.00 18.76 552 PRO B N 1
ATOM 2571 C CA . PRO B 1 23 ? 59.889 -2.377 -29.963 1.00 18.41 552 PRO B CA 1
ATOM 2572 C C . PRO B 1 23 ? 60.818 -1.170 -29.930 1.00 17.49 552 PRO B C 1
ATOM 2573 O O . PRO B 1 23 ? 60.527 -0.168 -30.558 1.00 17.99 552 PRO B O 1
ATOM 2577 N N . VAL B 1 24 ? 61.888 -1.205 -29.133 1.00 17.19 553 VAL B N 1
ATOM 2578 C CA . VAL B 1 24 ? 62.689 -0.001 -28.957 1.00 15.50 553 VAL B CA 1
ATOM 2579 C C . VAL B 1 24 ? 63.393 0.410 -30.250 1.00 16.25 553 VAL B C 1
ATOM 2580 O O . VAL B 1 24 ? 63.559 1.590 -30.475 1.00 15.03 553 VAL B O 1
ATOM 2584 N N . SER B 1 25 ? 63.761 -0.515 -31.134 1.00 17.24 554 SER B N 1
ATOM 2585 C CA . SER B 1 25 ? 64.406 -0.051 -32.377 1.00 19.86 554 SER B CA 1
ATOM 2586 C C . SER B 1 25 ? 63.492 0.794 -33.224 1.00 21.11 554 SER B C 1
ATOM 2587 O O . SER B 1 25 ? 63.958 1.738 -33.884 1.00 20.89 554 SER B O 1
ATOM 2590 N N . ALA B 1 26 ? 62.190 0.461 -33.230 1.00 22.05 555 ALA B N 1
ATOM 2591 C CA . ALA B 1 26 ? 61.232 1.266 -33.999 1.00 21.94 555 ALA B CA 1
ATOM 2592 C C . ALA B 1 26 ? 61.066 2.593 -33.293 1.00 23.07 555 ALA B C 1
ATOM 2593 O O . ALA B 1 26 ? 61.050 3.644 -33.914 1.00 22.95 555 ALA B O 1
ATOM 2595 N N . TYR B 1 27 ? 61.026 2.568 -31.965 1.00 24.69 556 TYR B N 1
ATOM 2596 C CA . TYR B 1 27 ? 60.912 3.828 -31.237 1.00 25.00 556 TYR B CA 1
ATOM 2597 C C . TYR B 1 27 ? 62.139 4.759 -31.460 1.00 26.03 556 TYR B C 1
ATOM 2598 O O . TYR B 1 27 ? 61.977 5.972 -31.623 1.00 25.08 556 TYR B O 1
ATOM 2607 N N . ARG B 1 28 ? 63.362 4.209 -31.450 1.00 26.77 557 ARG B N 1
ATOM 2608 C CA . ARG B 1 28 ? 64.552 5.002 -31.726 1.00 28.78 557 ARG B CA 1
ATOM 2609 C C . ARG B 1 28 ? 64.546 5.480 -33.179 1.00 30.93 557 ARG B C 1
ATOM 2610 O O . ARG B 1 28 ? 65.021 6.576 -33.462 1.00 29.88 557 ARG B O 1
ATOM 2618 N N . ALA B 1 29 ? 64.039 4.640 -34.086 1.00 33.40 558 ALA B N 1
ATOM 2619 C CA . ALA B 1 29 ? 64.150 4.912 -35.515 1.00 37.95 558 ALA B CA 1
ATOM 2620 C C . ALA B 1 29 ? 63.153 5.967 -36.019 1.00 40.57 558 ALA B C 1
ATOM 2621 O O . ALA B 1 29 ? 63.433 6.638 -37.022 1.00 41.69 558 ALA B O 1
ATOM 2623 N N . GLN B 1 30 ? 62.027 6.132 -35.332 1.00 42.76 559 GLN B N 1
ATOM 2624 C CA . GLN B 1 30 ? 60.976 6.994 -35.861 1.00 46.01 559 GLN B CA 1
ATOM 2625 C C . GLN B 1 30 ? 60.709 8.192 -34.972 1.00 47.82 559 GLN B C 1
ATOM 2626 O O . GLN B 1 30 ? 59.868 8.127 -34.087 1.00 48.67 559 GLN B O 1
ATOM 2632 N N . ARG B 1 31 ? 61.424 9.285 -35.212 1.00 50.19 560 ARG B N 1
ATOM 2633 C CA . ARG B 1 31 ? 61.200 10.556 -34.486 1.00 52.39 560 ARG B CA 1
ATOM 2634 C C . ARG B 1 31 ? 60.107 11.441 -35.141 1.00 52.72 560 ARG B C 1
ATOM 2635 O O . ARG B 1 31 ? 60.378 12.219 -36.067 1.00 53.43 560 ARG B O 1
ATOM 2643 N N . SER B 1 38 ? 52.927 10.135 -28.548 1.00 41.96 567 SER B N 1
ATOM 2644 C CA . SER B 1 38 ? 51.771 10.775 -27.864 1.00 42.00 567 SER B CA 1
ATOM 2645 C C . SER B 1 38 ? 50.441 10.740 -28.659 1.00 41.72 567 SER B C 1
ATOM 2646 O O . SER B 1 38 ? 49.478 10.091 -28.244 1.00 41.14 567 SER B O 1
ATOM 2649 N N . ALA B 1 39 ? 50.403 11.490 -29.769 1.00 40.76 568 ALA B N 1
ATOM 2650 C CA . ALA B 1 39 ? 49.362 11.392 -30.799 1.00 39.40 568 ALA B CA 1
ATOM 2651 C C . ALA B 1 39 ? 48.047 12.139 -30.535 1.00 38.42 568 ALA B C 1
ATOM 2652 O O . ALA B 1 39 ? 47.141 12.076 -31.348 1.00 38.43 568 ALA B O 1
ATOM 2654 N N . ALA B 1 40 ? 47.914 12.826 -29.410 1.00 36.84 569 ALA B N 1
ATOM 2655 C CA . ALA B 1 40 ? 46.676 13.573 -29.177 1.00 35.80 569 ALA B CA 1
ATOM 2656 C C . ALA B 1 40 ? 46.681 14.923 -29.915 1.00 34.60 569 ALA B C 1
ATOM 2657 O O . ALA B 1 40 ? 47.740 15.505 -30.149 1.00 33.12 569 ALA B O 1
ATOM 2659 N N . SER B 1 41 ? 45.504 15.427 -30.271 1.00 33.47 570 SER B N 1
ATOM 2660 C CA . SER B 1 41 ? 45.440 16.819 -30.715 1.00 33.33 570 SER B CA 1
ATOM 2661 C C . SER B 1 41 ? 45.929 17.729 -29.567 1.00 32.65 570 SER B C 1
ATOM 2662 O O . SER B 1 41 ? 45.826 17.379 -28.366 1.00 32.07 570 SER B O 1
ATOM 2665 N N . THR B 1 42 ? 46.475 18.886 -29.94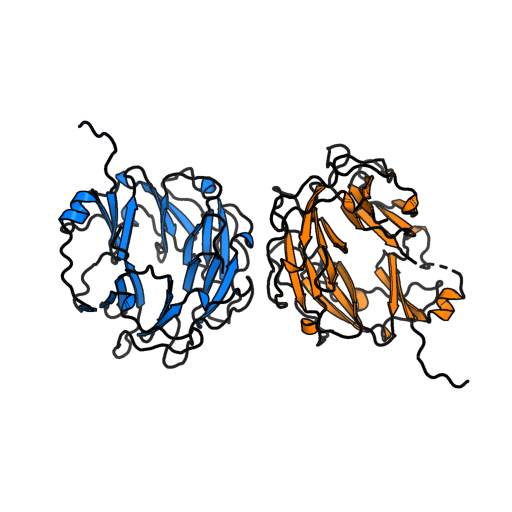3 1.00 31.45 571 THR B N 1
ATOM 2666 C CA . THR B 1 42 ? 47.035 19.818 -29.001 1.00 29.85 571 THR B CA 1
ATOM 2667 C C . THR B 1 42 ? 46.023 20.184 -27.920 1.00 29.49 571 THR B C 1
ATOM 2668 O O . THR B 1 42 ? 46.377 20.285 -26.732 1.00 28.04 571 THR B O 1
ATOM 2672 N N . LYS B 1 43 ? 44.771 20.330 -28.345 1.00 28.75 572 LYS B N 1
ATOM 2673 C CA . LYS B 1 43 ? 43.695 20.722 -27.469 1.00 29.78 572 LYS B CA 1
ATOM 2674 C C . LYS B 1 43 ? 43.460 19.705 -26.339 1.00 29.40 572 LYS B C 1
ATOM 2675 O O . LYS B 1 43 ? 42.896 20.064 -25.331 1.00 28.51 572 LYS B O 1
ATOM 2681 N N . GLU B 1 44 ? 43.886 18.453 -26.527 1.00 29.80 573 GLU B N 1
ATOM 2682 C CA . GLU B 1 44 ? 43.736 17.430 -25.484 1.00 30.55 573 GLU B CA 1
ATOM 2683 C C . GLU B 1 44 ? 44.780 17.632 -24.378 1.00 29.69 573 GLU B C 1
ATOM 2684 O O . GLU B 1 44 ? 44.662 17.079 -23.271 1.00 30.61 573 GLU B O 1
ATOM 2690 N N . GLU B 1 45 ? 45.778 18.465 -24.670 1.00 28.30 574 GLU B N 1
ATOM 2691 C CA . GLU B 1 45 ? 46.911 18.689 -23.760 1.00 27.26 574 GLU B CA 1
ATOM 2692 C C . GLU B 1 45 ? 47.452 17.402 -23.109 1.00 26.63 574 GLU B C 1
ATOM 2693 O O . GLU B 1 45 ? 47.706 17.361 -21.897 1.00 26.37 574 GLU B O 1
ATOM 2699 N N . ASP B 1 46 ? 47.617 16.363 -23.928 1.00 25.41 575 ASP B N 1
ATOM 2700 C CA . ASP B 1 46 ? 48.169 15.101 -23.471 1.00 25.02 575 ASP B CA 1
ATOM 2701 C C . ASP B 1 46 ? 49.627 15.047 -23.868 1.00 25.59 575 ASP B C 1
ATOM 2702 O O . ASP B 1 46 ? 50.060 15.627 -24.876 1.00 25.88 575 ASP B O 1
ATOM 2707 N N . PHE B 1 47 ? 50.417 14.348 -23.087 1.00 24.56 576 PHE B N 1
ATOM 2708 C CA . PHE B 1 47 ? 51.839 14.252 -23.445 1.00 23.12 576 PHE B CA 1
ATOM 2709 C C . PHE B 1 47 ? 52.297 12.968 -22.767 1.00 21.23 576 PHE B C 1
ATOM 2710 O O . PHE B 1 47 ? 51.589 12.447 -21.928 1.00 20.28 576 PHE B O 1
ATOM 2718 N N . ILE B 1 48 ? 53.451 12.448 -23.143 1.00 21.36 577 ILE B N 1
ATOM 2719 C CA . ILE B 1 48 ? 53.989 11.236 -22.523 1.00 21.33 577 ILE B CA 1
ATOM 2720 C C . ILE B 1 48 ? 54.650 11.648 -21.230 1.00 21.56 577 ILE B C 1
ATOM 2721 O O . ILE B 1 48 ? 55.460 12.574 -21.196 1.00 22.16 577 ILE B O 1
ATOM 2726 N N . ASP B 1 49 ? 54.272 11.035 -20.138 1.00 21.59 578 ASP B N 1
ATOM 2727 C CA . ASP B 1 49 ? 54.965 11.390 -18.946 1.00 21.84 578 ASP B CA 1
ATOM 2728 C C . ASP B 1 49 ? 55.584 10.286 -18.171 1.00 21.61 578 ASP B C 1
ATOM 2729 O O . ASP B 1 49 ? 56.055 10.513 -17.056 1.00 22.47 578 ASP B O 1
ATOM 2734 N N . GLN B 1 50 ? 55.582 9.094 -18.751 1.00 21.82 579 GLN B N 1
ATOM 2735 C CA . GLN B 1 50 ? 56.292 7.947 -18.210 1.00 22.68 579 GLN B CA 1
ATOM 2736 C C . GLN B 1 50 ? 56.795 7.126 -19.373 1.00 23.06 579 GLN B C 1
ATOM 2737 O O . GLN B 1 50 ? 56.073 6.901 -20.363 1.00 21.71 579 GLN B O 1
ATOM 2743 N N . LEU B 1 51 ? 58.029 6.655 -19.251 1.00 23.05 580 LEU B N 1
ATOM 2744 C CA . LEU B 1 51 ? 58.623 5.851 -20.308 1.00 23.83 580 LEU B CA 1
ATOM 2745 C C . LEU B 1 51 ? 59.548 4.803 -19.671 1.00 23.41 580 LEU B C 1
ATOM 2746 O O . LEU B 1 51 ? 60.449 5.156 -18.941 1.00 23.63 580 LEU B O 1
ATOM 2751 N N . TRP B 1 52 ? 59.290 3.527 -19.917 1.00 22.29 581 TRP B N 1
ATOM 2752 C CA . TRP B 1 52 ? 60.120 2.466 -19.369 1.00 22.39 581 TRP B CA 1
ATOM 2753 C C . TRP B 1 52 ? 60.595 1.525 -20.488 1.00 21.19 581 TRP B C 1
ATOM 2754 O O . TRP B 1 52 ? 59.816 1.162 -21.397 1.00 20.06 581 TRP B O 1
ATOM 2765 N N . LEU B 1 53 ? 61.841 1.090 -20.375 1.00 19.55 582 LEU B N 1
ATOM 2766 C CA . LEU B 1 53 ? 62.401 0.115 -21.307 1.00 19.25 582 LEU B CA 1
ATOM 2767 C C . LEU B 1 53 ? 62.336 -1.228 -20.621 1.00 18.38 582 LEU B C 1
ATOM 2768 O O . LEU B 1 53 ? 62.926 -1.425 -19.604 1.00 19.40 582 LEU B O 1
ATOM 2773 N N . VAL B 1 54 ? 61.570 -2.156 -21.151 1.00 17.14 583 VAL B N 1
ATOM 2774 C CA . VAL B 1 54 ? 61.314 -3.355 -20.420 1.00 16.39 583 VAL B CA 1
ATOM 2775 C C . VAL B 1 54 ? 61.273 -4.521 -21.391 1.00 18.03 583 VAL B C 1
ATOM 2776 O O . VAL B 1 54 ? 61.227 -4.333 -22.618 1.00 15.89 583 VAL B O 1
ATOM 2780 N N . ASN B 1 55 ? 61.320 -5.719 -20.817 1.00 19.03 584 ASN B N 1
ATOM 2781 C CA . ASN B 1 55 ? 61.133 -6.967 -21.526 1.00 22.11 584 ASN B CA 1
ATOM 2782 C C . ASN B 1 55 ? 59.605 -7.189 -21.698 1.00 23.22 584 ASN B C 1
ATOM 2783 O O . ASN B 1 55 ? 58.836 -6.906 -20.775 1.00 23.51 584 ASN B O 1
ATOM 2788 N N . THR B 1 56 ? 59.145 -7.668 -22.856 1.00 25.25 585 THR B N 1
ATOM 2789 C CA . THR B 1 56 ? 57.682 -7.898 -23.076 1.00 26.26 585 THR B CA 1
ATOM 2790 C C . THR B 1 56 ? 57.034 -8.830 -22.050 1.00 25.99 585 THR B C 1
ATOM 2791 O O . THR B 1 56 ? 55.817 -8.826 -21.914 1.00 25.77 585 THR B O 1
ATOM 2795 N N . HIS B 1 57 ? 57.834 -9.616 -21.336 1.00 26.61 586 HIS B N 1
ATOM 2796 C CA . HIS B 1 57 ? 57.320 -10.533 -20.269 1.00 26.39 586 HIS B CA 1
ATOM 2797 C C . HIS B 1 57 ? 57.274 -9.853 -18.897 1.00 24.30 586 HIS B C 1
ATOM 2798 O O . HIS B 1 57 ? 56.927 -10.473 -17.883 1.00 23.47 586 HIS B O 1
ATOM 2805 N N . ASP B 1 58 ? 57.733 -8.623 -18.825 1.00 22.02 587 ASP B N 1
ATOM 2806 C CA . ASP B 1 58 ? 57.670 -7.921 -17.536 1.00 20.66 587 ASP B CA 1
ATOM 2807 C C . ASP B 1 58 ? 56.213 -7.605 -17.128 1.00 19.65 587 ASP B C 1
ATOM 2808 O O . ASP B 1 58 ? 55.273 -7.796 -17.899 1.00 17.93 587 ASP B O 1
ATOM 2813 N N . THR B 1 59 ? 56.042 -7.111 -15.912 1.00 19.81 588 THR B N 1
ATOM 2814 C CA . THR B 1 59 ? 54.713 -6.818 -15.403 1.00 20.87 588 THR B CA 1
ATOM 2815 C C . THR B 1 59 ? 54.738 -5.384 -14.916 1.00 19.75 588 THR B C 1
ATOM 2816 O O . THR B 1 59 ? 55.737 -4.979 -14.348 1.00 19.74 588 THR B O 1
ATOM 2820 N N . LEU B 1 60 ? 53.662 -4.630 -15.129 1.00 18.24 589 LEU B N 1
ATOM 2821 C CA . LEU B 1 60 ? 53.555 -3.311 -14.501 1.00 17.41 589 LEU B CA 1
ATOM 2822 C C . LEU B 1 60 ? 52.769 -3.465 -13.201 1.00 18.61 589 LEU B C 1
ATOM 2823 O O . LEU B 1 60 ? 51.576 -3.828 -13.185 1.00 19.92 589 LEU B O 1
ATOM 2828 N N . LEU B 1 61 ? 53.448 -3.259 -12.102 1.00 17.84 590 LEU B N 1
ATOM 2829 C CA . LEU B 1 61 ? 52.822 -3.447 -10.806 1.00 17.54 590 LEU B CA 1
ATOM 2830 C C . LEU B 1 61 ? 52.133 -2.103 -10.541 1.00 16.90 590 LEU B C 1
ATOM 2831 O O . LEU B 1 61 ? 52.782 -1.057 -10.490 1.00 17.29 590 LEU B O 1
ATOM 2836 N N . THR B 1 62 ? 50.810 -2.106 -10.483 1.00 15.76 591 THR B N 1
ATOM 2837 C CA . THR B 1 62 ? 50.072 -0.863 -10.534 1.00 16.24 591 THR B CA 1
ATOM 2838 C C . THR B 1 62 ? 49.309 -0.665 -9.202 1.00 16.33 591 THR B C 1
ATOM 2839 O O . THR B 1 62 ? 48.527 -1.552 -8.793 1.00 15.90 591 THR B O 1
ATOM 2843 N N . PHE B 1 63 ? 49.542 0.475 -8.548 1.00 15.98 592 PHE B N 1
ATOM 2844 C CA . PHE B 1 63 ? 49.002 0.797 -7.228 1.00 16.15 592 PHE B CA 1
ATOM 2845 C C . PHE B 1 63 ? 47.905 1.825 -7.320 1.00 16.90 592 PHE B C 1
ATOM 2846 O O . PHE B 1 63 ? 48.019 2.749 -8.098 1.00 16.96 592 PHE B O 1
ATOM 2854 N N . THR B 1 64 ? 46.866 1.699 -6.487 1.00 17.38 593 THR B N 1
ATOM 2855 C CA . THR B 1 64 ? 45.786 2.679 -6.449 1.00 18.22 593 THR B CA 1
ATOM 2856 C C . THR B 1 64 ? 45.755 3.513 -5.165 1.00 19.40 593 THR B C 1
ATOM 2857 O O . THR B 1 64 ? 46.366 3.138 -4.161 1.00 19.34 593 THR B O 1
ATOM 2861 N N . SER B 1 65 ? 45.005 4.614 -5.188 1.00 19.37 594 SER B N 1
ATOM 2862 C CA . SER B 1 65 ? 44.954 5.539 -4.047 1.00 20.56 594 SER B CA 1
ATOM 2863 C C . SER B 1 65 ? 44.319 4.908 -2.812 1.00 20.18 594 SER B C 1
ATOM 2864 O O . SER B 1 65 ? 44.514 5.386 -1.723 1.00 19.94 594 SER B O 1
ATOM 2867 N N . SER B 1 66 ? 43.561 3.834 -2.999 1.00 20.88 595 SER B N 1
ATOM 2868 C CA . SER B 1 66 ? 42.951 3.185 -1.885 1.00 20.72 595 SER B CA 1
ATOM 2869 C C . SER B 1 66 ? 43.758 2.018 -1.403 1.00 20.47 595 SER B C 1
ATOM 2870 O O . SER B 1 66 ? 43.270 1.210 -0.626 1.00 20.96 595 SER B O 1
ATOM 2873 N N . GLY B 1 67 ? 45.017 1.933 -1.815 1.00 19.61 596 GLY B N 1
ATOM 2874 C CA . GLY B 1 67 ? 45.898 0.929 -1.271 1.00 18.75 596 GLY B CA 1
ATOM 2875 C C . GLY B 1 67 ? 45.943 -0.440 -1.913 1.00 18.62 596 GLY B C 1
ATOM 2876 O O . GLY B 1 67 ? 46.469 -1.352 -1.315 1.00 19.21 596 GLY B O 1
ATOM 2877 N N . LYS B 1 68 ? 45.384 -0.584 -3.112 1.00 17.73 597 LYS B N 1
ATOM 2878 C CA . LYS B 1 68 ? 45.392 -1.848 -3.824 1.00 18.49 597 LYS B CA 1
ATOM 2879 C C . LYS B 1 68 ? 46.453 -1.930 -4.848 1.00 17.42 597 LYS B C 1
ATOM 2880 O O . LYS B 1 68 ? 46.911 -0.929 -5.333 1.00 17.06 597 LYS B O 1
ATOM 2886 N N . VAL B 1 69 ? 46.784 -3.141 -5.244 1.00 17.75 598 VAL B N 1
ATOM 2887 C CA . VAL B 1 69 ? 47.818 -3.347 -6.241 1.00 18.60 598 VAL B CA 1
ATOM 2888 C C . VAL B 1 69 ? 47.257 -4.316 -7.269 1.00 19.12 598 VAL B C 1
ATOM 2889 O O . VAL B 1 69 ? 46.550 -5.233 -6.903 1.00 19.25 598 VAL B O 1
ATOM 2893 N N . PHE B 1 70 ? 47.562 -4.069 -8.551 1.00 19.84 599 PHE B N 1
ATOM 2894 C CA . PHE B 1 70 ? 47.180 -4.886 -9.697 1.00 20.23 599 PHE B CA 1
ATOM 2895 C C . PHE B 1 70 ? 48.412 -5.267 -10.526 1.00 20.98 599 PHE B C 1
ATOM 2896 O O . PHE B 1 70 ? 49.443 -4.605 -10.460 1.00 21.89 599 PHE B O 1
ATOM 2904 N N . TRP B 1 71 ? 48.319 -6.375 -11.260 1.00 21.96 600 TRP B N 1
ATOM 2905 C CA . TRP B 1 71 ? 49.425 -6.876 -12.043 1.00 22.30 600 TRP B CA 1
ATOM 2906 C C . TRP B 1 71 ? 49.062 -6.755 -13.494 1.00 22.48 600 TRP B C 1
ATOM 2907 O O . TRP B 1 71 ? 48.174 -7.449 -13.955 1.00 24.71 600 TRP B O 1
ATOM 2918 N N . LEU B 1 72 ? 49.729 -5.853 -14.202 1.00 21.25 601 LEU B N 1
ATOM 2919 C CA . LEU B 1 72 ? 49.432 -5.607 -15.599 1.00 19.29 601 LEU B CA 1
ATOM 2920 C C . LEU B 1 72 ? 50.568 -6.143 -16.509 1.00 18.62 601 LEU B C 1
ATOM 2921 O O . LEU B 1 72 ? 51.589 -5.523 -16.680 1.00 17.04 601 LEU B O 1
ATOM 2926 N N . PRO B 1 73 ? 50.357 -7.298 -17.129 1.00 20.20 602 PRO B N 1
ATOM 2927 C CA . PRO B 1 73 ? 51.387 -7.836 -18.021 1.00 19.45 602 PRO B CA 1
ATOM 2928 C C . PRO B 1 73 ? 51.679 -6.900 -19.192 1.00 19.46 602 PRO B C 1
ATOM 2929 O O . PRO B 1 73 ? 50.761 -6.433 -19.888 1.00 19.22 602 PRO B O 1
ATOM 2933 N N . VAL B 1 74 ? 52.956 -6.595 -19.402 1.00 19.13 603 VAL B N 1
ATOM 2934 C CA . VAL B 1 74 ? 53.347 -5.687 -20.498 1.00 17.92 603 VAL B CA 1
ATOM 2935 C C . VAL B 1 74 ? 52.853 -6.114 -21.892 1.00 17.98 603 VAL B C 1
ATOM 2936 O O . VAL B 1 74 ? 52.515 -5.275 -22.721 1.00 16.11 603 VAL B O 1
ATOM 2940 N N . HIS B 1 75 ? 52.857 -7.421 -22.135 1.00 18.77 604 HIS B N 1
ATOM 2941 C CA . HIS B 1 75 ? 52.432 -8.031 -23.393 1.00 20.70 604 HIS B CA 1
ATOM 2942 C C . HIS B 1 75 ? 50.918 -7.774 -23.754 1.00 19.45 604 HIS B C 1
ATOM 2943 O O . HIS B 1 75 ? 50.576 -7.652 -24.918 1.00 18.18 604 HIS B O 1
ATOM 2950 N N . GLN B 1 76 ? 50.056 -7.594 -22.765 1.00 19.41 605 GLN B N 1
ATOM 2951 C CA . GLN B 1 76 ? 48.650 -7.154 -23.075 1.00 20.25 605 GLN B CA 1
ATOM 2952 C C . GLN B 1 76 ? 48.493 -5.713 -23.569 1.00 19.89 605 GLN B C 1
ATOM 2953 O O . GLN B 1 76 ? 47.472 -5.387 -24.161 1.00 20.86 605 GLN B O 1
ATOM 2959 N N . LEU B 1 77 ? 49.478 -4.834 -23.332 1.00 18.35 606 LEU B N 1
ATOM 2960 C CA . LEU B 1 77 ? 49.364 -3.484 -23.841 1.00 18.64 606 LEU B CA 1
ATOM 2961 C C . LEU B 1 77 ? 49.419 -3.505 -25.392 1.00 17.96 606 LEU B C 1
ATOM 2962 O O . LEU B 1 77 ? 50.071 -4.354 -25.932 1.00 16.57 606 LEU B O 1
ATOM 2967 N N . PRO B 1 78 ? 48.725 -2.582 -26.089 1.00 17.60 607 PRO B N 1
ATOM 2968 C CA . PRO B 1 78 ? 48.760 -2.676 -27.558 1.00 18.12 607 PRO B CA 1
ATOM 2969 C C . PRO B 1 78 ? 50.068 -2.117 -28.100 1.00 18.99 607 PRO B C 1
ATOM 2970 O O . PRO B 1 78 ? 50.657 -1.173 -27.495 1.00 15.55 607 PRO B O 1
ATOM 2974 N N . GLU B 1 79 ? 50.510 -2.685 -29.223 1.00 20.10 608 GLU B N 1
ATOM 2975 C CA . GLU B 1 79 ? 51.644 -2.133 -29.968 1.00 23.33 608 GLU B CA 1
ATOM 2976 C C . GLU B 1 79 ? 51.170 -0.971 -30.775 1.00 24.78 608 GLU B C 1
ATOM 2977 O O . GLU B 1 79 ? 50.167 -1.068 -31.485 1.00 26.38 608 GLU B O 1
ATOM 2983 N N . ALA B 1 80 ? 51.876 0.148 -30.705 1.00 26.61 609 ALA B N 1
ATOM 2984 C CA . ALA B 1 80 ? 51.520 1.268 -31.553 1.00 27.70 609 ALA B CA 1
ATOM 2985 C C . ALA B 1 80 ? 52.676 2.225 -31.606 1.00 29.66 609 ALA B C 1
ATOM 2986 O O . ALA B 1 80 ? 53.442 2.331 -30.635 1.00 30.60 609 ALA B O 1
ATOM 2988 N N . GLY B 1 81 ? 52.823 2.909 -32.742 1.00 31.37 610 GLY B N 1
ATOM 2989 C CA . GLY B 1 81 ? 53.866 3.900 -32.916 1.00 31.56 610 GLY B CA 1
ATOM 2990 C C . GLY B 1 81 ? 53.478 5.234 -32.3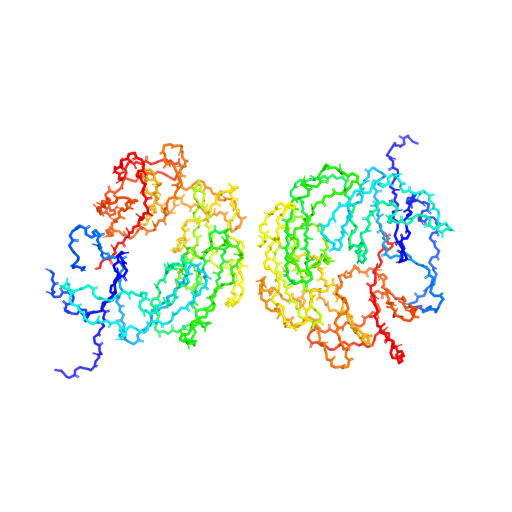01 1.00 33.11 610 GLY B C 1
ATOM 2991 O O . GLY B 1 81 ? 52.498 5.340 -31.523 1.00 32.23 610 GLY B O 1
ATOM 2992 N N . SER B 1 82 ? 54.232 6.272 -32.650 1.00 32.93 611 SER B N 1
ATOM 2993 C CA . SER B 1 82 ? 53.885 7.602 -32.184 1.00 34.34 611 SER B CA 1
ATOM 2994 C C . SER B 1 82 ? 52.592 8.113 -32.810 1.00 34.31 611 SER B C 1
ATOM 2995 O O . SER B 1 82 ? 52.112 9.143 -32.415 1.00 34.94 611 SER B O 1
ATOM 2998 N N . ASN B 1 83 ? 52.037 7.407 -33.792 1.00 35.18 612 ASN B N 1
ATOM 2999 C CA . ASN B 1 83 ? 50.797 7.863 -34.433 1.00 35.98 612 ASN B CA 1
ATOM 3000 C C . ASN B 1 83 ? 49.489 7.294 -33.826 1.00 34.78 612 ASN B C 1
ATOM 3001 O O . ASN B 1 83 ? 48.427 7.462 -34.418 1.00 34.79 612 ASN B O 1
ATOM 3006 N N . ALA B 1 84 ? 49.579 6.588 -32.702 1.00 32.49 613 ALA B N 1
ATOM 3007 C CA . ALA B 1 84 ? 48.406 6.072 -32.042 1.00 30.97 613 ALA B CA 1
ATOM 3008 C C . ALA B 1 84 ? 48.509 6.221 -30.524 1.00 30.15 613 ALA B C 1
ATOM 3009 O O . ALA B 1 84 ? 49.598 6.382 -29.964 1.00 29.00 613 ALA B O 1
ATOM 3011 N N . ARG B 1 85 ? 47.351 6.240 -29.873 1.00 28.08 614 ARG B N 1
ATOM 3012 C CA . ARG B 1 85 ? 47.283 6.658 -28.497 1.00 25.63 614 ARG B CA 1
ATOM 3013 C C . ARG B 1 85 ? 47.540 5.511 -27.528 1.00 23.30 614 ARG B C 1
ATOM 3014 O O . ARG B 1 85 ? 48.183 5.688 -26.497 1.00 22.02 614 ARG B O 1
ATOM 3022 N N . GLY B 1 86 ? 47.086 4.340 -27.917 1.00 20.77 615 GLY B N 1
ATOM 3023 C CA . GLY B 1 86 ? 47.172 3.148 -27.111 1.00 19.57 615 GLY B CA 1
ATOM 3024 C C . GLY B 1 86 ? 45.865 2.993 -26.370 1.00 18.68 615 GLY B C 1
ATOM 3025 O O . GLY B 1 86 ? 44.875 3.519 -26.832 1.00 18.79 615 GLY B O 1
ATOM 3026 N N . ARG B 1 87 ? 45.864 2.293 -25.231 1.00 16.03 616 ARG B N 1
ATOM 3027 C CA . ARG B 1 87 ? 44.640 2.030 -24.510 1.00 16.56 616 ARG B CA 1
ATOM 3028 C C . ARG B 1 87 ? 44.720 2.620 -23.123 1.00 15.60 616 ARG B C 1
ATOM 3029 O O . ARG B 1 87 ? 45.795 2.628 -22.527 1.00 14.45 616 ARG B O 1
ATOM 3037 N N . PRO B 1 88 ? 43.575 3.053 -22.580 1.00 15.31 617 PRO B N 1
ATOM 3038 C CA . PRO B 1 88 ? 43.633 3.573 -21.196 1.00 14.47 617 PRO B CA 1
ATOM 3039 C C . PRO B 1 88 ? 44.146 2.511 -20.247 1.00 14.09 617 PRO B C 1
ATOM 3040 O O . PRO B 1 88 ? 43.697 1.367 -20.311 1.00 14.05 617 PRO B O 1
ATOM 3044 N N . ILE B 1 89 ? 45.102 2.878 -19.388 1.00 13.09 618 ILE B N 1
ATOM 3045 C CA . ILE B 1 89 ? 45.614 1.915 -18.418 1.00 13.44 618 ILE B CA 1
ATOM 3046 C C . ILE B 1 89 ? 44.474 1.398 -17.480 1.00 13.28 618 ILE B C 1
ATOM 3047 O O . ILE B 1 89 ? 44.502 0.261 -16.998 1.00 11.94 618 ILE B O 1
ATOM 3052 N N . ILE B 1 90 ? 43.447 2.217 -17.293 1.00 13.05 619 ILE B N 1
ATOM 3053 C CA . ILE B 1 90 ? 42.339 1.815 -16.424 1.00 13.36 619 ILE B CA 1
ATOM 3054 C C . ILE B 1 90 ? 41.415 0.759 -17.033 1.00 13.63 619 ILE B C 1
ATOM 3055 O O . ILE B 1 90 ? 40.531 0.239 -16.318 1.00 13.84 619 ILE B O 1
ATOM 3060 N N . ASN B 1 91 ? 41.634 0.433 -18.320 1.00 12.20 620 ASN B N 1
ATOM 3061 C CA . ASN B 1 91 ? 41.062 -0.770 -18.934 1.00 13.82 620 ASN B CA 1
ATOM 3062 C C . ASN B 1 91 ? 41.427 -2.059 -18.207 1.00 14.50 620 ASN B C 1
ATOM 3063 O O . ASN B 1 91 ? 40.719 -3.114 -18.342 1.00 15.38 620 ASN B O 1
ATOM 3068 N N . TRP B 1 92 ? 42.529 -1.995 -17.465 1.00 14.40 621 TRP B N 1
ATOM 3069 C CA . TRP B 1 92 ? 42.995 -3.122 -16.666 1.00 16.80 621 TRP B CA 1
ATOM 3070 C C . TRP B 1 92 ? 42.881 -2.900 -15.148 1.00 18.16 621 TRP B C 1
ATOM 3071 O O . TRP B 1 92 ? 43.189 -3.809 -14.388 1.00 19.27 621 TRP B O 1
ATOM 3082 N N . ILE B 1 93 ? 42.523 -1.712 -14.697 1.00 17.61 622 ILE B N 1
ATOM 3083 C CA . ILE B 1 93 ? 42.536 -1.453 -13.263 1.00 19.55 622 ILE B CA 1
ATOM 3084 C C . ILE B 1 93 ? 41.125 -1.081 -12.789 1.00 20.92 622 ILE B C 1
ATOM 3085 O O . ILE B 1 93 ? 40.678 0.045 -13.041 1.00 20.50 622 ILE B O 1
ATOM 3090 N N . PRO B 1 94 ? 40.418 -2.020 -12.144 1.00 22.52 623 PRO B N 1
ATOM 3091 C CA . PRO B 1 94 ? 39.069 -1.655 -11.677 1.00 25.32 623 PRO B CA 1
ATOM 3092 C C . PRO B 1 94 ? 39.274 -0.638 -10.578 1.00 27.67 623 PRO B C 1
ATOM 3093 O O . PRO B 1 94 ? 40.176 -0.772 -9.761 1.00 30.69 623 PRO B O 1
ATOM 3097 N N . LEU B 1 95 ? 38.490 0.391 -10.584 1.00 29.18 624 LEU B N 1
ATOM 3098 C CA . LEU B 1 95 ? 38.748 1.510 -9.767 1.00 30.39 624 LEU B CA 1
ATOM 3099 C C . LEU B 1 95 ? 37.379 1.793 -9.153 1.00 32.14 624 LEU B C 1
ATOM 3100 O O . LEU B 1 95 ? 36.396 1.929 -9.879 1.00 32.11 624 LEU B O 1
ATOM 3105 N N . GLU B 1 96 ? 37.299 1.876 -7.824 1.00 33.78 625 GLU B N 1
ATOM 3106 C CA . GLU B 1 96 ? 36.081 2.420 -7.169 1.00 35.02 625 GLU B CA 1
ATOM 3107 C C . GLU B 1 96 ? 35.870 3.877 -7.564 1.00 35.34 625 GLU B C 1
ATOM 3108 O O . GLU B 1 96 ? 36.796 4.537 -8.065 1.00 34.47 625 GLU B O 1
ATOM 3114 N N . SER B 1 97 ? 34.644 4.379 -7.354 1.00 36.18 626 SER B N 1
ATOM 3115 C CA . SER B 1 97 ? 34.297 5.770 -7.640 1.00 36.29 626 SER B CA 1
ATOM 3116 C C . SER B 1 97 ? 35.249 6.718 -6.903 1.00 36.04 626 SER B C 1
ATOM 3117 O O . SER B 1 97 ? 35.440 6.604 -5.701 1.00 36.27 626 SER B O 1
ATOM 3120 N N . GLY B 1 98 ? 35.874 7.636 -7.633 1.00 35.94 627 GLY B N 1
ATOM 3121 C CA . GLY B 1 98 ? 36.871 8.538 -7.045 1.00 34.16 627 GLY B CA 1
ATOM 3122 C C . GLY B 1 98 ? 38.245 7.966 -6.698 1.00 33.26 627 GLY B C 1
ATOM 3123 O O . GLY B 1 98 ? 39.112 8.713 -6.260 1.00 32.88 627 GLY B O 1
ATOM 3124 N N . GLU B 1 99 ? 38.450 6.659 -6.865 1.00 31.75 628 GLU B N 1
ATOM 3125 C CA . GLU B 1 99 ? 39.778 6.038 -6.634 1.00 30.67 628 GLU B CA 1
ATOM 3126 C C . GLU B 1 99 ? 40.714 6.418 -7.808 1.00 29.59 628 GLU B C 1
ATOM 3127 O O . GLU B 1 99 ? 40.246 6.507 -8.944 1.00 29.41 628 GLU B O 1
ATOM 3133 N N . ARG B 1 100 ? 42.008 6.633 -7.547 1.00 27.10 629 ARG B N 1
ATOM 3134 C CA . ARG B 1 100 ? 42.969 6.918 -8.637 1.00 26.26 629 ARG B CA 1
ATOM 3135 C C . ARG B 1 100 ? 44.084 5.860 -8.753 1.00 24.32 629 ARG B C 1
ATOM 3136 O O . ARG B 1 100 ? 44.424 5.185 -7.763 1.00 23.03 629 ARG B O 1
ATOM 3144 N N . VAL B 1 101 ? 44.621 5.710 -9.969 1.00 22.39 630 VAL B N 1
ATOM 3145 C CA . VAL B 1 101 ? 45.921 5.069 -10.199 1.00 20.90 630 VAL B CA 1
ATOM 3146 C C . VAL B 1 101 ? 47.008 6.010 -9.643 1.00 20.57 630 VAL B C 1
ATOM 3147 O O . VAL B 1 101 ? 47.045 7.162 -10.019 1.00 20.63 630 VAL B O 1
ATOM 3151 N N . GLN B 1 102 ? 47.847 5.530 -8.730 1.00 19.99 631 GLN B N 1
ATOM 3152 C CA . GLN B 1 102 ? 48.908 6.349 -8.093 1.00 19.93 631 GLN B CA 1
ATOM 3153 C C . GLN B 1 102 ? 50.323 6.057 -8.564 1.00 19.53 631 GLN B C 1
ATOM 3154 O O . GLN B 1 102 ? 51.173 6.918 -8.483 1.00 21.12 631 GLN B O 1
ATOM 3160 N N . ALA B 1 103 ? 50.604 4.830 -8.971 1.00 17.81 632 ALA B N 1
ATOM 3161 C CA . ALA B 1 103 ? 51.968 4.438 -9.339 1.00 18.64 632 ALA B CA 1
ATOM 3162 C C . ALA B 1 103 ? 51.945 3.208 -10.179 1.00 17.80 632 ALA B C 1
ATOM 3163 O O . ALA B 1 103 ? 51.083 2.349 -10.032 1.00 16.80 632 ALA B O 1
ATOM 3165 N N . VAL B 1 104 ? 52.913 3.144 -11.067 1.00 18.00 633 VAL B N 1
ATOM 3166 C CA . VAL B 1 104 ? 53.060 2.059 -11.989 1.00 18.36 633 VAL B CA 1
ATOM 3167 C C . VAL B 1 104 ? 54.537 1.708 -11.867 1.00 19.48 633 VAL B C 1
ATOM 3168 O O . VAL B 1 104 ? 55.362 2.554 -12.201 1.00 19.46 633 VAL B O 1
ATOM 3172 N N . LEU B 1 105 ? 54.857 0.488 -11.398 1.00 18.93 634 LEU B N 1
ATOM 3173 C CA . LEU B 1 105 ? 56.238 0.057 -11.193 1.00 21.05 634 LEU B CA 1
ATOM 3174 C C . LEU B 1 105 ? 56.576 -1.206 -12.019 1.00 21.51 634 LEU B C 1
ATOM 3175 O O . LEU B 1 105 ? 56.024 -2.293 -11.793 1.00 22.18 634 LEU B O 1
ATOM 3180 N N . PRO B 1 106 ? 57.448 -1.056 -13.013 1.00 21.94 635 PRO B N 1
ATOM 3181 C CA . PRO B 1 106 ? 57.770 -2.215 -13.850 1.00 23.29 635 PRO B CA 1
ATOM 3182 C C . PRO B 1 106 ? 58.593 -3.221 -13.055 1.00 24.22 635 PRO B C 1
ATOM 3183 O O . PRO B 1 106 ? 59.470 -2.841 -12.267 1.00 23.63 635 PRO B O 1
ATOM 3187 N N . VAL B 1 107 ? 58.273 -4.483 -13.233 1.00 25.71 636 VAL B N 1
ATOM 3188 C CA . VAL B 1 107 ? 58.824 -5.542 -12.419 1.00 28.91 636 VAL B CA 1
ATOM 3189 C C . VAL B 1 107 ? 59.096 -6.762 -13.323 1.00 31.51 636 VAL B C 1
ATOM 3190 O O . VAL B 1 107 ? 58.245 -7.118 -14.170 1.00 30.62 636 VAL B O 1
ATOM 3194 N N . ARG B 1 108 ? 60.288 -7.361 -13.190 1.00 34.87 637 ARG B N 1
ATOM 3195 C CA . ARG B 1 108 ? 60.653 -8.601 -13.939 1.00 37.74 637 ARG B CA 1
ATOM 3196 C C . ARG B 1 108 ? 60.614 -9.803 -13.035 1.00 38.93 637 ARG B C 1
ATOM 3197 O O . ARG B 1 108 ? 60.043 -10.829 -13.367 1.00 40.04 637 ARG B O 1
ATOM 3205 N N . GLU B 1 109 ? 61.326 -9.678 -11.919 1.00 39.91 638 GLU B N 1
ATOM 3206 C CA . GLU B 1 109 ? 61.498 -10.720 -10.925 1.00 41.14 638 GLU B CA 1
ATOM 3207 C C . GLU B 1 109 ? 61.092 -10.055 -9.612 1.00 40.41 638 GLU B C 1
ATOM 3208 O O . GLU B 1 109 ? 61.257 -8.838 -9.440 1.00 40.28 638 GLU B O 1
ATOM 3214 N N . TYR B 1 110 ? 60.585 -10.844 -8.686 1.00 39.89 639 TYR B N 1
ATOM 3215 C CA . TYR B 1 110 ? 60.315 -10.319 -7.352 1.00 40.35 639 TYR B CA 1
ATOM 3216 C C . TYR B 1 110 ? 61.490 -10.604 -6.410 1.00 41.33 639 TYR B C 1
ATOM 3217 O O . TYR B 1 110 ? 61.372 -11.421 -5.508 1.00 41.82 639 TYR B O 1
ATOM 3226 N N . ALA B 1 111 ? 62.610 -9.917 -6.634 1.00 42.37 640 ALA B N 1
ATOM 3227 C CA . ALA B 1 111 ? 63.884 -10.273 -5.993 1.00 44.56 640 ALA B CA 1
ATOM 3228 C C . ALA B 1 111 ? 63.870 -10.080 -4.494 1.00 45.86 640 ALA B C 1
ATOM 3229 O O . ALA B 1 111 ? 62.988 -9.415 -3.943 1.00 46.97 640 ALA B O 1
ATOM 3231 N N . ASP B 1 112 ? 64.874 -10.666 -3.845 1.00 47.21 641 ASP B N 1
ATOM 3232 C CA . ASP B 1 112 ? 64.968 -10.748 -2.386 1.00 47.70 641 ASP B CA 1
ATOM 3233 C C . ASP B 1 112 ? 65.359 -9.438 -1.743 1.00 46.64 641 ASP B C 1
ATOM 3234 O O . ASP B 1 112 ? 64.815 -9.088 -0.695 1.00 47.01 641 ASP B O 1
ATOM 3239 N N . ASN B 1 113 ? 66.323 -8.737 -2.337 1.00 45.64 642 ASN B N 1
ATOM 3240 C CA . ASN B 1 113 ? 66.826 -7.511 -1.723 1.00 44.48 642 ASN B CA 1
ATOM 3241 C C . ASN B 1 113 ? 66.136 -6.240 -2.244 1.00 41.91 642 ASN B C 1
ATOM 3242 O O . ASN B 1 113 ? 66.728 -5.174 -2.233 1.00 41.62 642 ASN B O 1
ATOM 3247 N N . ARG B 1 114 ? 64.889 -6.354 -2.690 1.00 39.40 643 ARG B N 1
ATOM 3248 C CA . ARG B 1 114 ? 64.151 -5.199 -3.192 1.00 37.44 643 ARG B CA 1
ATOM 3249 C C . ARG B 1 114 ? 62.839 -4.950 -2.413 1.00 34.89 643 ARG B C 1
ATOM 3250 O O . ARG B 1 114 ? 62.236 -5.895 -1.864 1.00 33.45 643 ARG B O 1
ATOM 3258 N N . TYR B 1 115 ? 62.404 -3.679 -2.393 1.00 31.25 644 TYR B N 1
ATOM 3259 C CA . TYR B 1 115 ? 61.310 -3.224 -1.526 1.00 28.42 644 TYR B CA 1
ATOM 3260 C C . TYR B 1 115 ? 60.382 -2.238 -2.197 1.00 26.65 644 TYR B C 1
ATOM 3261 O O . TYR B 1 115 ? 60.793 -1.400 -2.970 1.00 25.56 644 TYR B O 1
ATOM 3270 N N . VAL B 1 116 ? 59.116 -2.314 -1.834 1.00 24.63 645 VAL B N 1
ATOM 3271 C CA . VAL B 1 116 ? 58.180 -1.341 -2.266 1.00 22.35 645 VAL B CA 1
ATOM 3272 C C . VAL B 1 116 ? 57.994 -0.392 -1.113 1.00 21.88 645 VAL B C 1
ATOM 3273 O O . VAL B 1 116 ? 57.639 -0.803 -0.019 1.00 21.91 645 VAL B O 1
ATOM 3277 N N . PHE B 1 117 ? 58.233 0.880 -1.348 1.00 20.88 646 PHE B N 1
ATOM 3278 C CA . PHE B 1 117 ? 58.118 1.835 -0.295 1.00 21.02 646 PHE B CA 1
ATOM 3279 C C . PHE B 1 117 ? 56.866 2.650 -0.571 1.00 20.78 646 PHE B C 1
ATOM 3280 O O . PHE B 1 117 ? 56.699 3.144 -1.689 1.00 20.42 646 PHE B O 1
ATOM 3288 N N . MET B 1 118 ? 56.001 2.788 0.443 1.00 19.76 647 MET B N 1
ATOM 3289 C CA . MET B 1 118 ? 54.691 3.457 0.271 1.00 19.18 647 MET B CA 1
ATOM 3290 C C . MET B 1 118 ? 54.560 4.684 1.167 1.00 18.96 647 MET B C 1
ATOM 3291 O O . MET B 1 118 ? 55.052 4.682 2.294 1.00 19.06 647 MET B O 1
ATOM 3296 N N . ALA B 1 119 ? 53.906 5.737 0.668 1.00 18.01 648 ALA B N 1
ATOM 3297 C CA . ALA B 1 119 ? 53.593 6.927 1.475 1.00 17.14 648 ALA B CA 1
ATOM 3298 C C . ALA B 1 119 ? 52.125 7.333 1.353 1.00 16.91 648 ALA B C 1
ATOM 3299 O O . ALA B 1 119 ? 51.532 7.322 0.283 1.00 14.80 648 ALA B O 1
ATOM 3301 N N . THR B 1 120 ? 51.579 7.779 2.463 1.00 16.60 649 THR B N 1
ATOM 3302 C CA . THR B 1 120 ? 50.143 7.880 2.638 1.00 17.37 649 THR B CA 1
ATOM 3303 C C . THR B 1 120 ? 49.935 9.361 2.831 1.00 17.93 649 THR B C 1
ATOM 3304 O O . THR B 1 120 ? 50.860 10.055 3.263 1.00 18.30 649 THR B O 1
ATOM 3308 N N . ARG B 1 121 ? 48.758 9.844 2.476 1.00 17.45 650 ARG B N 1
ATOM 3309 C CA . ARG B 1 121 ? 48.401 11.258 2.586 1.00 19.46 650 ARG B CA 1
ATOM 3310 C C . ARG B 1 121 ? 48.467 11.727 4.058 1.00 19.55 650 ARG B C 1
ATOM 3311 O O . ARG B 1 121 ? 48.793 12.883 4.336 1.00 17.09 650 ARG B O 1
ATOM 3319 N N . ASN B 1 122 ? 48.112 10.831 4.985 1.00 19.73 651 ASN B N 1
ATOM 3320 C CA . ASN B 1 122 ? 48.063 11.189 6.434 1.00 20.42 651 ASN B CA 1
ATOM 3321 C C . ASN B 1 122 ? 49.393 11.067 7.146 1.00 20.78 651 ASN B C 1
ATOM 3322 O O . ASN B 1 122 ? 49.457 11.250 8.369 1.00 21.78 651 ASN B O 1
ATOM 3327 N N . GLY B 1 123 ? 50.450 10.750 6.395 1.00 20.64 652 GLY B N 1
ATOM 3328 C CA . GLY B 1 123 ? 51.818 10.812 6.936 1.00 20.20 652 GLY B CA 1
ATOM 3329 C C . GLY B 1 123 ? 52.385 9.474 7.399 1.00 19.82 652 GLY B C 1
ATOM 3330 O O . GLY B 1 123 ? 53.395 9.421 8.095 1.00 19.59 652 GLY B O 1
ATOM 3331 N N . THR B 1 124 ? 51.754 8.396 6.981 1.00 18.53 653 THR B N 1
ATOM 3332 C CA . THR B 1 124 ? 52.256 7.077 7.239 1.00 18.90 653 THR B CA 1
ATOM 3333 C C . THR B 1 124 ? 53.125 6.581 6.078 1.00 18.55 653 THR B C 1
ATOM 3334 O O . THR B 1 124 ? 52.921 6.982 4.929 1.00 18.26 653 THR B O 1
ATOM 3338 N N . VAL B 1 125 ? 54.134 5.770 6.401 1.00 17.93 654 VAL B N 1
ATOM 3339 C CA . VAL B 1 125 ? 54.956 5.083 5.415 1.00 18.17 654 VAL B CA 1
ATOM 3340 C C . VAL B 1 125 ? 55.025 3.588 5.725 1.00 19.29 654 VAL B C 1
ATOM 3341 O O . VAL B 1 125 ? 54.850 3.176 6.873 1.00 20.36 654 VAL B O 1
ATOM 3345 N N . LYS B 1 126 ? 55.258 2.786 4.698 1.00 19.28 655 LYS B N 1
ATOM 3346 C CA . LYS B 1 126 ? 55.522 1.378 4.852 1.00 19.06 655 LYS B CA 1
ATOM 3347 C C . LYS B 1 126 ? 56.585 0.912 3.846 1.00 20.53 655 LYS B C 1
ATOM 3348 O O . LYS B 1 126 ? 56.760 1.528 2.761 1.00 20.57 655 LYS B O 1
ATOM 3354 N N . LYS B 1 127 ? 57.297 -0.152 4.221 1.00 20.79 656 LYS B N 1
ATOM 3355 C CA . LYS B 1 127 ? 58.304 -0.792 3.396 1.00 22.23 656 LYS B CA 1
ATOM 3356 C C . LYS B 1 127 ? 57.983 -2.261 3.414 1.00 23.53 656 LYS B C 1
ATOM 3357 O O . LYS B 1 127 ? 58.073 -2.893 4.476 1.00 22.50 656 LYS B O 1
ATOM 3363 N N . THR B 1 128 ? 57.570 -2.783 2.247 1.00 24.05 657 THR B N 1
ATOM 3364 C CA . THR B 1 128 ? 57.260 -4.190 2.040 1.00 25.57 657 THR B CA 1
ATOM 3365 C C . THR B 1 128 ? 58.252 -4.841 1.050 1.00 26.16 657 THR B C 1
ATOM 3366 O O . THR B 1 128 ? 58.603 -4.215 0.048 1.00 27.00 657 THR B O 1
ATOM 3370 N N . PRO B 1 129 ? 58.733 -6.073 1.347 1.00 26.55 658 PRO B N 1
ATOM 3371 C CA . PRO B 1 129 ? 59.585 -6.751 0.360 1.00 26.12 658 PRO B CA 1
ATOM 3372 C C . PRO B 1 129 ? 58.812 -6.975 -0.930 1.00 25.61 658 PRO B C 1
ATOM 3373 O O . PRO B 1 129 ? 57.639 -7.340 -0.902 1.00 23.80 658 PRO B O 1
ATOM 3377 N N . LEU B 1 130 ? 59.468 -6.737 -2.064 1.00 26.15 659 LEU B N 1
ATOM 3378 C CA . LEU B 1 130 ? 58.870 -7.026 -3.362 1.00 26.33 659 LEU B CA 1
ATOM 3379 C C . LEU B 1 130 ? 58.398 -8.491 -3.472 1.00 26.75 659 LEU B C 1
ATOM 3380 O O . LEU B 1 130 ? 57.422 -8.790 -4.173 1.00 25.76 659 LEU B O 1
ATOM 3385 N N . SER B 1 131 ? 59.057 -9.396 -2.746 1.00 26.68 660 SER B N 1
ATOM 3386 C CA . SER B 1 131 ? 58.627 -10.802 -2.718 1.00 28.51 660 SER B CA 1
ATOM 3387 C C . SER B 1 131 ? 57.204 -10.980 -2.278 1.00 28.53 660 SER B C 1
ATOM 3388 O O . SER B 1 131 ? 56.571 -11.955 -2.674 1.00 29.27 660 SER B O 1
ATOM 3391 N N . GLU B 1 132 ? 56.669 -10.043 -1.487 1.00 29.16 661 GLU B N 1
ATOM 3392 C CA . GLU B 1 132 ? 55.243 -10.144 -1.083 1.00 29.46 661 GLU B CA 1
ATOM 3393 C C . GLU B 1 132 ? 54.267 -9.876 -2.223 1.00 28.31 661 GLU B C 1
ATOM 3394 O O . GLU B 1 132 ? 53.080 -10.115 -2.095 1.00 27.33 661 GLU B O 1
ATOM 3400 N N . PHE B 1 133 ? 54.773 -9.401 -3.358 1.00 28.26 662 PHE B N 1
ATOM 3401 C CA . PHE B 1 133 ? 53.898 -9.123 -4.524 1.00 28.24 662 PHE B CA 1
ATOM 3402 C C . PHE B 1 133 ? 54.028 -10.129 -5.649 1.00 29.87 662 PHE B C 1
ATOM 3403 O O . PHE B 1 133 ? 53.570 -9.880 -6.746 1.00 29.50 662 PHE B O 1
ATOM 3411 N N . ALA B 1 134 ? 54.621 -11.282 -5.338 1.00 33.00 663 ALA B N 1
ATOM 3412 C CA . ALA B 1 134 ? 54.947 -12.316 -6.330 1.00 35.96 663 ALA B CA 1
ATOM 3413 C C . ALA B 1 134 ? 53.767 -12.948 -7.033 1.00 38.14 663 ALA B C 1
ATOM 3414 O O . ALA B 1 134 ? 53.871 -13.288 -8.213 1.00 38.97 663 ALA B O 1
ATOM 3416 N N . PHE B 1 135 ? 52.643 -13.112 -6.347 1.00 40.73 664 PHE B N 1
ATOM 3417 C CA . PHE B 1 135 ? 51.586 -13.947 -6.916 1.00 43.12 664 PHE B CA 1
ATOM 3418 C C . PHE B 1 135 ? 50.325 -13.179 -7.275 1.00 44.31 664 PHE B C 1
ATOM 3419 O O . PHE B 1 135 ? 49.542 -12.781 -6.383 1.00 44.42 664 PHE B O 1
ATOM 3427 N N . ARG B 1 136 ? 50.129 -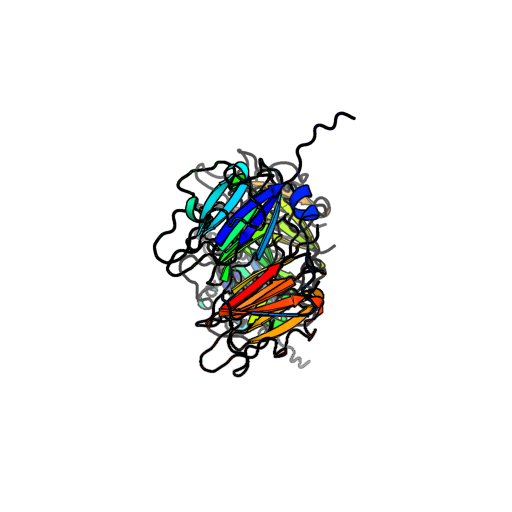12.989 -8.588 1.00 45.23 665 ARG B N 1
ATOM 3428 C CA . ARG B 1 136 ? 49.074 -12.092 -9.106 1.00 46.46 665 ARG B CA 1
ATOM 3429 C C . ARG B 1 136 ? 47.652 -12.632 -8.955 1.00 46.61 665 ARG B C 1
ATOM 3430 O O . ARG B 1 136 ? 47.424 -13.856 -8.977 1.00 46.83 665 ARG B O 1
ATOM 3438 N N . LEU B 1 137 ? 46.708 -11.704 -8.802 1.00 45.97 666 LEU B N 1
ATOM 3439 C CA . LEU B 1 137 ? 45.291 -12.015 -8.838 1.00 45.53 666 LEU B CA 1
ATOM 3440 C C . LEU B 1 137 ? 44.574 -10.970 -9.686 1.00 45.24 666 LEU B C 1
ATOM 3441 O O . LEU B 1 137 ? 44.907 -9.784 -9.633 1.00 45.41 666 LEU B O 1
ATOM 3446 N N . ALA B 1 138 ? 43.595 -11.431 -10.460 1.00 44.86 667 ALA B N 1
ATOM 3447 C CA . ALA B 1 138 ? 42.754 -10.593 -11.330 1.00 44.61 667 ALA B CA 1
ATOM 3448 C C . ALA B 1 138 ? 41.991 -9.499 -10.573 1.00 44.28 667 ALA B C 1
ATOM 3449 O O . ALA B 1 138 ? 41.877 -8.355 -11.050 1.00 44.71 667 ALA B O 1
ATOM 3451 N N . ARG B 1 139 ? 41.465 -9.853 -9.402 1.00 43.36 668 ARG B N 1
ATOM 3452 C CA . ARG B 1 139 ? 40.764 -8.903 -8.542 1.00 42.44 668 ARG B CA 1
ATOM 3453 C C . ARG B 1 139 ? 41.745 -7.970 -7.810 1.00 40.80 668 ARG B C 1
ATOM 3454 O O . ARG B 1 139 ? 41.322 -7.029 -7.134 1.00 41.28 668 ARG B O 1
ATOM 3462 N N . GLY B 1 140 ? 43.045 -8.238 -7.941 1.00 38.45 669 GLY B N 1
ATOM 3463 C CA . GLY B 1 140 ? 44.071 -7.490 -7.229 1.00 34.96 669 GLY B CA 1
ATOM 3464 C C . GLY B 1 140 ? 44.170 -7.826 -5.747 1.00 33.56 669 GLY B C 1
ATOM 3465 O O . GLY B 1 140 ? 43.478 -8.707 -5.246 1.00 33.83 669 GLY B O 1
ATOM 3466 N N . LYS B 1 141 ? 45.043 -7.122 -5.031 1.00 30.78 670 LYS B N 1
ATOM 3467 C CA . LYS B 1 141 ? 45.282 -7.432 -3.629 1.00 28.56 670 LYS B CA 1
ATOM 3468 C C . LYS B 1 141 ? 45.482 -6.129 -2.872 1.00 26.46 670 LYS B C 1
ATOM 3469 O O . LYS B 1 141 ? 45.579 -5.062 -3.457 1.00 24.43 670 LYS B O 1
ATOM 3475 N N . ILE B 1 142 ? 45.593 -6.257 -1.558 1.00 24.44 671 ILE B N 1
ATOM 3476 C CA . ILE B 1 142 ? 45.840 -5.126 -0.692 1.00 23.25 671 ILE B CA 1
ATOM 3477 C C . ILE B 1 142 ? 47.340 -4.918 -0.658 1.00 21.48 671 ILE B C 1
ATOM 3478 O O . ILE B 1 142 ? 48.091 -5.879 -0.457 1.00 21.18 671 ILE B O 1
ATOM 3483 N N . ALA B 1 143 ? 47.800 -3.694 -0.893 1.00 19.49 672 ALA B N 1
ATOM 3484 C CA . ALA B 1 143 ? 49.248 -3.446 -0.706 1.00 19.51 672 ALA B CA 1
ATOM 3485 C C . ALA B 1 143 ? 49.482 -2.796 0.642 1.00 19.16 672 ALA B C 1
ATOM 3486 O O . ALA B 1 143 ? 50.555 -2.918 1.222 1.00 19.40 672 ALA B O 1
ATOM 3488 N N . ILE B 1 144 ? 48.466 -2.081 1.121 1.00 19.28 673 ILE B N 1
ATOM 3489 C CA . ILE B 1 144 ? 48.528 -1.363 2.378 1.00 19.31 673 ILE B CA 1
ATOM 3490 C C . ILE B 1 144 ? 47.111 -1.146 2.875 1.00 20.69 673 ILE B C 1
ATOM 3491 O O . ILE B 1 144 ? 46.204 -0.750 2.115 1.00 20.81 673 ILE B O 1
ATOM 3496 N N . ASN B 1 145 ? 46.908 -1.426 4.151 1.00 21.01 674 ASN B N 1
ATOM 3497 C CA . ASN B 1 145 ? 45.634 -1.117 4.794 1.00 21.04 674 ASN B CA 1
ATOM 3498 C C . ASN B 1 145 ? 45.608 0.326 5.236 1.00 20.75 674 ASN B C 1
ATOM 3499 O O . ASN B 1 145 ? 46.518 0.791 5.916 1.00 21.27 674 ASN B O 1
ATOM 3504 N N . LEU B 1 146 ? 44.598 1.056 4.793 1.00 20.33 675 LEU B N 1
ATOM 3505 C CA . LEU B 1 146 ? 44.531 2.493 5.025 1.00 20.00 675 LEU B CA 1
ATOM 3506 C C . LEU B 1 146 ? 43.481 2.799 6.084 1.00 20.94 675 LEU B C 1
ATOM 3507 O O . LEU B 1 146 ? 42.452 2.162 6.133 1.00 20.61 675 LEU B O 1
ATOM 3512 N N . ASP B 1 147 ? 43.771 3.757 6.957 1.00 22.04 676 ASP B N 1
ATOM 3513 C CA . ASP B 1 147 ? 42.746 4.306 7.810 1.00 23.09 676 ASP B CA 1
ATOM 3514 C C . ASP B 1 147 ? 41.759 5.102 6.975 1.00 24.36 676 ASP B C 1
ATOM 3515 O O . ASP B 1 147 ? 42.098 5.629 5.880 1.00 22.73 676 ASP B O 1
ATOM 3520 N N . GLU B 1 148 ? 40.531 5.131 7.487 1.00 25.76 677 GLU B N 1
ATOM 3521 C CA . GLU B 1 148 ? 39.416 5.894 6.920 1.00 27.71 677 GLU B CA 1
ATOM 3522 C C . GLU B 1 148 ? 39.865 7.307 6.517 1.00 26.61 677 GLU B C 1
ATOM 3523 O O . GLU B 1 148 ? 40.396 8.023 7.331 1.00 26.87 677 GLU B O 1
ATOM 3529 N N . GLY B 1 149 ? 39.660 7.691 5.263 1.00 25.73 678 GLY B N 1
ATOM 3530 C CA . GLY B 1 149 ? 40.004 9.030 4.800 1.00 24.85 678 GLY B CA 1
ATOM 3531 C C . GLY B 1 149 ? 41.462 9.205 4.360 1.00 24.72 678 GLY B C 1
ATOM 3532 O O . GLY B 1 149 ? 41.877 10.309 3.946 1.00 24.73 678 GLY B O 1
ATOM 3533 N N . ASP B 1 150 ? 42.262 8.149 4.500 1.00 22.94 679 ASP B N 1
ATOM 3534 C CA . ASP B 1 150 ? 43.660 8.224 4.065 1.00 22.62 679 ASP B CA 1
ATOM 3535 C C . ASP B 1 150 ? 43.689 7.725 2.610 1.00 21.53 679 ASP B C 1
ATOM 3536 O O . ASP B 1 150 ? 42.780 7.048 2.153 1.00 21.08 679 ASP B O 1
ATOM 3541 N N . ALA B 1 151 ? 44.753 8.047 1.909 1.00 20.63 680 ALA B N 1
ATOM 3542 C CA . ALA B 1 151 ? 44.957 7.612 0.531 1.00 19.81 680 ALA B CA 1
ATOM 3543 C C . ALA B 1 151 ? 46.441 7.325 0.377 1.00 20.02 680 ALA B C 1
ATOM 3544 O O . ALA B 1 151 ? 47.290 7.963 1.040 1.00 19.42 680 ALA B O 1
ATOM 3546 N N . LEU B 1 152 ? 46.761 6.407 -0.519 1.00 19.24 681 LEU B N 1
ATOM 3547 C CA . LEU B 1 152 ? 48.158 6.163 -0.892 1.00 20.90 681 LEU B CA 1
ATOM 3548 C C . LEU B 1 152 ? 48.557 7.307 -1.850 1.00 22.28 681 LEU B C 1
ATOM 3549 O O . LEU B 1 152 ? 47.790 7.627 -2.726 1.00 22.73 681 LEU B O 1
ATOM 3554 N N . VAL B 1 153 ? 49.696 7.964 -1.650 1.00 23.17 682 VAL B N 1
ATOM 3555 C CA . VAL B 1 153 ? 50.063 9.157 -2.425 1.00 24.22 682 VAL B CA 1
ATOM 3556 C C . VAL B 1 153 ? 51.466 9.067 -2.996 1.00 24.20 682 VAL B C 1
ATOM 3557 O O . VAL B 1 153 ? 51.952 10.049 -3.586 1.00 25.71 682 VAL B O 1
ATOM 3561 N N . GLY B 1 154 ? 52.174 7.953 -2.765 1.00 22.94 683 GLY B N 1
ATOM 3562 C CA . GLY B 1 154 ? 53.515 7.768 -3.373 1.00 20.21 683 GLY B CA 1
ATOM 3563 C C . GLY B 1 154 ? 53.921 6.335 -3.222 1.00 19.95 683 GLY B C 1
ATOM 3564 O O . GLY B 1 154 ? 53.647 5.750 -2.178 1.00 19.03 683 GLY B O 1
ATOM 3565 N N . VAL B 1 155 ? 54.529 5.749 -4.259 1.00 18.21 684 VAL B N 1
ATOM 3566 C CA . VAL B 1 155 ? 55.054 4.373 -4.203 1.00 17.77 684 VAL B CA 1
ATOM 3567 C C . VAL B 1 155 ? 56.366 4.336 -4.982 1.00 18.87 684 VAL B C 1
ATOM 3568 O O . VAL B 1 155 ? 56.429 4.905 -6.070 1.00 19.46 684 VAL B O 1
ATOM 3572 N N . ALA B 1 156 ? 57.396 3.669 -4.463 1.00 19.24 685 ALA B N 1
ATOM 3573 C CA . ALA B 1 156 ? 58.645 3.537 -5.230 1.00 21.89 685 ALA B CA 1
ATOM 3574 C C . ALA B 1 156 ? 59.240 2.148 -5.083 1.00 22.87 685 ALA B C 1
ATOM 3575 O O . ALA B 1 156 ? 58.982 1.469 -4.078 1.00 24.06 685 ALA B O 1
ATOM 3577 N N . LEU B 1 157 ? 60.021 1.708 -6.067 1.00 23.33 686 LEU B N 1
ATOM 3578 C CA . LEU B 1 157 ? 60.839 0.496 -5.897 1.00 25.49 686 LEU B CA 1
ATOM 3579 C C . LEU B 1 157 ? 62.199 0.897 -5.374 1.00 26.30 686 LEU B C 1
ATOM 3580 O O . LEU B 1 157 ? 62.722 1.929 -5.765 1.00 26.24 686 LEU B O 1
ATOM 3585 N N . THR B 1 158 ? 62.724 0.142 -4.418 1.00 27.62 687 THR B N 1
ATOM 3586 C CA . THR B 1 158 ? 63.968 0.538 -3.706 1.00 29.21 687 THR B CA 1
ATOM 3587 C C . THR B 1 158 ? 64.828 -0.673 -3.384 1.00 30.25 687 THR B C 1
ATOM 3588 O O . THR B 1 158 ? 64.350 -1.774 -3.410 1.00 29.28 687 THR B O 1
ATOM 3592 N N . ASP B 1 159 ? 66.080 -0.430 -3.015 1.00 33.43 688 ASP B N 1
ATOM 3593 C CA . ASP B 1 159 ? 67.033 -1.501 -2.699 1.00 36.98 688 ASP B CA 1
ATOM 3594 C C . ASP B 1 159 ? 67.229 -1.615 -1.206 1.00 37.60 688 ASP B C 1
ATOM 3595 O O . ASP B 1 159 ? 68.013 -2.437 -0.764 1.00 38.84 688 ASP B O 1
ATOM 3600 N N . GLY B 1 160 ? 66.520 -0.774 -0.452 1.00 38.77 689 GLY B N 1
ATOM 3601 C CA . GLY B 1 160 ? 66.555 -0.772 1.017 1.00 38.97 689 GLY B CA 1
ATOM 3602 C C . GLY B 1 160 ? 67.581 0.182 1.604 1.00 39.52 689 GLY B C 1
ATOM 3603 O O . GLY B 1 160 ? 67.604 0.412 2.816 1.00 39.67 689 GLY B O 1
ATOM 3604 N N . ASP B 1 161 ? 68.437 0.744 0.762 1.00 39.38 690 ASP B N 1
ATOM 3605 C CA . ASP B 1 161 ? 69.431 1.680 1.254 1.00 39.66 690 ASP B CA 1
ATOM 3606 C C . ASP B 1 161 ? 69.173 3.102 0.772 1.00 38.50 690 ASP B C 1
ATOM 3607 O O . ASP B 1 161 ? 70.096 3.940 0.730 1.00 38.38 690 ASP B O 1
ATOM 3612 N N . ARG B 1 162 ? 67.919 3.380 0.426 1.00 36.28 691 ARG B N 1
ATOM 3613 C CA . ARG B 1 162 ? 67.586 4.695 -0.092 1.00 34.44 691 ARG B CA 1
ATOM 3614 C C . ARG B 1 162 ? 67.250 5.668 1.027 1.00 32.66 691 ARG B C 1
ATOM 3615 O O . ARG B 1 162 ? 66.859 5.254 2.131 1.00 33.62 691 ARG B O 1
ATOM 3623 N N . ASP B 1 163 ? 67.447 6.954 0.772 1.00 30.57 692 ASP B N 1
ATOM 3624 C CA . ASP B 1 163 ? 66.889 8.003 1.612 1.00 29.27 692 ASP B CA 1
ATOM 3625 C C . ASP B 1 163 ? 65.445 8.300 1.150 1.00 28.39 692 ASP B C 1
ATOM 3626 O O . ASP B 1 163 ? 65.144 8.243 -0.044 1.00 26.61 692 ASP B O 1
ATOM 3631 N N . VAL B 1 164 ? 64.584 8.650 2.096 1.00 26.88 693 VAL B N 1
ATOM 3632 C CA . VAL B 1 164 ? 63.167 8.898 1.831 1.00 25.52 693 VAL B CA 1
ATOM 3633 C C . VAL B 1 164 ? 62.888 10.322 2.232 1.00 24.91 693 VAL B C 1
ATOM 3634 O O . VAL B 1 164 ? 63.232 10.735 3.338 1.00 24.84 693 VAL B O 1
ATOM 3638 N N . LEU B 1 165 ? 62.275 11.088 1.339 1.00 23.33 694 LEU B N 1
ATOM 3639 C CA . LEU B 1 165 ? 61.820 12.432 1.677 1.00 23.27 694 LEU B CA 1
ATOM 3640 C C . LEU B 1 165 ? 60.287 12.488 1.542 1.00 22.77 694 LEU B C 1
ATOM 3641 O O . LEU B 1 165 ? 59.707 11.982 0.550 1.00 23.07 694 LEU B O 1
ATOM 3646 N N . LEU B 1 166 ? 59.644 13.094 2.535 1.00 22.20 695 LEU B N 1
ATOM 3647 C CA . LEU B 1 166 ? 58.209 13.322 2.478 1.00 22.26 695 LEU B CA 1
ATOM 3648 C C . LEU B 1 166 ? 57.997 14.793 2.503 1.00 22.55 695 LEU B C 1
ATOM 3649 O O . LEU B 1 166 ? 58.583 15.464 3.323 1.00 24.36 695 LEU B O 1
ATOM 3654 N N . PHE B 1 167 ? 57.145 15.306 1.625 1.00 22.99 696 PHE B N 1
ATOM 3655 C CA . PHE B 1 167 ? 56.819 16.725 1.595 1.00 22.23 696 PHE B CA 1
ATOM 3656 C C . PHE B 1 167 ? 55.342 16.913 1.847 1.00 22.83 696 PHE B C 1
ATOM 3657 O O . PHE B 1 167 ? 54.504 16.256 1.211 1.00 22.18 696 PHE B O 1
ATOM 3665 N N . ALA B 1 168 ? 55.036 17.830 2.758 1.00 22.74 697 ALA B N 1
ATOM 3666 C CA . ALA B 1 168 ? 53.692 18.122 3.165 1.00 23.92 697 ALA B CA 1
ATOM 3667 C C . ALA B 1 168 ? 53.223 19.370 2.442 1.00 24.88 697 ALA B C 1
ATOM 3668 O O . ALA B 1 168 ? 54.052 20.187 2.003 1.00 25.42 697 ALA B O 1
ATOM 3670 N N . SER B 1 169 ? 51.903 19.507 2.338 1.00 25.74 698 SER B N 1
ATOM 3671 C CA . SER B 1 169 ? 51.226 20.613 1.670 1.00 27.73 698 SER B CA 1
ATOM 3672 C C . SER B 1 169 ? 51.664 21.959 2.240 1.00 29.70 698 SER B C 1
ATOM 3673 O O . SER B 1 169 ? 51.693 22.983 1.545 1.00 30.55 698 SER B O 1
ATOM 3676 N N . ASN B 1 170 ? 52.027 21.889 3.510 1.00 30.84 699 ASN B N 1
ATOM 3677 C CA . ASN B 1 170 ? 52.705 22.882 4.337 1.00 32.04 699 ASN B CA 1
ATOM 3678 C C . ASN B 1 170 ? 54.054 23.360 3.833 1.00 31.63 699 ASN B C 1
ATOM 3679 O O . ASN B 1 170 ? 54.629 24.328 4.370 1.00 31.81 699 ASN B O 1
ATOM 3684 N N . GLY B 1 171 ? 54.620 22.598 2.910 1.00 30.77 700 GLY B N 1
ATOM 3685 C CA . GLY B 1 171 ? 56.010 22.764 2.558 1.00 30.49 700 GLY B CA 1
ATOM 3686 C C . GLY B 1 171 ? 56.996 22.105 3.492 1.00 30.13 700 GLY B C 1
ATOM 3687 O O . GLY B 1 171 ? 58.175 22.105 3.178 1.00 31.10 700 GLY B O 1
ATOM 3688 N N . LYS B 1 172 ? 56.542 21.526 4.608 1.00 29.39 701 LYS B N 1
ATOM 3689 C CA . LYS B 1 172 ? 57.419 20.775 5.547 1.00 30.01 701 LYS B CA 1
ATOM 3690 C C . LYS B 1 172 ? 57.887 19.427 4.990 1.00 30.47 701 LYS B C 1
ATOM 3691 O O . LYS B 1 172 ? 57.146 18.731 4.294 1.00 30.59 701 LYS B O 1
ATOM 3697 N N . THR B 1 173 ? 59.107 19.041 5.320 1.00 30.55 702 THR B N 1
ATOM 3698 C CA . THR B 1 173 ? 59.723 17.878 4.716 1.00 30.61 702 THR B CA 1
ATOM 3699 C C . THR B 1 173 ? 60.645 17.238 5.716 1.00 30.20 702 THR B C 1
ATOM 3700 O O . THR B 1 173 ? 61.337 17.948 6.428 1.00 30.58 702 THR B O 1
ATOM 3704 N N . VAL B 1 174 ? 60.607 15.907 5.773 1.00 28.03 703 VAL B N 1
ATOM 3705 C CA . VAL B 1 174 ? 61.540 15.105 6.523 1.00 27.69 703 VAL B CA 1
ATOM 3706 C C . VAL B 1 174 ? 62.379 14.318 5.526 1.00 27.56 703 VAL B C 1
ATOM 3707 O O . VAL B 1 174 ? 62.072 14.261 4.342 1.00 27.90 703 VAL B O 1
ATOM 3711 N N . ARG B 1 175 ? 63.426 13.692 6.021 1.00 26.94 704 ARG B N 1
ATOM 3712 C CA . ARG B 1 175 ? 64.323 12.928 5.198 1.00 27.59 704 ARG B CA 1
ATOM 3713 C C . ARG B 1 175 ? 65.063 11.984 6.107 1.00 28.01 704 ARG B C 1
ATOM 3714 O O . ARG B 1 175 ? 65.826 12.434 6.984 1.00 27.76 704 ARG B O 1
ATOM 3722 N N . PHE B 1 176 ? 64.912 10.689 5.854 1.00 28.30 705 PHE B N 1
ATOM 3723 C CA . PHE B 1 176 ? 65.434 9.686 6.767 1.00 27.95 705 PHE B CA 1
ATOM 3724 C C . PHE B 1 176 ? 65.734 8.472 5.945 1.00 28.64 705 PHE B C 1
ATOM 3725 O O . PHE B 1 176 ? 65.220 8.354 4.832 1.00 28.36 705 PHE B O 1
ATOM 3733 N N . GLY B 1 177 ? 66.559 7.572 6.483 1.00 28.65 706 GLY B N 1
ATOM 3734 C CA . GLY B 1 177 ? 66.952 6.385 5.757 1.00 28.94 706 GLY B CA 1
ATOM 3735 C C . GLY B 1 177 ? 65.841 5.356 5.789 1.00 30.23 706 GLY B C 1
ATOM 3736 O O . GLY B 1 177 ? 65.143 5.182 6.799 1.00 31.29 706 GLY B O 1
ATOM 3737 N N . GLU B 1 178 ? 65.673 4.683 4.665 1.00 30.13 707 GLU B N 1
ATOM 3738 C CA . GLU B 1 178 ? 64.722 3.607 4.508 1.00 31.03 707 GLU B CA 1
ATOM 3739 C C . GLU B 1 178 ? 65.006 2.472 5.505 1.00 31.23 707 GLU B C 1
ATOM 3740 O O . GLU B 1 178 ? 64.079 1.742 5.902 1.00 29.74 707 GLU B O 1
ATOM 3746 N N . SER B 1 179 ? 66.281 2.316 5.873 1.00 30.33 708 SER B N 1
ATOM 3747 C CA . SER B 1 179 ? 66.699 1.208 6.726 1.00 31.90 708 SER B CA 1
ATOM 3748 C C . SER B 1 179 ? 66.138 1.366 8.147 1.00 31.95 708 SER B C 1
ATOM 3749 O O . SER B 1 179 ? 66.078 0.404 8.913 1.00 32.78 708 SER B O 1
ATOM 3752 N N . THR B 1 180 ? 65.715 2.573 8.481 1.00 31.85 709 THR B N 1
ATOM 3753 C CA . THR B 1 180 ? 65.142 2.833 9.788 1.00 32.19 709 THR B CA 1
ATOM 3754 C C . THR B 1 180 ? 63.664 2.424 9.834 1.00 32.74 709 THR B C 1
ATOM 3755 O O . THR B 1 180 ? 62.999 2.613 10.857 1.00 33.32 709 THR B O 1
ATOM 3759 N N . VAL B 1 181 ? 63.154 1.885 8.727 1.00 32.05 710 VAL B N 1
ATOM 3760 C CA . VAL B 1 181 ? 61.765 1.440 8.624 1.00 31.23 710 VAL B CA 1
ATOM 3761 C C . VAL B 1 181 ? 61.843 -0.041 8.429 1.00 31.47 710 VAL B C 1
ATOM 3762 O O . VAL B 1 181 ? 62.504 -0.514 7.491 1.00 32.23 710 VAL B O 1
ATOM 3766 N N . ARG B 1 182 ? 61.223 -0.791 9.330 1.00 30.89 711 ARG B N 1
ATOM 3767 C CA . ARG B 1 182 ? 61.378 -2.237 9.292 1.00 30.68 711 ARG B CA 1
ATOM 3768 C C . ARG B 1 182 ? 60.414 -2.828 8.252 1.00 29.88 711 ARG B C 1
ATOM 3769 O O . ARG B 1 182 ? 59.366 -2.245 8.020 1.00 28.49 711 ARG B O 1
ATOM 3777 N N . SER B 1 183 ? 60.750 -3.992 7.675 1.00 28.50 712 SER B N 1
ATOM 3778 C CA . SER B 1 183 ? 59.897 -4.623 6.681 1.00 28.16 712 SER B CA 1
ATOM 3779 C C . SER B 1 183 ? 58.619 -5.123 7.286 1.00 27.43 712 SER B C 1
ATOM 3780 O O . SER B 1 183 ? 58.653 -5.815 8.296 1.00 27.47 712 SER B O 1
ATOM 3783 N N . MET B 1 184 ? 57.511 -4.857 6.601 1.00 26.16 713 MET B N 1
ATOM 3784 C CA . MET B 1 184 ? 56.163 -5.265 7.008 1.00 24.72 713 MET B CA 1
ATOM 3785 C C . MET B 1 184 ? 55.514 -5.942 5.816 1.00 24.59 713 MET B C 1
ATOM 3786 O O . MET B 1 184 ? 55.896 -5.672 4.676 1.00 25.62 713 MET B O 1
ATOM 3791 N N . GLY B 1 185 ? 54.567 -6.841 6.059 1.00 23.44 714 GLY B N 1
ATOM 3792 C CA . GLY B 1 185 ? 53.754 -7.400 5.000 1.00 22.28 714 GLY B CA 1
ATOM 3793 C C . GLY B 1 185 ? 52.727 -6.426 4.426 1.00 22.43 714 GLY B C 1
ATOM 3794 O O . GLY B 1 185 ? 52.713 -5.248 4.742 1.00 20.69 714 GLY B O 1
ATOM 3795 N N . ARG B 1 186 ? 51.838 -6.942 3.593 1.00 22.97 715 ARG B N 1
ATOM 3796 C CA . ARG B 1 186 ? 50.920 -6.106 2.855 1.00 24.32 715 ARG B CA 1
ATOM 3797 C C . ARG B 1 186 ? 49.694 -5.660 3.667 1.00 24.39 715 ARG B C 1
ATOM 3798 O O . ARG B 1 186 ? 49.105 -4.614 3.369 1.00 24.43 715 ARG B O 1
ATOM 3806 N N . THR B 1 187 ? 49.291 -6.432 4.671 1.00 23.79 716 THR B N 1
ATOM 3807 C CA . THR B 1 187 ? 48.095 -6.060 5.448 1.00 24.27 716 THR B CA 1
ATOM 3808 C C . THR B 1 187 ? 48.429 -5.011 6.503 1.00 22.81 716 THR B C 1
ATOM 3809 O O . THR B 1 187 ? 47.529 -4.377 7.021 1.00 23.10 716 THR B O 1
ATOM 3813 N N . ALA B 1 188 ? 49.708 -4.830 6.829 1.00 20.35 717 ALA B N 1
ATOM 3814 C CA . ALA B 1 188 ? 50.044 -3.809 7.768 1.00 19.77 717 ALA B CA 1
ATOM 3815 C C . ALA B 1 188 ? 49.740 -2.412 7.217 1.00 20.84 717 ALA B C 1
ATOM 3816 O O . ALA B 1 188 ? 49.688 -2.175 6.003 1.00 18.71 717 ALA B O 1
ATOM 3818 N N . THR B 1 189 ? 49.615 -1.503 8.169 1.00 20.42 718 THR B N 1
ATOM 3819 C CA . THR B 1 189 ? 49.175 -0.176 7.955 1.00 21.55 718 THR B CA 1
ATOM 3820 C C . THR B 1 189 ? 50.461 0.644 7.791 1.00 21.54 718 THR B C 1
ATOM 3821 O O . THR B 1 189 ? 50.467 1.622 7.104 1.00 21.15 718 THR B O 1
ATOM 3825 N N . GLY B 1 190 ? 51.575 0.202 8.386 1.00 21.22 719 GLY B N 1
ATOM 3826 C CA . GLY B 1 190 ? 52.821 0.967 8.316 1.00 22.50 719 GLY B CA 1
ATOM 3827 C C . GLY B 1 190 ? 53.335 1.602 9.608 1.00 22.68 719 GLY B C 1
ATOM 3828 O O . GLY B 1 190 ? 52.991 1.147 10.710 1.00 23.57 719 GLY B O 1
ATOM 3829 N N . VAL B 1 191 ? 54.166 2.639 9.473 1.00 21.35 720 VAL B N 1
ATOM 3830 C CA . VAL B 1 191 ? 54.688 3.385 10.601 1.00 20.52 720 VAL B CA 1
ATOM 3831 C C . VAL B 1 191 ? 54.596 4.886 10.326 1.00 21.78 720 VAL B C 1
ATOM 3832 O O . VAL B 1 191 ? 54.219 5.298 9.208 1.00 21.44 720 VAL B O 1
ATOM 3836 N N . ARG B 1 192 ? 54.940 5.710 11.320 1.00 21.09 721 ARG B N 1
ATOM 3837 C CA . ARG B 1 192 ? 54.778 7.149 11.179 1.00 22.08 721 ARG B CA 1
ATOM 3838 C C . ARG B 1 192 ? 55.897 7.702 10.269 1.00 22.58 721 ARG B C 1
ATOM 3839 O O . ARG B 1 192 ? 57.064 7.306 10.389 1.00 22.56 721 ARG B O 1
ATOM 3847 N N . GLY B 1 193 ? 55.542 8.614 9.367 1.00 22.90 722 GLY B N 1
ATOM 3848 C CA . GLY B 1 193 ? 56.498 9.124 8.395 1.00 22.38 722 GLY B CA 1
ATOM 3849 C C . GLY B 1 193 ? 56.797 10.544 8.777 1.00 22.79 722 GLY B C 1
ATOM 3850 O O . GLY B 1 193 ? 57.940 10.942 8.910 1.00 24.53 722 GLY B O 1
ATOM 3851 N N . ILE B 1 194 ? 55.751 11.305 9.000 1.00 22.82 723 ILE B N 1
ATOM 3852 C CA . ILE B 1 194 ? 55.909 12.696 9.314 1.00 23.42 723 ILE B CA 1
ATOM 3853 C C . ILE B 1 194 ? 54.733 13.111 10.188 1.00 24.14 723 ILE B C 1
ATOM 3854 O O . ILE B 1 194 ? 53.596 12.656 9.991 1.00 24.54 723 ILE B O 1
ATOM 3859 N N . ARG B 1 195 ? 55.001 13.963 11.156 1.00 23.87 724 ARG B N 1
ATOM 3860 C CA . ARG B 1 195 ? 53.897 14.522 11.925 1.00 26.35 724 ARG B CA 1
ATOM 3861 C C . ARG B 1 195 ? 53.415 15.792 11.238 1.00 26.14 724 ARG B C 1
ATOM 3862 O O . ARG B 1 195 ? 54.123 16.795 11.205 1.00 27.00 724 ARG B O 1
ATOM 3870 N N . LEU B 1 196 ? 52.199 15.742 10.712 1.00 27.06 725 LEU B N 1
ATOM 3871 C CA . LEU B 1 196 ? 51.622 16.836 9.932 1.00 27.67 725 LEU B CA 1
ATOM 3872 C C . LEU B 1 196 ? 50.975 17.906 10.802 1.00 29.26 725 LEU B C 1
ATOM 3873 O O . LEU B 1 196 ? 50.320 17.575 11.805 1.00 28.79 725 LEU B O 1
ATOM 3878 N N . ALA B 1 197 ? 51.100 19.175 10.406 1.00 29.71 726 ALA B N 1
ATOM 3879 C CA . ALA B 1 197 ? 50.303 20.227 11.042 1.00 31.71 726 ALA B CA 1
ATOM 3880 C C . ALA B 1 197 ? 48.814 20.059 10.720 1.00 33.49 726 ALA B C 1
ATOM 3881 O O . ALA B 1 197 ? 48.453 19.511 9.656 1.00 33.51 726 ALA B O 1
ATOM 3883 N N . LYS B 1 198 ? 47.950 20.550 11.615 1.00 34.93 727 LYS B N 1
ATOM 3884 C CA . LYS B 1 198 ? 46.495 20.381 11.471 1.00 36.30 727 LYS B CA 1
ATOM 3885 C C . LYS B 1 198 ? 45.989 20.826 10.080 1.00 36.50 727 LYS B C 1
ATOM 3886 O O . LYS B 1 198 ? 46.350 21.897 9.578 1.00 37.85 727 LYS B O 1
ATOM 3892 N N . GLY B 1 199 ? 45.171 19.990 9.449 1.00 35.68 728 GLY B N 1
ATOM 3893 C CA . GLY B 1 199 ? 44.658 20.288 8.121 1.00 34.81 728 GLY B CA 1
ATOM 3894 C C . GLY B 1 199 ? 45.652 20.069 6.970 1.00 34.42 728 GLY B C 1
ATOM 3895 O O . GLY B 1 199 ? 45.292 20.220 5.799 1.00 34.80 728 GLY B O 1
ATOM 3896 N N . GLU B 1 200 ? 46.903 19.735 7.282 1.00 32.35 729 GLU B N 1
ATOM 3897 C CA . GLU B 1 200 ? 47.882 19.545 6.235 1.00 30.67 729 GLU B CA 1
ATOM 3898 C C . GLU B 1 200 ? 47.938 18.076 5.811 1.00 29.15 729 GLU B C 1
ATOM 3899 O O . GLU B 1 200 ? 47.496 17.190 6.540 1.00 27.67 729 GLU B O 1
ATOM 3905 N N . GLU B 1 201 ? 48.480 17.833 4.616 1.00 27.78 730 GLU B N 1
ATOM 3906 C CA . GLU B 1 201 ? 48.631 16.484 4.115 1.00 27.54 730 GLU B CA 1
ATOM 3907 C C . GLU B 1 201 ? 49.987 16.267 3.445 1.00 25.86 730 GLU B C 1
ATOM 3908 O O . GLU B 1 201 ? 50.655 17.225 3.048 1.00 24.98 730 GLU B O 1
ATOM 3914 N N . VAL B 1 202 ? 50.394 15.004 3.331 1.00 24.18 731 VAL B N 1
ATOM 3915 C CA . VAL B 1 202 ? 51.578 14.655 2.533 1.00 23.40 731 VAL B CA 1
ATOM 3916 C C . VAL B 1 202 ? 51.208 14.663 1.052 1.00 23.06 731 VAL B C 1
ATOM 3917 O O . VAL B 1 202 ? 50.172 14.150 0.632 1.00 20.65 731 VAL B O 1
ATOM 3921 N N . VAL B 1 203 ? 52.100 15.245 0.275 1.00 22.94 732 VAL B N 1
ATOM 3922 C CA . VAL B 1 203 ? 51.808 15.540 -1.067 1.00 23.58 732 VAL B CA 1
ATOM 3923 C C . VAL B 1 203 ? 52.814 14.743 -1.956 1.00 23.70 732 VAL B C 1
ATOM 3924 O O . VAL B 1 203 ? 52.436 14.220 -3.001 1.00 24.08 732 VAL B O 1
ATOM 3928 N N . SER B 1 204 ? 54.064 14.565 -1.514 1.00 21.79 733 SER B N 1
ATOM 3929 C CA . SER B 1 204 ? 55.039 13.867 -2.366 1.00 20.44 733 SER B CA 1
ATOM 3930 C C . SER B 1 204 ? 55.960 12.965 -1.573 1.00 20.43 733 SER B C 1
ATOM 3931 O O . SER B 1 204 ? 56.336 13.270 -0.429 1.00 20.12 733 SER B O 1
ATOM 3934 N N . LEU B 1 205 ? 56.268 11.838 -2.192 1.00 19.88 734 LEU B N 1
ATOM 3935 C CA . LEU B 1 205 ? 57.329 10.928 -1.801 1.00 20.17 734 LEU B CA 1
ATOM 3936 C C . LEU B 1 205 ? 58.461 11.140 -2.767 1.00 21.56 734 LEU B C 1
ATOM 3937 O O . LEU B 1 205 ? 58.264 11.102 -4.002 1.00 21.10 734 LEU B O 1
ATOM 3942 N N . ILE B 1 206 ? 59.651 11.339 -2.220 1.00 22.97 735 ILE B N 1
ATOM 3943 C CA . ILE B 1 206 ? 60.870 11.202 -3.013 1.00 24.67 735 ILE B CA 1
ATOM 3944 C C . ILE B 1 206 ? 61.818 10.198 -2.380 1.00 25.86 735 ILE B C 1
ATOM 3945 O O . ILE B 1 206 ? 62.008 10.182 -1.174 1.00 25.13 735 ILE B O 1
ATOM 3950 N N . VAL B 1 207 ? 62.392 9.368 -3.220 1.00 27.44 736 VAL B N 1
ATOM 3951 C CA . VAL B 1 207 ? 63.396 8.411 -2.838 1.00 30.55 736 VAL B CA 1
ATOM 3952 C C . VAL B 1 207 ? 64.656 8.733 -3.638 1.00 32.49 736 VAL B C 1
ATOM 3953 O O . VAL B 1 207 ? 64.604 9.026 -4.843 1.00 32.16 736 VAL B O 1
ATOM 3957 N N . SER B 1 208 ? 65.788 8.716 -2.952 1.00 35.33 737 SER B N 1
ATOM 3958 C CA . SER B 1 208 ? 67.074 9.058 -3.549 1.00 38.83 737 SER B CA 1
ATOM 3959 C C . SER B 1 208 ? 68.217 8.312 -2.856 1.00 40.82 737 SER B C 1
ATOM 3960 O O . SER B 1 208 ? 68.043 7.739 -1.786 1.00 39.59 737 SER B O 1
ATOM 3963 N N . GLU B 1 209 ? 69.402 8.352 -3.446 1.00 44.60 738 GLU B N 1
ATOM 3964 C CA . GLU B 1 209 ? 70.547 7.739 -2.787 1.00 47.94 738 GLU B CA 1
ATOM 3965 C C . GLU B 1 209 ? 71.196 8.645 -1.723 1.00 49.39 738 GLU B C 1
ATOM 3966 O O . GLU B 1 209 ? 70.895 9.837 -1.666 1.00 50.14 738 GLU B O 1
ATOM 3972 N N . ARG B 1 210 ? 71.996 8.049 -0.831 1.00 51.32 739 ARG B N 1
ATOM 3973 C CA . ARG B 1 210 ? 72.866 8.777 0.131 1.00 52.92 739 ARG B CA 1
ATOM 3974 C C . ARG B 1 210 ? 72.134 9.800 0.995 1.00 53.23 739 ARG B C 1
ATOM 3975 O O . ARG B 1 210 ? 72.575 10.144 2.098 1.00 53.31 739 ARG B O 1
ATOM 3983 N N . VAL B 1 246 ? 74.294 15.872 -10.537 1.00 47.20 775 VAL B N 1
ATOM 3984 C CA . VAL B 1 246 ? 73.919 17.088 -9.785 1.00 46.29 775 VAL B CA 1
ATOM 3985 C C . VAL B 1 246 ? 72.388 17.164 -9.617 1.00 45.27 775 VAL B C 1
ATOM 3986 O O . VAL B 1 246 ? 71.694 17.821 -10.396 1.00 45.42 775 VAL B O 1
ATOM 3990 N N . ALA B 1 247 ? 71.888 16.491 -8.579 1.00 43.39 776 ALA B N 1
ATOM 3991 C CA . ALA B 1 247 ? 70.444 16.286 -8.341 1.00 40.53 776 ALA B CA 1
ATOM 3992 C C . ALA B 1 247 ? 69.729 17.472 -7.678 1.00 38.41 776 ALA B C 1
ATOM 3993 O O . ALA B 1 247 ? 70.167 17.983 -6.651 1.00 37.68 776 ALA B O 1
ATOM 3995 N N . TYR B 1 248 ? 68.621 17.893 -8.273 1.00 36.32 777 TYR B N 1
ATOM 3996 C CA . TYR B 1 248 ? 67.792 18.949 -7.696 1.00 34.98 777 TYR B CA 1
ATOM 3997 C C . TYR B 1 248 ? 66.383 18.453 -7.320 1.00 33.36 777 TYR B C 1
ATOM 3998 O O . TYR B 1 248 ? 65.839 17.528 -7.949 1.00 32.26 777 TYR B O 1
ATOM 4007 N N . ILE B 1 249 ? 65.801 19.079 -6.301 1.00 31.25 778 ILE B N 1
ATOM 4008 C CA . ILE B 1 249 ? 64.377 18.915 -6.073 1.00 29.89 778 ILE B CA 1
ATOM 4009 C C . ILE B 1 249 ? 63.564 20.098 -6.571 1.00 28.55 778 ILE B C 1
ATOM 4010 O O . ILE B 1 249 ? 63.820 21.224 -6.221 1.00 28.69 778 ILE B O 1
ATOM 4015 N N . LEU B 1 250 ? 62.570 19.809 -7.388 1.00 26.72 779 LEU B N 1
ATOM 4016 C CA . LEU B 1 250 ? 61.660 20.830 -7.819 1.00 26.36 779 LEU B CA 1
ATOM 4017 C C . LEU B 1 250 ? 60.478 20.822 -6.884 1.00 25.91 779 LEU B C 1
ATOM 4018 O O . LEU B 1 250 ? 59.866 19.776 -6.687 1.00 26.22 779 LEU B O 1
ATOM 4023 N N . THR B 1 251 ? 60.179 21.989 -6.308 1.00 25.82 780 THR B N 1
ATOM 4024 C CA . THR B 1 251 ? 58.985 22.197 -5.512 1.00 26.34 780 THR B CA 1
ATOM 4025 C C . THR B 1 251 ? 58.087 23.138 -6.316 1.00 26.42 780 THR B C 1
ATOM 4026 O O . THR B 1 251 ? 58.581 24.044 -6.985 1.00 26.14 780 THR B O 1
ATOM 4030 N N . ALA B 1 252 ? 56.775 22.916 -6.293 1.00 26.00 781 ALA B N 1
ATOM 4031 C CA . ALA B 1 252 ? 55.859 23.799 -7.011 1.00 25.56 781 ALA B CA 1
ATOM 4032 C C . ALA B 1 252 ? 54.541 23.938 -6.266 1.00 25.70 781 ALA B C 1
ATOM 4033 O O . ALA B 1 252 ? 54.080 22.957 -5.700 1.00 26.27 781 ALA B O 1
ATOM 4035 N N . THR B 1 253 ? 53.901 25.119 -6.340 1.00 25.46 782 THR B N 1
ATOM 4036 C CA . THR B 1 253 ? 52.746 25.453 -5.489 1.00 25.26 782 THR B CA 1
ATOM 4037 C C . THR B 1 253 ? 51.455 25.700 -6.275 1.00 25.86 782 THR B C 1
ATOM 4038 O O . THR B 1 253 ? 51.505 25.926 -7.480 1.00 26.06 782 THR B O 1
ATOM 4042 N N . GLU B 1 254 ? 50.295 25.677 -5.618 1.00 26.23 783 GLU B N 1
ATOM 4043 C CA . GLU B 1 254 ? 49.014 25.734 -6.354 1.00 28.01 783 GLU B CA 1
ATOM 4044 C C . GLU B 1 254 ? 48.781 27.017 -7.195 1.00 28.66 783 GLU B C 1
ATOM 4045 O O . GLU B 1 254 ? 48.045 27.018 -8.203 1.00 28.25 783 GLU B O 1
ATOM 4051 N N . ASN B 1 255 ? 49.406 28.103 -6.755 1.00 29.53 784 ASN B N 1
ATOM 4052 C CA . ASN B 1 255 ? 49.282 29.403 -7.398 1.00 30.55 784 ASN B CA 1
ATOM 4053 C C . ASN B 1 255 ? 50.401 29.621 -8.402 1.00 30.81 784 ASN B C 1
ATOM 4054 O O . ASN B 1 255 ? 50.487 30.679 -9.044 1.00 30.97 784 ASN B O 1
ATOM 4059 N N . GLY B 1 256 ? 51.241 28.591 -8.551 1.00 30.82 785 GLY B N 1
ATOM 4060 C CA . GLY B 1 256 ? 52.110 28.479 -9.704 1.00 30.05 785 GLY B CA 1
ATOM 4061 C C . GLY B 1 256 ? 53.529 28.915 -9.537 1.00 30.33 785 GLY B C 1
ATOM 4062 O O . GLY B 1 256 ? 54.191 29.204 -10.535 1.00 30.52 785 GLY B O 1
ATOM 4063 N N . TYR B 1 257 ? 53.997 28.940 -8.286 1.00 30.37 786 TYR B N 1
ATOM 4064 C CA . TYR B 1 257 ? 55.386 29.295 -7.936 1.00 29.96 786 TYR B CA 1
ATOM 4065 C C . TYR B 1 257 ? 56.243 28.070 -7.555 1.00 30.15 786 TYR B C 1
ATOM 4066 O O . TYR B 1 257 ? 55.719 26.988 -7.224 1.00 30.09 786 TYR B O 1
ATOM 4075 N N . GLY B 1 258 ? 57.559 28.216 -7.630 1.00 29.65 787 GLY B N 1
ATOM 4076 C CA . GLY B 1 258 ? 58.443 27.118 -7.309 1.00 30.80 787 GLY B CA 1
ATOM 4077 C C . GLY B 1 258 ? 59.905 27.385 -7.573 1.00 31.44 787 GLY B C 1
ATOM 4078 O O . GLY B 1 258 ? 60.296 28.523 -7.818 1.00 31.61 787 GLY B O 1
ATOM 4079 N N . LYS B 1 259 ? 60.707 26.331 -7.516 1.00 31.59 788 LYS B N 1
ATOM 4080 C CA . LYS B 1 259 ? 62.146 26.452 -7.617 1.00 32.80 788 LYS B CA 1
ATOM 4081 C C . LYS B 1 259 ? 62.771 25.087 -7.650 1.00 33.14 788 LYS B C 1
ATOM 4082 O O . LYS B 1 259 ? 62.140 24.089 -7.244 1.00 33.48 788 LYS B O 1
ATOM 4088 N N . ARG B 1 260 ? 64.023 25.055 -8.109 1.00 33.13 789 ARG B N 1
ATOM 4089 C CA . ARG B 1 260 ? 64.909 23.926 -7.916 1.00 33.44 789 ARG B CA 1
ATOM 4090 C C . ARG B 1 260 ? 65.835 24.254 -6.759 1.00 34.18 789 ARG B C 1
ATOM 4091 O O . ARG B 1 260 ? 66.329 25.383 -6.645 1.00 34.53 789 ARG B O 1
ATOM 4099 N N . THR B 1 261 ? 66.062 23.264 -5.901 1.00 34.52 790 THR B N 1
ATOM 4100 C CA . THR B 1 261 ? 66.947 23.386 -4.750 1.00 34.24 790 THR B CA 1
ATOM 4101 C C . THR B 1 261 ? 67.765 22.098 -4.714 1.00 34.44 790 THR B C 1
ATOM 4102 O O . THR B 1 261 ? 67.226 21.031 -4.936 1.00 34.40 790 THR B O 1
ATOM 4106 N N . PRO B 1 262 ? 69.086 22.198 -4.504 1.00 35.03 791 PRO B N 1
ATOM 4107 C CA . PRO B 1 262 ? 69.868 20.962 -4.532 1.00 35.26 791 PRO B CA 1
ATOM 4108 C C . PRO B 1 262 ? 69.378 20.003 -3.467 1.00 35.50 791 PRO B C 1
ATOM 4109 O O . PRO B 1 262 ? 69.025 20.425 -2.349 1.00 34.62 791 PRO B O 1
ATOM 4113 N N . LEU B 1 263 ? 69.366 18.730 -3.833 1.00 35.49 792 LEU B N 1
ATOM 4114 C CA . LEU B 1 263 ? 69.045 17.654 -2.923 1.00 36.44 792 LEU B CA 1
ATOM 4115 C C . LEU B 1 263 ? 69.930 17.716 -1.660 1.00 37.20 792 LEU B C 1
ATOM 4116 O O . LEU B 1 263 ? 69.449 17.509 -0.535 1.00 36.86 792 LEU B O 1
ATOM 4121 N N . ALA B 1 264 ? 71.209 18.030 -1.865 1.00 38.19 793 ALA B N 1
ATOM 4122 C CA . ALA B 1 264 ? 72.178 18.155 -0.776 1.00 39.50 793 ALA B CA 1
ATOM 4123 C C . ALA B 1 264 ? 71.801 19.216 0.250 1.00 40.05 793 ALA B C 1
ATOM 4124 O O . ALA B 1 264 ? 72.265 19.161 1.382 1.00 41.68 793 ALA B O 1
ATOM 4126 N N . GLU B 1 265 ? 70.961 20.179 -0.121 1.00 40.48 794 GLU B N 1
ATOM 4127 C CA . GLU B 1 265 ? 70.484 21.178 0.857 1.00 40.49 794 GLU B CA 1
ATOM 4128 C C . GLU B 1 265 ? 69.343 20.698 1.776 1.00 39.93 794 GLU B C 1
ATOM 4129 O O . GLU B 1 265 ? 68.891 21.458 2.637 1.00 39.80 794 GLU B O 1
ATOM 4135 N N . TYR B 1 266 ? 68.881 19.457 1.580 1.00 39.11 795 TYR B N 1
ATOM 4136 C CA . TYR B 1 266 ? 67.803 18.867 2.391 1.00 38.32 795 TYR B CA 1
ATOM 4137 C C . TYR B 1 266 ? 68.446 17.946 3.441 1.00 38.75 795 TYR B C 1
ATOM 4138 O O . TYR B 1 266 ? 68.926 16.865 3.084 1.00 38.85 795 TYR B O 1
ATOM 4147 N N . PRO B 1 267 ? 68.499 18.386 4.724 1.00 39.23 796 PRO B N 1
ATOM 4148 C CA . PRO B 1 267 ? 69.265 17.668 5.738 1.00 40.05 796 PRO B CA 1
ATOM 4149 C C . PRO B 1 267 ? 68.462 16.511 6.344 1.00 40.76 796 PRO B C 1
ATOM 4150 O O . PRO B 1 267 ? 67.231 16.525 6.289 1.00 40.68 796 PRO B O 1
ATOM 4154 N N . ARG B 1 268 ? 69.154 15.514 6.886 1.00 41.62 797 ARG B N 1
ATOM 4155 C CA . ARG B 1 268 ? 68.500 14.454 7.648 1.00 43.23 797 ARG B CA 1
ATOM 4156 C C . ARG B 1 268 ? 67.580 15.100 8.710 1.00 43.25 797 ARG B C 1
ATOM 4157 O O . ARG B 1 268 ? 67.881 16.173 9.251 1.00 43.31 797 ARG B O 1
ATOM 4165 N N . LYS B 1 269 ? 66.448 14.482 9.000 1.00 42.74 798 LYS B N 1
ATOM 4166 C CA . LYS B 1 269 ? 65.483 15.189 9.836 1.00 43.09 798 LYS B CA 1
ATOM 4167 C C . LYS B 1 269 ? 64.564 14.263 10.609 1.00 42.23 798 LYS B C 1
ATOM 4168 O O . LYS B 1 269 ? 63.723 14.708 11.387 1.00 43.77 798 LYS B O 1
ATOM 4174 N N . GLY B 1 270 ? 64.742 12.972 10.439 1.00 40.54 799 GLY B N 1
ATOM 4175 C CA . GLY B 1 270 ? 64.104 12.055 11.355 1.00 37.84 799 GLY B CA 1
ATOM 4176 C C . GLY B 1 270 ? 62.650 11.755 11.027 1.00 35.60 799 GLY B C 1
ATOM 4177 O O . GLY B 1 270 ? 61.797 12.642 11.035 1.00 33.55 799 GLY B O 1
ATOM 4178 N N . ARG B 1 271 ? 62.428 10.482 10.723 1.00 35.23 800 ARG B N 1
ATOM 4179 C CA . ARG B 1 271 ? 61.134 9.821 10.643 1.00 35.80 800 ARG B CA 1
ATOM 4180 C C . ARG B 1 271 ? 60.239 10.308 11.776 1.00 35.45 800 ARG B C 1
ATOM 4181 O O . ARG B 1 271 ? 60.645 10.292 12.933 1.00 35.01 800 ARG B O 1
ATOM 4189 N N . GLY B 1 272 ? 59.021 10.736 11.457 1.00 34.97 801 GLY B N 1
ATOM 4190 C CA . GLY B 1 272 ? 58.057 11.073 12.512 1.00 34.37 801 GLY B CA 1
ATOM 4191 C C . GLY B 1 272 ? 58.288 12.387 13.261 1.00 34.13 801 GLY B C 1
ATOM 4192 O O . GLY B 1 272 ? 57.667 12.639 14.290 1.00 32.42 801 GLY B O 1
ATOM 4193 N N . THR B 1 273 ? 59.187 13.229 12.751 1.00 34.27 802 THR B N 1
ATOM 4194 C CA . THR B 1 273 ? 59.247 14.612 13.204 1.00 34.06 802 THR B CA 1
ATOM 4195 C C . THR B 1 273 ? 58.329 15.447 12.335 1.00 34.50 802 THR B C 1
ATOM 4196 O O . THR B 1 273 ? 57.713 14.931 11.377 1.00 33.82 802 THR B O 1
ATOM 4200 N N . GLN B 1 274 ? 58.263 16.740 12.662 1.00 34.95 803 GLN B N 1
ATOM 4201 C CA . GLN B 1 274 ? 57.484 17.736 11.948 1.00 35.45 803 GLN B CA 1
ATOM 4202 C C . GLN B 1 274 ? 58.143 18.205 10.639 1.00 34.77 803 GLN B C 1
ATOM 4203 O O . GLN B 1 274 ? 57.518 18.892 9.840 1.00 34.17 803 GLN B O 1
ATOM 4209 N N . GLY B 1 275 ? 59.406 17.840 10.444 1.00 34.71 804 GLY B N 1
ATOM 4210 C CA . GLY B 1 275 ? 60.184 18.257 9.280 1.00 34.78 804 GLY B CA 1
ATOM 4211 C C . GLY B 1 275 ? 60.700 19.678 9.351 1.00 34.95 804 GLY B C 1
ATOM 4212 O O . GLY B 1 275 ? 60.516 20.343 10.350 1.00 34.66 804 GLY B O 1
ATOM 4213 N N . VAL B 1 276 ? 61.362 20.124 8.277 1.00 35.64 805 VAL B N 1
ATOM 4214 C CA . VAL B 1 276 ? 61.819 21.508 8.111 1.00 35.91 805 VAL B CA 1
ATOM 4215 C C . VAL B 1 276 ? 61.147 22.088 6.873 1.00 36.86 805 VAL B C 1
ATOM 4216 O O . VAL B 1 276 ? 60.543 21.339 6.075 1.00 36.89 805 VAL B O 1
ATOM 4220 N N . ILE B 1 277 ? 61.221 23.406 6.716 1.00 36.95 806 ILE B N 1
ATOM 4221 C CA . ILE B 1 277 ? 60.751 24.087 5.494 1.00 37.53 806 ILE B CA 1
ATOM 4222 C C . ILE B 1 277 ? 61.491 23.568 4.255 1.00 37.14 806 ILE B C 1
ATOM 4223 O O . ILE B 1 277 ? 62.713 23.607 4.217 1.00 36.95 806 ILE B O 1
ATOM 4228 N N . GLY B 1 278 ? 60.745 23.029 3.277 1.00 36.87 807 GLY B N 1
ATOM 4229 C CA . GLY B 1 278 ? 61.314 22.580 1.991 1.00 36.71 807 GLY B CA 1
ATOM 4230 C C . GLY B 1 278 ? 61.066 23.618 0.905 1.00 37.15 807 GLY B C 1
ATOM 4231 O O . GLY B 1 278 ? 61.719 23.623 -0.138 1.00 37.63 807 GLY B O 1
ATOM 4232 N N . ILE B 1 279 ? 60.081 24.468 1.169 1.00 37.56 808 ILE B N 1
ATOM 4233 C CA . ILE B 1 279 ? 59.661 25.597 0.352 1.00 38.12 808 ILE B CA 1
ATOM 4234 C C . ILE B 1 279 ? 58.718 26.361 1.278 1.00 39.36 808 ILE B C 1
ATOM 4235 O O . ILE B 1 279 ? 58.011 25.760 2.082 1.00 39.46 808 ILE B O 1
ATOM 4240 N N . GLN B 1 280 ? 58.731 27.684 1.188 1.00 40.33 809 GLN B N 1
ATOM 4241 C CA . GLN B 1 280 ? 57.856 28.493 2.004 1.00 41.19 809 GLN B CA 1
ATOM 4242 C C . GLN B 1 280 ? 56.496 28.494 1.351 1.00 41.25 809 GLN B C 1
ATOM 4243 O O . GLN B 1 280 ? 56.373 28.698 0.151 1.00 41.86 809 GLN B O 1
ATOM 4249 N N . THR B 1 281 ? 55.471 28.295 2.154 1.00 41.43 810 THR B N 1
ATOM 4250 C CA . THR B 1 281 ? 54.123 28.197 1.651 1.00 41.48 810 THR B CA 1
ATOM 4251 C C . THR B 1 281 ? 53.276 29.449 1.970 1.00 41.74 810 THR B C 1
ATOM 4252 O O . THR B 1 281 ? 52.164 29.378 2.498 1.00 40.82 810 THR B O 1
ATOM 4256 N N . THR B 1 282 ? 53.821 30.601 1.592 1.00 42.51 811 THR B N 1
ATOM 4257 C CA . THR B 1 282 ? 53.180 31.913 1.808 1.00 43.85 811 THR B CA 1
ATOM 4258 C C . THR B 1 282 ? 51.766 32.050 1.207 1.00 43.95 811 THR B C 1
ATOM 4259 O O . THR B 1 282 ? 51.336 31.221 0.383 1.00 43.84 811 THR B O 1
ATOM 4263 N N . GLU B 1 283 ? 51.035 33.090 1.608 1.00 44.10 812 GLU B N 1
ATOM 4264 C CA . GLU B 1 283 ? 49.704 33.370 0.991 1.00 43.99 812 GLU B CA 1
ATOM 4265 C C . GLU B 1 283 ? 49.774 33.567 -0.539 1.00 42.58 812 GLU B C 1
ATOM 4266 O O . GLU B 1 283 ? 48.860 33.157 -1.250 1.00 42.16 812 GLU B O 1
ATOM 4272 N N . ARG B 1 284 ? 50.857 34.186 -1.025 1.00 41.39 813 ARG B N 1
ATOM 4273 C CA . ARG B 1 284 ? 51.151 34.277 -2.465 1.00 40.40 813 ARG B CA 1
ATOM 4274 C C . ARG B 1 284 ? 51.312 32.888 -3.118 1.00 39.18 813 ARG B C 1
ATOM 4275 O O . ARG B 1 284 ? 50.605 32.585 -4.070 1.00 38.55 813 ARG B O 1
ATOM 4283 N N . ASN B 1 285 ? 52.247 32.078 -2.607 1.00 38.10 814 ASN B N 1
ATOM 4284 C CA . ASN B 1 285 ? 52.464 30.693 -3.076 1.00 37.18 814 ASN B CA 1
ATOM 4285 C C . ASN B 1 285 ? 51.240 29.783 -3.017 1.00 36.42 814 ASN B C 1
ATOM 4286 O O . ASN B 1 285 ? 50.925 29.083 -3.983 1.00 36.60 814 ASN B O 1
ATOM 4291 N N . GLY B 1 286 ? 50.533 29.817 -1.901 1.00 35.44 815 GLY B N 1
ATOM 4292 C CA . GLY B 1 286 ? 49.545 28.789 -1.620 1.00 35.21 815 GLY B CA 1
ATOM 4293 C C . GLY B 1 286 ? 50.243 27.478 -1.294 1.00 34.02 815 GLY B C 1
ATOM 4294 O O . GLY B 1 286 ? 51.473 27.444 -1.091 1.00 33.91 815 GLY B O 1
ATOM 4295 N N . LYS B 1 287 ? 49.466 26.403 -1.243 1.00 33.20 816 LYS B N 1
ATOM 4296 C CA . LYS B 1 287 ? 49.976 25.087 -0.817 1.00 32.43 816 LYS B CA 1
ATOM 4297 C C . LYS B 1 287 ? 50.890 24.432 -1.852 1.00 31.37 816 LYS B C 1
ATOM 4298 O O . LYS B 1 287 ? 50.741 24.658 -3.067 1.00 30.06 816 LYS B O 1
ATOM 4304 N N . LEU B 1 288 ? 51.829 23.626 -1.361 1.00 29.31 817 LEU B N 1
ATOM 4305 C CA . LEU B 1 288 ? 52.673 22.792 -2.221 1.00 27.95 817 LEU B CA 1
ATOM 4306 C C . LEU B 1 288 ? 51.858 21.744 -2.972 1.00 27.39 817 LEU B C 1
ATOM 4307 O O . LEU B 1 288 ? 51.057 21.033 -2.375 1.00 26.03 817 LEU B O 1
ATOM 4312 N N . VAL B 1 289 ? 52.070 21.682 -4.289 1.00 27.38 818 VAL B N 1
ATOM 4313 C CA . VAL B 1 289 ? 51.388 20.719 -5.161 1.00 26.88 818 VAL B CA 1
ATOM 4314 C C . VAL B 1 289 ? 52.219 19.463 -5.329 1.00 26.33 818 VAL B C 1
ATOM 4315 O O . VAL B 1 289 ? 51.688 18.370 -5.266 1.00 26.20 818 VAL B O 1
ATOM 4319 N N . ARG B 1 290 ? 53.528 19.617 -5.512 1.00 25.49 819 ARG B N 1
ATOM 4320 C CA . ARG B 1 290 ? 54.397 18.462 -5.699 1.00 24.44 819 ARG B CA 1
ATOM 4321 C C . ARG B 1 290 ? 55.854 18.793 -5.459 1.00 24.68 819 ARG B C 1
ATOM 4322 O O . ARG B 1 290 ? 56.301 19.912 -5.706 1.00 25.70 819 ARG B O 1
ATOM 4330 N N . ALA B 1 291 ? 56.597 17.835 -4.936 1.00 23.85 820 ALA B N 1
ATOM 4331 C CA . ALA B 1 291 ? 58.042 17.925 -4.951 1.00 23.85 820 ALA B CA 1
ATOM 4332 C C . ALA B 1 291 ? 58.531 16.729 -5.725 1.00 24.14 820 ALA B C 1
ATOM 4333 O O . ALA B 1 291 ? 58.067 15.592 -5.545 1.00 24.04 820 ALA B O 1
ATOM 4335 N N . VAL B 1 292 ? 59.476 16.975 -6.614 1.00 25.43 821 VAL B N 1
ATOM 4336 C CA . VAL B 1 292 ? 59.946 15.918 -7.472 1.00 25.56 821 VAL B CA 1
ATOM 4337 C C . VAL B 1 292 ? 61.447 16.036 -7.723 1.00 26.80 821 VAL B C 1
ATOM 4338 O O . VAL B 1 292 ? 61.955 17.107 -7.954 1.00 26.86 821 VAL B O 1
ATOM 4342 N N . LEU B 1 293 ? 62.146 14.917 -7.615 1.00 29.49 822 LEU B N 1
ATOM 4343 C CA . LEU B 1 293 ? 63.574 14.826 -7.873 1.00 32.02 822 LEU B CA 1
ATOM 4344 C C . LEU B 1 293 ? 63.746 14.876 -9.398 1.00 33.89 822 LEU B C 1
ATOM 4345 O O . LEU B 1 293 ? 63.092 14.111 -10.138 1.00 34.00 822 LEU B O 1
ATOM 4350 N N . LEU B 1 294 ? 64.595 15.781 -9.861 1.00 35.78 823 LEU B N 1
ATOM 4351 C CA . LEU B 1 294 ? 64.866 15.909 -11.278 1.00 38.40 823 LEU B CA 1
ATOM 4352 C C . LEU B 1 294 ? 66.155 15.209 -11.690 1.00 40.67 823 LEU B C 1
ATOM 4353 O O . LEU B 1 294 ? 67.177 15.366 -11.030 1.00 41.83 823 LEU B O 1
ATOM 4358 N N . GLY B 1 295 ? 66.091 14.414 -12.765 1.00 42.91 824 GLY B N 1
ATOM 4359 C CA . GLY B 1 295 ? 67.274 14.089 -13.597 1.00 44.35 824 GLY B CA 1
ATOM 4360 C C . GLY B 1 295 ? 67.739 15.317 -14.408 1.00 46.07 824 GLY B C 1
ATOM 4361 O O . GLY B 1 295 ? 66.950 16.250 -14.666 1.00 45.28 824 GLY B O 1
ATOM 4362 N N . SER B 1 296 ? 69.016 15.298 -14.829 1.00 47.10 825 SER B N 1
ATOM 4363 C CA . SER B 1 296 ? 69.710 16.447 -15.472 1.00 47.39 825 SER B CA 1
ATOM 4364 C C . SER B 1 296 ? 69.228 16.818 -16.883 1.00 47.52 825 SER B C 1
ATOM 4365 O O . SER B 1 296 ? 69.313 17.991 -17.312 1.00 47.77 825 SER B O 1
ATOM 4368 N N . THR B 1 297 ? 68.712 15.818 -17.597 1.00 46.74 826 THR B N 1
ATOM 4369 C CA . THR B 1 297 ? 68.209 16.032 -18.935 1.00 45.85 826 THR B CA 1
ATOM 4370 C C . THR B 1 297 ? 66.643 16.073 -19.048 1.00 44.40 826 THR B C 1
ATOM 4371 O O . THR B 1 297 ? 66.100 16.072 -20.164 1.00 43.66 826 THR B O 1
ATOM 4375 N N . ASP B 1 298 ? 65.949 16.159 -17.898 1.00 41.87 827 ASP B N 1
ATOM 4376 C CA . ASP B 1 298 ? 64.475 16.033 -17.794 1.00 38.96 827 ASP B CA 1
ATOM 4377 C C . ASP B 1 298 ? 63.661 17.140 -18.470 1.00 36.93 827 ASP B C 1
ATOM 4378 O O . ASP B 1 298 ? 63.921 18.315 -18.260 1.00 35.84 827 ASP B O 1
ATOM 4383 N N . GLU B 1 299 ? 62.636 16.754 -19.225 1.00 35.11 828 GLU B N 1
ATOM 4384 C CA . GLU B 1 299 ? 61.502 17.647 -19.513 1.00 34.59 828 GLU B CA 1
ATOM 4385 C C . GLU B 1 299 ? 60.682 17.830 -18.221 1.00 32.80 828 GLU B C 1
ATOM 4386 O O . GLU B 1 299 ? 60.505 16.870 -17.480 1.00 31.70 828 GLU B O 1
ATOM 4392 N N . VAL B 1 300 ? 60.192 19.048 -17.969 1.00 31.09 829 VAL B N 1
ATOM 4393 C CA . VAL B 1 300 ? 59.137 19.299 -16.979 1.00 28.90 829 VAL B CA 1
ATOM 4394 C C . VAL B 1 300 ? 57.829 19.802 -17.614 1.00 28.19 829 VAL B C 1
ATOM 4395 O O . VAL B 1 300 ? 57.825 20.672 -18.503 1.00 27.75 829 VAL B O 1
ATOM 4399 N N . MET B 1 301 ? 56.712 19.222 -17.193 1.00 26.24 830 MET B N 1
ATOM 4400 C CA . MET B 1 301 ? 55.413 19.701 -17.638 1.00 25.73 830 MET B CA 1
ATOM 4401 C C . MET B 1 301 ? 54.653 20.209 -16.421 1.00 25.62 830 MET B C 1
ATOM 4402 O O . MET B 1 301 ? 54.599 19.523 -15.379 1.00 25.26 830 MET B O 1
ATOM 4407 N N . LEU B 1 302 ? 54.096 21.410 -16.552 1.00 24.58 831 LEU B N 1
ATOM 4408 C CA . LEU B 1 302 ? 53.242 21.998 -15.519 1.00 24.99 831 LEU B CA 1
ATOM 4409 C C . LEU B 1 302 ? 51.839 22.097 -16.047 1.00 24.72 831 LEU B C 1
ATOM 4410 O O . LEU B 1 302 ? 51.575 22.671 -17.102 1.00 23.08 831 LEU B O 1
ATOM 4415 N N . ILE B 1 303 ? 50.926 21.472 -15.335 1.00 24.66 832 ILE B N 1
ATOM 4416 C CA . ILE B 1 303 ? 49.607 21.417 -15.865 1.00 25.76 832 ILE B CA 1
ATOM 4417 C C . ILE B 1 303 ? 48.507 21.925 -14.880 1.00 26.59 832 ILE B C 1
ATOM 4418 O O . ILE B 1 303 ? 48.403 21.443 -13.764 1.00 26.12 832 ILE B O 1
ATOM 4423 N N . SER B 1 304 ? 47.735 22.930 -15.310 1.00 26.51 833 SER B N 1
ATOM 4424 C CA . SER B 1 304 ? 46.701 23.546 -14.475 1.00 28.28 833 SER B CA 1
ATOM 4425 C C . SER B 1 304 ? 45.364 22.813 -14.398 1.00 29.72 833 SER B C 1
ATOM 4426 O O . SER B 1 304 ? 45.110 21.828 -15.086 1.00 29.74 833 SER B O 1
ATOM 4429 N N . ASP B 1 305 ? 44.533 23.411 -13.552 1.00 31.58 834 ASP B N 1
ATOM 4430 C CA . ASP B 1 305 ? 43.145 23.121 -13.214 1.00 33.43 834 ASP B CA 1
ATOM 4431 C C . ASP B 1 305 ? 42.172 23.298 -14.360 1.00 33.46 834 ASP B C 1
ATOM 4432 O O . ASP B 1 305 ? 41.092 22.710 -14.363 1.00 33.16 834 ASP B O 1
ATOM 4437 N N . GLY B 1 306 ? 42.496 24.209 -15.270 1.00 33.14 835 GLY B N 1
ATOM 4438 C CA . GLY B 1 306 ? 41.527 24.635 -16.284 1.00 32.88 835 GLY B CA 1
ATOM 4439 C C . GLY B 1 306 ? 42.107 24.834 -17.676 1.00 32.51 835 GLY B C 1
ATOM 4440 O O . GLY B 1 306 ? 41.742 25.764 -18.371 1.00 33.75 835 GLY B O 1
ATOM 4441 N N . GLY B 1 307 ? 43.014 23.975 -18.095 1.00 31.16 836 GLY B N 1
ATOM 4442 C CA . GLY B 1 307 ? 43.373 23.933 -19.501 1.00 29.30 836 GLY B CA 1
ATOM 4443 C C . GLY B 1 307 ? 44.627 24.672 -19.907 1.00 28.06 836 GLY B C 1
ATOM 4444 O O . GLY B 1 307 ? 44.742 25.100 -21.053 1.00 27.98 836 GLY B O 1
ATOM 4445 N N . THR B 1 308 ? 45.578 24.791 -18.986 1.00 27.53 837 THR B N 1
ATOM 4446 C CA . THR B 1 308 ? 46.886 25.336 -19.291 1.00 27.80 837 THR B CA 1
ATOM 4447 C C . THR B 1 308 ? 48.019 24.340 -19.081 1.00 27.80 837 THR B C 1
ATOM 4448 O O . THR B 1 308 ? 48.174 23.740 -17.998 1.00 27.19 837 THR B O 1
ATOM 4452 N N . LEU B 1 309 ? 48.855 24.209 -20.102 1.00 27.68 838 LEU B N 1
ATOM 4453 C CA . LEU B 1 309 ? 50.011 23.333 -20.017 1.00 28.36 838 LEU B CA 1
ATOM 4454 C C . LEU B 1 309 ? 51.246 24.100 -20.396 1.00 28.26 838 LEU B C 1
ATOM 4455 O O . LEU B 1 309 ? 51.257 24.805 -21.405 1.00 28.34 838 LEU B O 1
ATOM 4460 N N . VAL B 1 310 ? 52.286 24.005 -19.583 1.00 29.47 839 VAL B N 1
ATOM 4461 C CA . VAL B 1 310 ? 53.578 24.586 -19.957 1.00 30.67 839 VAL B CA 1
ATOM 4462 C C . VAL B 1 310 ? 54.694 23.568 -19.861 1.00 31.27 839 VAL B C 1
ATOM 4463 O O . VAL B 1 310 ? 54.761 22.751 -18.914 1.00 30.99 839 VAL B O 1
ATOM 4467 N N . ARG B 1 311 ? 55.571 23.631 -20.854 1.00 32.44 840 ARG B N 1
ATOM 4468 C CA . ARG B 1 311 ? 56.684 22.722 -20.980 1.00 34.77 840 ARG B CA 1
ATOM 4469 C C . ARG B 1 311 ? 57.965 23.481 -20.822 1.00 36.36 840 ARG B C 1
ATOM 4470 O O . ARG B 1 311 ? 58.124 24.564 -21.415 1.00 36.49 840 ARG B O 1
ATOM 4478 N N . THR B 1 312 ? 58.873 22.904 -20.042 1.00 37.88 841 THR B N 1
ATOM 4479 C CA . THR B 1 312 ? 60.206 23.470 -19.816 1.00 40.19 841 THR B CA 1
ATOM 4480 C C . THR B 1 312 ? 61.206 22.339 -19.695 1.00 40.57 841 THR B C 1
ATOM 4481 O O . THR B 1 312 ? 60.845 21.211 -19.404 1.00 40.36 841 THR B O 1
ATOM 4485 N N . ARG B 1 313 ? 62.470 22.653 -19.943 1.00 42.47 842 ARG B N 1
ATOM 4486 C CA . ARG B 1 313 ? 63.543 21.732 -19.691 1.00 43.57 842 ARG B CA 1
ATOM 4487 C C . ARG B 1 313 ? 63.793 21.968 -18.209 1.00 43.77 842 ARG B C 1
ATOM 4488 O O . ARG B 1 313 ? 63.688 23.104 -17.724 1.00 43.28 842 ARG B O 1
ATOM 4496 N N . GLY B 1 314 ? 64.077 20.892 -17.482 1.00 44.10 843 GLY B N 1
ATOM 4497 C CA . GLY B 1 314 ? 64.406 20.998 -16.080 1.00 44.79 843 GLY B CA 1
ATOM 4498 C C . GLY B 1 314 ? 65.542 21.973 -15.870 1.00 45.59 843 GLY B C 1
ATOM 4499 O O . GLY B 1 314 ? 65.495 22.761 -14.937 1.00 45.01 843 GLY B O 1
ATOM 4500 N N . SER B 1 315 ? 66.550 21.939 -16.747 1.00 46.23 844 SER B N 1
ATOM 4501 C CA . SER B 1 315 ? 67.723 22.839 -16.643 1.00 47.18 844 SER B CA 1
ATOM 4502 C C . SER B 1 315 ? 67.442 24.366 -16.646 1.00 46.89 844 SER B C 1
ATOM 4503 O O . SER B 1 315 ? 68.321 25.149 -16.340 1.00 47.03 844 SER B O 1
ATOM 4506 N N . GLU B 1 316 ? 66.209 24.769 -16.956 1.00 47.24 845 GLU B N 1
ATOM 4507 C CA . GLU B 1 316 ? 65.818 26.184 -17.092 1.00 46.66 845 GLU B CA 1
ATOM 4508 C C . GLU B 1 316 ? 65.036 26.793 -15.905 1.00 45.99 845 GLU B C 1
ATOM 4509 O O . GLU B 1 316 ? 64.639 27.973 -15.939 1.00 45.51 845 GLU B O 1
ATOM 4515 N N . ILE B 1 317 ? 64.770 25.994 -14.875 1.00 44.33 846 ILE B N 1
ATOM 4516 C CA . ILE B 1 317 ? 64.066 26.507 -13.696 1.00 43.27 846 ILE B CA 1
ATOM 4517 C C . ILE B 1 317 ? 65.082 27.100 -12.741 1.00 43.01 846 ILE B C 1
ATOM 4518 O O . ILE B 1 317 ? 66.133 26.514 -12.500 1.00 41.87 846 ILE B O 1
ATOM 4523 N N . SER B 1 318 ? 64.756 28.263 -12.192 1.00 43.92 847 SER B N 1
ATOM 4524 C CA . SER B 1 318 ? 65.684 28.963 -11.304 1.00 45.33 847 SER B CA 1
ATOM 4525 C C . SER B 1 318 ? 66.101 28.152 -10.071 1.00 46.10 847 SER B C 1
ATOM 4526 O O . SER B 1 318 ? 65.263 27.563 -9.376 1.00 46.14 847 SER B O 1
ATOM 4529 N N . ARG B 1 319 ? 67.404 28.105 -9.824 1.00 46.88 848 ARG B N 1
ATOM 4530 C CA . ARG B 1 319 ? 67.935 27.480 -8.627 1.00 48.06 8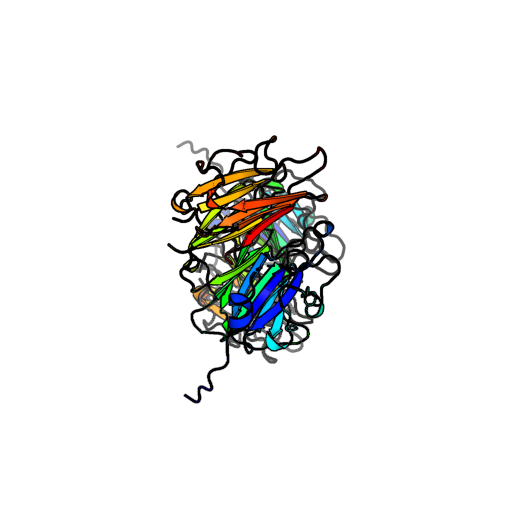48 ARG B CA 1
ATOM 4531 C C . ARG B 1 319 ? 67.928 28.452 -7.457 1.00 48.59 848 ARG B C 1
ATOM 4532 O O . ARG B 1 319 ? 68.458 29.571 -7.555 1.00 49.12 848 ARG B O 1
ATOM 4540 N N . VAL B 1 320 ? 67.318 28.018 -6.351 1.00 48.45 849 VAL B N 1
ATOM 4541 C CA . VAL B 1 320 ? 67.136 28.849 -5.165 1.00 48.30 849 VAL B CA 1
ATOM 4542 C C . VAL B 1 320 ? 67.339 27.967 -3.923 1.00 48.25 849 VAL B C 1
ATOM 4543 O O . VAL B 1 320 ? 67.271 26.731 -3.996 1.00 47.81 849 VAL B O 1
ATOM 4547 N N . GLY B 1 321 ? 67.611 28.600 -2.785 1.00 47.69 850 GLY B N 1
ATOM 4548 C CA . GLY B 1 321 ? 67.715 27.885 -1.521 1.00 47.13 850 GLY B CA 1
ATOM 4549 C C . GLY B 1 321 ? 66.419 27.221 -1.051 1.00 46.95 850 GLY B C 1
ATOM 4550 O O . GLY B 1 321 ? 65.313 27.501 -1.563 1.00 45.49 850 GLY B O 1
ATOM 4551 N N . ARG B 1 322 ? 66.581 26.333 -0.070 1.00 46.85 851 ARG B N 1
ATOM 4552 C CA . ARG B 1 322 ? 65.479 25.590 0.524 1.00 46.83 851 ARG B CA 1
ATOM 4553 C C . ARG B 1 322 ? 64.411 26.504 1.094 1.00 46.79 851 ARG B C 1
ATOM 4554 O O . ARG B 1 322 ? 63.273 26.499 0.635 1.00 46.48 851 ARG B O 1
ATOM 4562 N N . ASN B 1 323 ? 64.797 27.288 2.097 1.00 46.96 852 ASN B N 1
ATOM 4563 C CA . ASN B 1 323 ? 63.868 28.115 2.863 1.00 47.16 852 ASN B CA 1
ATOM 4564 C C . ASN B 1 323 ? 63.633 29.466 2.175 1.00 46.88 852 ASN B C 1
ATOM 4565 O O . ASN B 1 323 ? 63.960 30.529 2.713 1.00 46.09 852 ASN B O 1
ATOM 4570 N N . THR B 1 324 ? 63.074 29.393 0.964 1.00 46.91 853 THR B N 1
ATOM 4571 C CA . THR B 1 324 ? 62.725 30.566 0.168 1.00 46.52 853 THR B CA 1
ATOM 4572 C C . THR B 1 324 ? 61.468 30.232 -0.581 1.00 46.89 853 THR B C 1
ATOM 4573 O O . THR B 1 324 ? 61.008 29.080 -0.576 1.00 46.53 853 THR B O 1
ATOM 4577 N N . GLN B 1 325 ? 60.923 31.233 -1.258 1.00 46.71 854 GLN B N 1
ATOM 4578 C CA . GLN B 1 325 ? 59.635 31.062 -1.878 1.00 47.06 854 GLN B CA 1
ATOM 4579 C C . GLN B 1 325 ? 59.686 30.952 -3.401 1.00 46.69 854 GLN B C 1
ATOM 4580 O O . GLN B 1 325 ? 60.757 30.950 -4.025 1.00 47.38 854 GLN B O 1
ATOM 4586 N N . GLY B 1 326 ? 58.529 30.828 -4.014 1.00 46.10 855 GLY B N 1
ATOM 4587 C CA . GLY B 1 326 ? 58.532 30.709 -5.457 1.00 45.80 855 GLY B CA 1
ATOM 4588 C C . GLY B 1 326 ? 59.306 31.751 -6.278 1.00 44.77 855 GLY B C 1
ATOM 4589 O O . GLY B 1 326 ? 59.584 32.874 -5.825 1.00 44.07 855 GLY B O 1
ATOM 4590 N N . VAL B 1 327 ? 59.684 31.301 -7.471 1.00 43.72 856 VAL B N 1
ATOM 4591 C CA . VAL B 1 327 ? 59.769 32.112 -8.668 1.00 42.60 856 VAL B CA 1
ATOM 4592 C C . VAL B 1 327 ? 58.539 31.668 -9.479 1.00 41.34 856 VAL B C 1
ATOM 4593 O O . VAL B 1 327 ? 58.099 30.518 -9.337 1.00 40.82 856 VAL B O 1
ATOM 4597 N N . THR B 1 328 ? 57.952 32.565 -10.279 1.00 39.57 857 THR B N 1
ATOM 4598 C CA . THR B 1 328 ? 56.771 32.217 -11.093 1.00 37.97 857 THR B CA 1
ATOM 4599 C C . THR B 1 328 ? 57.140 31.074 -12.044 1.00 37.42 857 THR B C 1
ATOM 4600 O O . THR B 1 328 ? 58.201 31.108 -12.628 1.00 37.08 857 THR B O 1
ATOM 4604 N N . LEU B 1 329 ? 56.285 30.054 -12.165 1.00 36.42 858 LEU B N 1
ATOM 4605 C CA . LEU B 1 329 ? 56.599 28.888 -12.996 1.00 36.11 858 LEU B CA 1
ATOM 4606 C C . LEU B 1 329 ? 55.557 28.714 -14.074 1.00 35.03 858 LEU B C 1
ATOM 4607 O O . LEU B 1 329 ? 55.828 28.213 -15.161 1.00 34.89 858 LEU B O 1
ATOM 4612 N N . ILE B 1 330 ? 54.342 29.103 -13.743 1.00 34.21 859 ILE B N 1
ATOM 4613 C CA . ILE B 1 330 ? 53.253 29.031 -14.681 1.00 33.25 859 ILE B CA 1
ATOM 4614 C C . ILE B 1 330 ? 52.299 30.176 -14.356 1.00 34.24 859 ILE B C 1
ATOM 4615 O O . ILE B 1 330 ? 51.994 30.399 -13.206 1.00 33.09 859 ILE B O 1
ATOM 4620 N N . ARG B 1 331 ? 51.872 30.902 -15.390 1.00 35.96 860 ARG B N 1
ATOM 4621 C CA . ARG B 1 331 ? 50.929 31.988 -15.248 1.00 38.06 860 ARG B CA 1
ATOM 4622 C C . ARG B 1 331 ? 49.502 31.449 -15.310 1.00 38.23 860 ARG B C 1
ATOM 4623 O O . ARG B 1 331 ? 49.136 30.697 -16.220 1.00 37.31 860 ARG B O 1
ATOM 4631 N N . LEU B 1 332 ? 48.722 31.816 -14.300 1.00 38.48 861 LEU B N 1
ATOM 4632 C CA . LEU B 1 332 ? 47.382 31.294 -14.118 1.00 39.41 861 LEU B CA 1
ATOM 4633 C C . LEU B 1 332 ? 46.395 32.448 -14.119 1.00 40.39 861 LEU B C 1
ATOM 4634 O O . LEU B 1 332 ? 46.736 33.554 -13.716 1.00 40.39 861 LEU B O 1
ATOM 4639 N N . SER B 1 333 ? 45.190 32.182 -14.600 1.00 41.95 862 SER B N 1
ATOM 4640 C CA . SER B 1 333 ? 44.057 33.079 -14.418 1.00 43.81 862 SER B CA 1
ATOM 4641 C C . SER B 1 333 ? 43.681 33.071 -12.939 1.00 44.90 862 SER B C 1
ATOM 4642 O O . SER B 1 333 ? 44.118 32.183 -12.178 1.00 45.22 862 SER B O 1
ATOM 4645 N N . LYS B 1 334 ? 42.881 34.055 -12.523 1.00 45.77 863 LYS B N 1
ATOM 4646 C CA . LYS B 1 334 ? 42.256 33.993 -11.204 1.00 46.42 863 LYS B CA 1
ATOM 4647 C C . LYS B 1 334 ? 41.275 32.821 -11.235 1.00 45.62 863 LYS B C 1
ATOM 4648 O O . LYS B 1 334 ? 40.602 32.595 -12.244 1.00 45.16 863 LYS B O 1
ATOM 4654 N N . GLY B 1 335 ? 41.224 32.054 -10.149 1.00 45.41 864 GLY B N 1
ATOM 4655 C CA . GLY B 1 335 ? 40.413 30.825 -10.111 1.00 44.51 864 GLY B CA 1
ATOM 4656 C C . GLY B 1 335 ? 41.186 29.583 -10.547 1.00 44.14 864 GLY B C 1
ATOM 4657 O O . GLY B 1 335 ? 40.856 28.465 -10.112 1.00 45.29 864 GLY B O 1
ATOM 4658 N N . GLU B 1 336 ? 42.209 29.766 -11.394 1.00 42.15 865 GLU B N 1
ATOM 4659 C CA . GLU B 1 336 ? 43.008 28.649 -11.934 1.00 40.05 865 GLU B CA 1
ATOM 4660 C C . GLU B 1 336 ? 44.142 28.245 -10.977 1.00 38.89 865 GLU B C 1
ATOM 4661 O O . GLU B 1 336 ? 44.844 29.094 -10.435 1.00 38.71 865 GLU B O 1
ATOM 4667 N N . LYS B 1 337 ? 44.311 26.944 -10.795 1.00 37.12 866 LYS B N 1
ATOM 4668 C CA . LYS B 1 337 ? 45.377 26.392 -9.968 1.00 36.00 866 LYS B CA 1
ATOM 4669 C C . LYS B 1 337 ? 46.303 25.427 -10.720 1.00 34.17 866 LYS B C 1
ATOM 4670 O O . LYS B 1 337 ? 45.849 24.704 -11.620 1.00 33.71 866 LYS B O 1
ATOM 4676 N N . LEU B 1 338 ? 47.591 25.434 -10.369 1.00 32.23 867 LEU B N 1
ATOM 4677 C CA . LEU B 1 338 ? 48.485 24.334 -10.732 1.00 31.52 867 LEU B CA 1
ATOM 4678 C C . LEU B 1 338 ? 47.936 23.016 -10.166 1.00 31.58 867 LEU B C 1
ATOM 4679 O O . LEU B 1 338 ? 47.731 22.885 -8.960 1.00 31.36 867 LEU B O 1
ATOM 4684 N N . GLN B 1 339 ? 47.718 22.040 -11.033 1.00 31.27 868 GLN B N 1
ATOM 4685 C CA . GLN B 1 339 ? 47.136 20.763 -10.638 1.00 31.63 868 GLN B CA 1
ATOM 4686 C C . GLN B 1 339 ? 48.224 19.675 -10.606 1.00 30.34 868 GLN B C 1
ATOM 4687 O O . GLN B 1 339 ? 48.182 18.768 -9.775 1.00 28.63 868 GLN B O 1
ATOM 4693 N N . ALA B 1 340 ? 49.188 19.759 -11.528 1.00 28.80 869 ALA B N 1
ATOM 4694 C CA . ALA B 1 340 ? 50.121 18.643 -11.710 1.00 27.82 869 ALA B CA 1
ATOM 4695 C C . ALA B 1 340 ? 51.495 19.069 -12.183 1.00 28.14 869 ALA B C 1
ATOM 4696 O O . ALA B 1 340 ? 51.643 20.067 -12.938 1.00 28.54 869 ALA B O 1
ATOM 4698 N N . VAL B 1 341 ? 52.504 18.325 -11.730 1.00 27.00 870 VAL B N 1
ATOM 4699 C CA . VAL B 1 341 ? 53.883 18.511 -12.175 1.00 26.01 870 VAL B CA 1
ATOM 4700 C C . VAL B 1 341 ? 54.442 17.140 -12.559 1.00 25.98 870 VAL B C 1
ATOM 4701 O O . VAL B 1 341 ? 54.435 16.196 -11.754 1.00 24.77 870 VAL B O 1
ATOM 4705 N N . GLU B 1 342 ? 54.869 17.037 -13.816 1.00 24.91 871 GLU B N 1
ATOM 4706 C CA . GLU B 1 342 ? 55.335 15.804 -14.388 1.00 24.49 871 GLU B CA 1
ATOM 4707 C C . GLU B 1 342 ? 56.702 16.039 -14.957 1.00 25.16 871 GLU B C 1
ATOM 4708 O O . GLU B 1 342 ? 57.054 17.188 -15.289 1.00 23.75 871 GLU B O 1
ATOM 4714 N N . ARG B 1 343 ? 57.466 14.952 -15.100 1.00 26.00 872 ARG B N 1
ATOM 4715 C CA . ARG B 1 343 ? 58.815 14.999 -15.664 1.00 27.33 872 ARG B CA 1
ATOM 4716 C C . ARG B 1 343 ? 58.959 13.849 -16.668 1.00 28.03 872 ARG B C 1
ATOM 4717 O O . ARG B 1 343 ? 58.331 12.812 -16.536 1.00 27.56 872 ARG B O 1
ATOM 4725 N N . LEU B 1 344 ? 59.776 14.029 -17.690 1.00 29.41 873 LEU B N 1
ATOM 4726 C CA . LEU B 1 344 ? 60.081 12.914 -18.567 1.00 30.76 873 LEU B CA 1
ATOM 4727 C C . LEU B 1 344 ? 61.562 12.885 -18.810 1.00 32.76 873 LEU B C 1
ATOM 4728 O O . LEU B 1 344 ? 62.175 13.893 -19.160 1.00 32.46 873 LEU B O 1
ATOM 4733 N N . ASP B 1 345 ? 62.137 11.717 -18.596 1.00 35.64 874 ASP B N 1
ATOM 4734 C CA . ASP B 1 345 ? 63.466 11.428 -19.063 1.00 38.23 874 ASP B CA 1
ATOM 4735 C C . ASP B 1 345 ? 63.223 10.482 -20.227 1.00 39.61 874 ASP B C 1
ATOM 4736 O O . ASP B 1 345 ? 62.902 9.295 -20.037 1.00 40.65 874 ASP B O 1
ATOM 4741 N N . ALA B 1 346 ? 63.316 11.006 -21.440 1.00 40.97 875 ALA B N 1
ATOM 4742 C CA . ALA B 1 346 ? 62.876 10.203 -22.601 1.00 42.04 875 ALA B CA 1
ATOM 4743 C C . ALA B 1 346 ? 63.854 9.072 -22.973 1.00 42.27 875 ALA B C 1
ATOM 4744 O O . ALA B 1 346 ? 64.381 9.026 -24.098 1.00 43.14 875 ALA B O 1
#

B-factor: mean 30.29, std 12.32, range [5.89, 500.0]

Secondary structure (DSSP, 8-state):
----PPPPEEEEEESS-EEEEEEHHHHHHT------SEEEE-S----EEEEEEE-TT-EEEEEETTSEEEEEEGGGSPB--TTS--EEGGGS--PPTT--EEEEEEES---TT-EEEEEETTSEEEEEEGGGG-S--TT-EESSPPPTT--EEEEEEE-S--EEEEEETTSEEEEEEGGGS-B--TT---EE---PPTT--EEEEEEE----EEEEEETTSEEEEEEGGGS--B-TTS--EESS---TTT-SEEEEEEEPTT-EEEEEETT--EEEEEGGGSPB--SSS--EESS---TT--EEEEEEE----/----PPPPEEEEEETT-EEEEEEHHHHHH------GGGT--EEEEEEE-TT-EEEEEETTSEEEEEEGGGSPB--TT---EEGGGS----TT--EEEEEEES---TT-EEEEEETTSEEEEEEGGGG-S--TT-EES----TT--EEEEEEE-S--EEEEEETTSEEEEEEGGGS----SS---EE---PPTT--EEEEEEE----EEEEEETTSEEEEEEGGGS----TTS--EESS---TTT-SEEEEEEEPTT-EEEEEETTS-EEEEEGGGSPB--SS---EE-S---TT--EEEEEEE--